Protein AF-A0A539DVC6-F1 (afdb_monomer_lite)

Foldseek 3Di:
DPPPPQDPVRVVVVVVVVCVVCVVVVHAAAEEQDFFDKDAPPPPPDDPVPGIDTDAAQLSVLVSLVVVLVVCVRVQPRHAYAYGGNDALVCLLLCLLLRHPPYDYDPHLLDPCHPVRVVSNVVSNVVQCVVQVHPDSQQCNLRNVPDDPPDVVDDPSRCSRVSSSVSSVVVSVVSVPPCCNDPVVVVDAQAAPPAADAQADDVPPCQLQVSQPLSFKDKWAFPQDKDFWWKWFDDDPDIDIDGDDIDGHHDRITMEGAQVRDPPPQRQCSRRNHHDHCVQRYAYEYLDPVSVVVPPPHWHWYKEDDDQWIWIWTQDPSFTKIWTDHPQWIWIDGPAKIWIAGVVCRGVGTDIDHDGMDTCRVVRVRVRVVCTQCVPPDPDSRVVSRVVVVPPD

Radius of gyration: 30.74 Å; chains: 1; bounding box: 69×43×91 Å

Secondary structure (DSSP, 8-state):
--TTSPPHHHHHHHHHHHHHHHHHTT----EEE--PEEEE--SSSS-TT--EEEE-SHHHHHHHHHHHHHHHHHHTTSS-EEE-SS--TTTHHHHHHTT-SSB---TTTTSTTGGGGHHHHHHHHHHHHHHTT-SSHHHHHHHTT---TTSTTPPPTT-HHHHHHHHHHHHHHHHHH-GGGSGGGG-PPPP--S-B--SS------TTTTT-TTS-EEEEE---EEEEEEEEEEETTEEEEEEEEEEEE-SSEEEEEETTT-----HHHHH-SSBS-HHHHSPEE-SSHHHHHHTTTS-EEEEEEETTEEEEEEEETTEEEEEEEETTEEEEE-SS-EEEEETTBTTTT-EEE-SS-EE-HHHHHHHHHHHHHTSSSS--HHHHHHHHTTTT-

Sequence (393 aa):
AFDRDVPWEMAIPMVERLSARARAAGVTLGAKFSNTLVVENNAGYLPADQKEVYLSGTPLHVLAMQLVARFRDHFGDTIPISFAAGVDRANFPDLVALGMTPITVCSDLLKTGGYGRMEAYYRELTARMRAVGAASVNEFTLKAMGEDSAVPGSPSAHDLSGARIRNTRRYAEQVLHDPRYAFAANTHPPRKIGSHLSLFDCVSCDKCVPVCPNDANFTYPTLQTELPMVRVEPVGNGWTWRQHDVLHLTEKHQVGTFADFCNECGNCDVFCPEDGGPYRVKPNFHGSRASWEADRPRDGLFIERNNGGSRVLGRCDGTEYQLDVKGDRLDFMSQEFRVRFRERDPQGTLEVLGDKAIDMTWCFLLNNIRLGVLAGEPVNYISTLYGMNQGES

Structure (mmCIF, N/CA/C/O backbone):
data_AF-A0A539DVC6-F1
#
_entry.id   AF-A0A539DVC6-F1
#
loop_
_atom_site.group_PDB
_atom_site.id
_atom_site.type_symbol
_atom_site.label_atom_id
_atom_site.label_alt_id
_atom_site.label_comp_id
_atom_site.label_asym_id
_atom_site.label_entity_id
_atom_site.label_seq_id
_atom_site.pdbx_PDB_ins_code
_atom_site.Cartn_x
_atom_site.Cartn_y
_atom_site.Cartn_z
_atom_site.occupancy
_atom_site.B_iso_or_equiv
_atom_site.auth_seq_id
_atom_site.auth_comp_id
_atom_site.auth_asym_id
_atom_site.auth_atom_id
_atom_site.pdbx_PDB_model_num
ATOM 1 N N . ALA A 1 1 ? -8.591 14.164 -20.115 1.00 63.31 1 ALA A N 1
ATOM 2 C CA . ALA A 1 1 ? -7.335 13.874 -19.390 1.00 63.31 1 ALA A CA 1
ATOM 3 C C . ALA A 1 1 ? -6.145 14.682 -19.930 1.00 63.31 1 ALA A C 1
ATOM 5 O O . ALA A 1 1 ? -5.487 15.322 -19.129 1.00 63.31 1 ALA A O 1
ATOM 6 N N . PHE A 1 2 ? -5.885 14.722 -21.248 1.00 72.94 2 PHE A N 1
ATOM 7 C CA . PHE A 1 2 ? -4.618 15.254 -21.798 1.00 72.94 2 PHE A CA 1
ATOM 8 C C . PHE A 1 2 ? -4.622 16.722 -22.266 1.00 72.94 2 PHE A C 1
ATOM 10 O O . PHE A 1 2 ? -3.616 17.194 -22.784 1.00 72.94 2 PHE A O 1
ATOM 17 N N . ASP A 1 3 ? -5.714 17.473 -22.088 1.00 76.06 3 ASP A N 1
ATOM 18 C CA . ASP A 1 3 ? -5.851 18.841 -22.633 1.00 76.06 3 ASP A CA 1
ATOM 19 C C . ASP A 1 3 ? -4.812 19.841 -22.090 1.00 76.06 3 ASP A C 1
ATOM 21 O O . ASP A 1 3 ? -4.633 20.925 -22.644 1.00 76.06 3 ASP A O 1
ATOM 25 N N . ARG A 1 4 ? -4.145 19.498 -20.981 1.00 80.06 4 ARG A N 1
ATOM 26 C CA . ARG A 1 4 ? -3.108 20.315 -20.332 1.00 80.06 4 ARG A CA 1
ATOM 27 C C . ARG A 1 4 ? -1.688 19.808 -20.590 1.00 80.06 4 ARG A C 1
ATOM 29 O O . ARG A 1 4 ? -0.738 20.472 -20.177 1.00 80.06 4 ARG A O 1
ATOM 36 N N . ASP A 1 5 ? -1.539 18.652 -21.229 1.00 84.94 5 ASP A N 1
ATOM 37 C CA . ASP A 1 5 ? -0.238 18.059 -21.518 1.00 84.94 5 ASP A CA 1
ATOM 38 C C . ASP A 1 5 ? 0.389 18.673 -22.769 1.00 84.94 5 ASP A C 1
ATOM 40 O O . ASP A 1 5 ? -0.296 19.167 -23.663 1.00 84.94 5 ASP A O 1
ATOM 44 N N . VAL A 1 6 ? 1.723 18.645 -22.835 1.00 88.69 6 VAL A N 1
ATOM 45 C CA . VAL A 1 6 ? 2.473 19.190 -23.972 1.00 88.69 6 VAL A CA 1
ATOM 46 C C . VAL A 1 6 ? 2.207 18.333 -25.218 1.00 88.69 6 VAL A C 1
ATOM 48 O O . VAL A 1 6 ? 2.587 17.158 -25.227 1.00 88.69 6 VAL A O 1
ATOM 51 N N . PRO A 1 7 ? 1.631 18.902 -26.293 1.00 91.56 7 PRO A N 1
ATOM 52 C CA . PRO A 1 7 ? 1.425 18.176 -27.539 1.00 91.56 7 PRO A CA 1
ATOM 53 C C . PRO A 1 7 ? 2.748 17.773 -28.192 1.00 91.56 7 PRO A C 1
ATOM 55 O O . PRO A 1 7 ? 3.781 18.429 -28.017 1.00 91.56 7 PRO A O 1
ATOM 58 N N . TRP A 1 8 ? 2.728 16.713 -28.997 1.00 91.69 8 TRP A N 1
ATOM 59 C CA . TRP A 1 8 ? 3.935 16.171 -29.630 1.00 91.69 8 TRP A CA 1
ATOM 60 C C . TRP A 1 8 ? 4.669 17.204 -30.497 1.00 91.69 8 TRP A C 1
ATOM 62 O O . TRP A 1 8 ? 5.887 17.357 -30.412 1.00 91.69 8 TRP A O 1
ATOM 72 N N . GLU A 1 9 ? 3.918 17.949 -31.299 1.00 93.75 9 GLU A N 1
ATOM 73 C CA . GLU A 1 9 ? 4.395 19.013 -32.178 1.00 93.75 9 GLU A CA 1
ATOM 74 C C . GLU A 1 9 ? 5.055 20.173 -31.420 1.00 93.75 9 GLU A C 1
ATOM 76 O O . GLU A 1 9 ? 5.905 20.865 -31.976 1.00 93.75 9 GLU A O 1
ATOM 81 N N . MET A 1 10 ? 4.722 20.357 -30.138 1.00 93.88 10 MET A N 1
ATOM 82 C CA . MET A 1 10 ? 5.391 21.314 -29.255 1.00 93.88 10 MET A CA 1
ATOM 83 C C . MET A 1 10 ? 6.591 20.693 -28.532 1.00 93.88 10 MET A C 1
ATOM 85 O O . MET A 1 10 ? 7.594 21.376 -28.298 1.00 93.88 10 MET A O 1
ATOM 89 N N . ALA A 1 11 ? 6.511 19.403 -28.196 1.00 93.69 11 ALA A N 1
ATOM 90 C CA . ALA A 1 11 ? 7.563 18.679 -27.495 1.00 93.69 11 ALA A CA 1
ATOM 91 C C . ALA A 1 11 ? 8.845 18.563 -28.334 1.00 93.69 11 ALA A C 1
ATOM 93 O O . ALA A 1 11 ? 9.938 18.778 -27.808 1.00 93.69 11 ALA A O 1
ATOM 94 N N . ILE A 1 12 ? 8.727 18.288 -29.637 1.00 95.56 12 ILE A N 1
ATOM 95 C CA . ILE A 1 12 ? 9.885 18.111 -30.525 1.00 95.56 12 ILE A CA 1
ATOM 96 C C . ILE A 1 12 ? 10.775 19.370 -30.586 1.00 95.56 12 ILE A C 1
ATOM 98 O O . ILE A 1 12 ? 11.938 19.281 -30.176 1.00 95.56 12 ILE A O 1
ATOM 102 N N . PRO A 1 13 ? 10.268 20.565 -30.963 1.00 96.69 13 PRO A N 1
ATOM 103 C CA . PRO A 1 13 ? 11.093 21.774 -30.980 1.00 96.69 13 PRO A CA 1
ATOM 104 C C . PRO A 1 13 ? 11.624 22.154 -29.595 1.00 96.69 13 PRO A C 1
ATOM 106 O O . PRO A 1 13 ? 12.680 22.775 -29.474 1.00 96.69 13 PRO A O 1
ATOM 109 N N . MET A 1 14 ? 10.888 21.826 -28.525 1.00 96.56 14 MET A N 1
ATOM 110 C CA . MET A 1 14 ? 11.351 22.054 -27.157 1.00 96.56 14 MET A CA 1
ATOM 111 C C . MET A 1 14 ? 12.607 21.232 -26.854 1.00 96.56 14 MET A C 1
ATOM 113 O O . MET A 1 14 ? 13.590 21.793 -26.369 1.00 96.56 14 MET A O 1
ATOM 117 N N . VAL A 1 15 ? 12.599 19.938 -27.176 1.00 96.69 15 VAL A N 1
ATOM 118 C CA . VAL A 1 15 ? 13.754 19.053 -26.985 1.00 96.69 15 VAL A CA 1
ATOM 119 C C . VAL A 1 15 ? 14.940 19.519 -27.831 1.00 96.69 15 VAL A C 1
ATOM 121 O O . VAL A 1 15 ? 16.040 19.617 -27.301 1.00 96.69 15 VAL A O 1
ATOM 124 N N . GLU A 1 16 ? 14.732 19.924 -29.087 1.00 95.94 16 GLU A N 1
ATOM 125 C CA . GLU A 1 16 ? 15.806 20.448 -29.951 1.00 95.94 16 GLU A CA 1
ATOM 126 C C . GLU A 1 16 ? 16.498 21.682 -29.350 1.00 95.94 16 GLU A C 1
ATOM 128 O O . GLU A 1 16 ? 17.734 21.754 -29.295 1.00 95.94 16 GLU A O 1
ATOM 133 N N . ARG A 1 17 ? 15.712 22.640 -28.833 1.00 97.50 17 ARG A N 1
ATOM 134 C CA . ARG A 1 17 ? 16.244 23.827 -28.143 1.00 97.50 17 ARG A CA 1
ATOM 135 C C . ARG A 1 17 ? 17.002 23.451 -26.871 1.00 97.50 17 ARG A C 1
ATOM 137 O O . ARG A 1 17 ? 18.076 24.001 -26.618 1.00 97.50 17 ARG A O 1
ATOM 144 N N . LEU A 1 18 ? 16.476 22.509 -26.087 1.00 97.56 18 LEU A N 1
ATOM 145 C CA . LEU A 1 18 ? 17.141 22.010 -24.882 1.00 97.56 18 LEU A CA 1
ATOM 146 C C . LEU A 1 18 ? 18.455 21.296 -25.218 1.00 97.56 18 LEU A C 1
ATOM 148 O O . LEU A 1 18 ? 19.456 21.542 -24.549 1.00 97.56 18 LEU A O 1
ATOM 152 N N . SER A 1 19 ? 18.502 20.490 -26.281 1.00 96.12 19 SER A N 1
ATOM 153 C CA . SER A 1 19 ? 19.725 19.824 -26.740 1.00 96.12 19 SER A CA 1
ATOM 154 C C . SER A 1 19 ? 20.794 20.835 -27.150 1.00 96.12 19 SER A C 1
ATOM 156 O O . SER A 1 19 ? 21.962 20.675 -26.796 1.00 96.12 19 SER A O 1
ATOM 158 N N . ALA A 1 20 ? 20.417 21.902 -27.864 1.00 96.50 20 ALA A N 1
ATOM 159 C CA . ALA A 1 20 ? 21.343 22.976 -28.219 1.00 96.50 20 ALA A CA 1
ATOM 160 C C . ALA A 1 20 ? 21.875 23.710 -26.979 1.00 96.50 20 ALA A C 1
ATOM 162 O O . ALA A 1 20 ? 23.079 23.948 -26.868 1.00 96.50 20 ALA A O 1
ATOM 163 N N . ARG A 1 21 ? 20.995 24.013 -26.016 1.00 98.00 21 ARG A N 1
ATOM 164 C CA . ARG A 1 21 ? 21.380 24.658 -24.755 1.00 98.00 21 ARG A CA 1
ATOM 165 C C . ARG A 1 21 ? 22.304 23.778 -23.915 1.00 98.00 21 ARG A C 1
ATOM 167 O O . ARG A 1 21 ? 23.275 24.293 -23.369 1.00 98.00 21 ARG A O 1
ATOM 174 N N . ALA A 1 22 ? 22.027 22.479 -23.835 1.00 97.44 22 ALA A N 1
ATOM 175 C CA . ALA A 1 22 ? 22.847 21.516 -23.109 1.00 97.44 22 ALA A CA 1
ATOM 176 C C . ALA A 1 22 ? 24.272 21.461 -23.683 1.00 97.44 22 ALA A C 1
ATOM 178 O O . ALA A 1 22 ? 25.234 21.617 -22.933 1.00 97.44 22 ALA A O 1
ATOM 179 N N . ARG A 1 23 ? 24.405 21.388 -25.019 1.00 96.12 23 ARG A N 1
ATOM 180 C CA . ARG A 1 23 ? 25.710 21.461 -25.701 1.00 96.12 23 ARG A CA 1
ATOM 181 C C . ARG A 1 23 ? 26.462 22.752 -25.385 1.00 96.12 23 ARG A C 1
ATOM 183 O O . ARG A 1 23 ? 27.637 22.691 -25.045 1.00 96.12 23 ARG A O 1
ATOM 190 N N . ALA A 1 24 ? 25.790 23.903 -25.450 1.00 97.94 24 ALA A N 1
ATOM 191 C CA . ALA A 1 24 ? 26.406 25.195 -25.133 1.00 97.94 24 ALA A CA 1
ATOM 192 C C . ALA A 1 24 ? 26.870 25.298 -23.668 1.00 97.94 24 ALA A C 1
ATOM 194 O O . ALA A 1 24 ? 27.820 26.014 -23.373 1.00 97.94 24 ALA A O 1
ATOM 195 N N . ALA A 1 25 ? 26.209 24.579 -22.760 1.00 97.81 25 ALA A N 1
ATOM 196 C CA . ALA A 1 25 ? 26.549 24.527 -21.342 1.00 97.81 25 ALA A CA 1
ATOM 197 C C . ALA A 1 25 ? 27.519 23.384 -20.972 1.00 97.81 25 ALA A C 1
ATOM 199 O O . ALA A 1 25 ? 27.852 23.246 -19.799 1.00 97.81 25 ALA A O 1
ATOM 200 N N . GLY A 1 26 ? 27.960 22.556 -21.930 1.00 97.44 26 GLY A N 1
ATOM 201 C CA . GLY A 1 26 ? 28.853 21.421 -21.664 1.00 97.44 26 GLY A CA 1
ATOM 202 C C . GLY A 1 26 ? 28.210 20.277 -20.868 1.00 97.44 26 GLY A C 1
ATOM 203 O O . GLY A 1 26 ? 28.923 19.490 -20.250 1.00 97.44 26 GLY A O 1
ATOM 204 N N . VAL A 1 27 ? 26.877 20.177 -20.865 1.00 96.88 27 VAL A N 1
ATOM 205 C CA . VAL A 1 27 ? 26.123 19.118 -20.171 1.00 96.88 27 VAL A CA 1
ATOM 206 C C . VAL A 1 27 ? 25.383 18.222 -21.165 1.00 96.88 27 VAL A C 1
ATOM 208 O O . VAL A 1 27 ? 25.121 18.607 -22.304 1.00 96.88 27 VAL A O 1
ATOM 211 N N . THR A 1 28 ? 25.022 17.014 -20.731 1.00 92.81 28 THR A N 1
ATOM 212 C CA . THR A 1 28 ? 24.246 16.067 -21.548 1.00 92.81 28 THR A CA 1
ATOM 213 C C . THR A 1 28 ? 22.765 16.158 -21.191 1.00 92.81 28 THR A C 1
ATOM 215 O O . THR A 1 28 ? 22.400 16.065 -20.021 1.00 92.81 28 THR A O 1
ATOM 218 N N . LEU A 1 29 ? 21.908 16.327 -22.200 1.00 96.12 29 LEU A N 1
ATOM 219 C CA . LEU A 1 29 ? 20.460 16.194 -22.048 1.00 96.12 29 LEU A CA 1
ATOM 220 C C . LEU A 1 29 ? 20.075 14.712 -22.113 1.00 96.12 29 LEU A C 1
ATOM 222 O O . LEU A 1 29 ? 20.492 14.027 -23.041 1.00 96.12 29 LEU A O 1
ATOM 226 N N . GLY A 1 30 ? 19.239 14.249 -21.186 1.00 95.75 30 GLY A N 1
ATOM 227 C CA . GLY A 1 30 ? 18.578 12.945 -21.255 1.00 95.75 30 GLY A CA 1
ATOM 228 C C . GLY A 1 30 ? 17.058 13.089 -21.227 1.00 95.75 30 GLY A C 1
ATOM 229 O O . GLY A 1 30 ? 16.534 14.122 -20.805 1.00 95.75 30 GLY A O 1
ATOM 230 N N . ALA A 1 31 ? 16.350 12.048 -21.657 1.00 96.00 31 ALA A N 1
ATOM 231 C CA . ALA A 1 31 ? 14.892 11.980 -21.619 1.00 96.00 31 ALA A CA 1
ATOM 232 C C . ALA A 1 31 ? 14.426 10.788 -20.766 1.00 96.00 31 ALA A 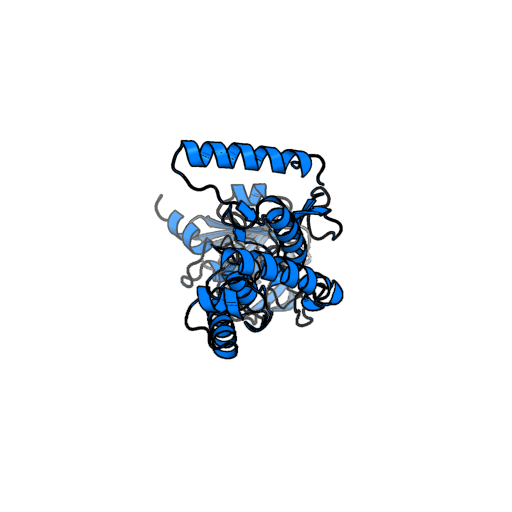C 1
ATOM 234 O O . ALA A 1 31 ? 15.066 9.737 -20.754 1.00 96.00 31 ALA A O 1
ATOM 235 N N . LYS A 1 32 ? 13.321 10.943 -20.027 1.00 96.69 32 LYS A N 1
ATOM 236 C CA . LYS A 1 32 ? 12.746 9.882 -19.183 1.00 96.69 32 LYS A CA 1
ATOM 237 C C . LYS A 1 32 ? 11.389 9.442 -19.720 1.00 96.69 32 LYS A C 1
ATOM 239 O O . LYS A 1 32 ? 10.479 10.259 -19.811 1.00 96.69 32 LYS A O 1
ATOM 244 N N . PHE A 1 33 ? 11.239 8.146 -19.980 1.00 96.94 33 PHE A N 1
ATOM 245 C CA . PHE A 1 33 ? 9.997 7.528 -20.452 1.00 96.94 33 PHE A CA 1
ATOM 246 C C . PHE A 1 33 ? 9.570 6.396 -19.505 1.00 96.94 33 PHE A C 1
ATOM 248 O O . PHE A 1 33 ? 10.192 5.350 -19.495 1.00 96.94 33 PHE A O 1
ATOM 255 N N . SER A 1 34 ? 8.549 6.526 -18.668 1.00 93.31 34 SER A N 1
ATOM 256 C CA . SER A 1 34 ? 7.671 7.680 -18.489 1.00 93.31 34 SER A CA 1
ATOM 257 C C . SER A 1 34 ? 7.424 7.947 -17.002 1.00 93.31 34 SER A C 1
ATOM 259 O O . SER A 1 34 ? 8.057 7.366 -16.118 1.00 93.31 34 SER A O 1
ATOM 261 N N . ASN A 1 35 ? 6.539 8.898 -16.717 1.00 92.31 35 ASN A N 1
ATOM 262 C CA . ASN A 1 35 ? 5.820 8.910 -15.450 1.00 92.31 35 ASN A CA 1
ATOM 263 C C . ASN A 1 35 ? 4.543 8.059 -15.586 1.00 92.31 35 ASN A C 1
ATOM 265 O O . ASN A 1 35 ? 4.303 7.463 -16.641 1.00 92.31 35 ASN A O 1
ATOM 269 N N . THR A 1 36 ? 3.737 7.995 -14.533 1.00 92.69 36 THR A N 1
ATOM 270 C CA . THR A 1 36 ? 2.389 7.426 -14.594 1.00 92.69 36 THR A CA 1
ATOM 271 C C . THR A 1 36 ? 1.517 8.136 -15.632 1.00 92.69 36 THR A C 1
ATOM 273 O O . THR A 1 36 ? 1.748 9.297 -15.971 1.00 92.69 36 THR A O 1
ATOM 276 N N . LEU A 1 37 ? 0.514 7.425 -16.147 1.00 91.81 37 LEU A N 1
ATOM 277 C CA . LEU A 1 37 ? -0.444 7.963 -17.111 1.00 91.81 37 LEU A CA 1
ATOM 278 C C . LEU A 1 37 ? -1.752 8.312 -16.403 1.00 91.81 37 LEU A C 1
ATOM 280 O O . LEU A 1 37 ? -2.337 7.453 -15.748 1.00 91.81 37 LEU A O 1
ATOM 284 N N . VAL A 1 38 ? -2.221 9.549 -16.551 1.00 90.00 38 VAL A N 1
ATOM 285 C CA . VAL A 1 38 ? -3.528 9.965 -16.027 1.00 90.00 38 VAL A CA 1
ATOM 286 C C . VAL A 1 38 ? -4.635 9.269 -16.818 1.00 90.00 38 VAL A C 1
ATOM 288 O O . VAL A 1 38 ? -4.663 9.334 -18.047 1.00 90.00 38 VAL A O 1
ATOM 291 N N . VAL A 1 39 ? -5.545 8.598 -16.115 1.00 88.12 39 VAL A N 1
ATOM 292 C CA . VAL A 1 39 ? -6.726 7.933 -16.678 1.00 88.12 39 VAL A CA 1
ATOM 293 C C . VAL A 1 39 ? -7.955 8.234 -15.821 1.00 88.12 39 VAL A C 1
ATOM 295 O O . VAL A 1 39 ? -7.841 8.640 -14.666 1.00 88.12 39 VAL A O 1
ATOM 298 N N . GLU A 1 40 ? -9.144 8.048 -16.383 1.00 87.69 40 GLU A N 1
ATOM 299 C CA . GLU A 1 40 ? -10.400 8.273 -15.664 1.00 87.69 40 GLU A CA 1
ATOM 300 C C . GLU A 1 40 ? -10.631 7.214 -14.576 1.00 87.69 40 GLU A C 1
ATOM 302 O O . GLU A 1 40 ? -10.393 6.017 -14.778 1.00 87.69 40 GLU A O 1
ATOM 307 N N . ASN A 1 41 ? -11.126 7.650 -13.418 1.00 84.69 41 ASN A N 1
ATOM 308 C CA . ASN A 1 41 ? -11.509 6.770 -12.320 1.00 84.69 41 ASN A CA 1
ATOM 309 C C . ASN A 1 41 ? -12.885 6.127 -12.569 1.00 84.69 41 ASN A C 1
ATOM 311 O O . ASN A 1 41 ? -13.886 6.503 -11.963 1.00 84.69 41 ASN A O 1
ATOM 315 N N . ASN A 1 42 ? -12.936 5.127 -13.445 1.00 80.62 42 ASN A N 1
ATOM 316 C CA . ASN A 1 42 ? -14.198 4.468 -13.811 1.00 80.62 42 ASN A CA 1
ATOM 317 C C . ASN A 1 42 ? -14.486 3.199 -12.989 1.00 80.62 42 ASN A C 1
ATOM 319 O O . ASN A 1 42 ? -15.460 2.498 -13.248 1.00 80.62 42 ASN A O 1
ATOM 323 N N . ALA A 1 43 ? -13.628 2.881 -12.015 1.00 70.62 43 ALA A N 1
ATOM 324 C CA . ALA A 1 43 ? -13.631 1.590 -11.331 1.00 70.62 43 ALA A CA 1
ATOM 325 C C . ALA A 1 43 ? -14.233 1.621 -9.912 1.00 70.62 43 ALA A C 1
ATOM 327 O O . ALA A 1 43 ? -14.349 0.577 -9.279 1.00 70.62 43 ALA A O 1
ATOM 328 N N . GLY A 1 44 ? -14.616 2.801 -9.408 1.00 69.12 44 GLY A N 1
ATOM 329 C CA . GLY A 1 44 ? -15.339 2.954 -8.137 1.00 69.12 44 GLY A CA 1
ATOM 330 C C . GLY A 1 44 ? -14.545 2.613 -6.867 1.00 69.12 44 GLY A C 1
ATOM 331 O O . GLY A 1 44 ? -15.131 2.554 -5.791 1.00 69.12 44 GLY A O 1
ATOM 332 N N . TYR A 1 45 ? -13.230 2.380 -6.969 1.00 66.94 45 TYR A N 1
ATOM 333 C CA . TYR A 1 45 ? -12.379 2.023 -5.822 1.00 66.94 45 TYR A CA 1
ATOM 334 C C . TYR A 1 45 ? -11.934 3.227 -4.982 1.00 66.94 45 TYR A C 1
ATOM 336 O O . TYR A 1 45 ? -11.626 3.072 -3.802 1.00 66.94 45 TYR A O 1
ATOM 344 N N . LEU A 1 46 ? -11.875 4.416 -5.586 1.00 73.69 46 LEU A N 1
ATOM 345 C CA . LEU A 1 46 ? -11.587 5.677 -4.898 1.00 73.69 46 LEU A CA 1
ATOM 346 C C . LEU A 1 46 ? -12.880 6.484 -4.696 1.00 73.69 46 LEU A C 1
ATOM 348 O O . LEU A 1 46 ? -13.859 6.219 -5.400 1.00 73.69 46 LEU A O 1
ATOM 352 N N . PRO A 1 47 ? -12.886 7.471 -3.777 1.00 75.50 47 PRO A N 1
ATOM 353 C CA . PRO A 1 47 ? -14.011 8.384 -3.579 1.00 75.50 47 PRO A CA 1
ATOM 354 C C . PRO A 1 47 ? -14.570 8.962 -4.890 1.00 75.50 47 PRO A C 1
ATOM 356 O O . PRO A 1 47 ? -13.828 9.219 -5.837 1.00 75.50 47 PRO A O 1
ATOM 359 N N . ALA A 1 48 ? -15.891 9.154 -4.954 1.00 77.88 48 ALA A N 1
ATOM 360 C CA . ALA A 1 48 ? -16.595 9.537 -6.185 1.00 77.88 48 ALA A CA 1
ATOM 361 C C . ALA A 1 48 ? -16.223 10.937 -6.714 1.00 77.88 48 ALA A C 1
ATOM 363 O O . ALA A 1 48 ? -16.422 11.236 -7.892 1.00 77.88 48 ALA A O 1
ATOM 364 N N . ASP A 1 49 ? -15.694 11.803 -5.854 1.00 83.38 49 ASP A N 1
ATOM 365 C CA . ASP A 1 49 ? -15.161 13.119 -6.202 1.00 83.38 49 ASP A CA 1
ATOM 366 C C . ASP A 1 49 ? -13.766 13.045 -6.848 1.00 83.38 49 ASP A C 1
ATOM 368 O O . ASP A 1 49 ? -13.376 13.963 -7.578 1.00 83.38 49 ASP A O 1
ATOM 372 N N . GLN A 1 50 ? -13.048 11.930 -6.677 1.00 85.00 50 GLN A N 1
ATOM 373 C CA . GLN A 1 50 ? -11.774 11.673 -7.335 1.00 85.00 50 GLN A CA 1
ATOM 374 C C . GLN A 1 50 ? -11.999 11.166 -8.766 1.00 85.00 50 GLN A C 1
ATOM 376 O O . GLN A 1 50 ? -12.201 9.978 -9.008 1.00 85.00 50 GLN A O 1
ATOM 381 N N . LYS A 1 51 ? -11.934 12.075 -9.745 1.00 86.31 51 LYS A N 1
ATOM 382 C CA . LYS A 1 51 ? -12.222 11.774 -11.164 1.00 86.31 51 LYS A CA 1
ATOM 383 C C . LYS A 1 51 ? -11.081 11.096 -11.924 1.00 86.31 51 LYS A C 1
ATOM 385 O O . LYS A 1 51 ? -11.316 10.501 -12.973 1.00 86.31 51 LYS A O 1
ATOM 390 N N . GLU A 1 52 ? -9.855 11.193 -11.421 1.00 88.25 52 GLU A N 1
ATOM 391 C CA . GLU A 1 52 ? -8.643 10.763 -12.125 1.00 88.25 52 GLU A CA 1
ATOM 392 C C . GLU A 1 52 ? -7.797 9.823 -11.259 1.00 88.25 52 GLU A C 1
ATOM 394 O O . GLU A 1 52 ? -7.659 10.019 -10.047 1.00 88.25 52 GLU A O 1
ATOM 399 N N . VAL A 1 53 ? -7.196 8.821 -11.902 1.00 87.12 53 VAL A N 1
ATOM 400 C CA . VAL A 1 53 ? -6.202 7.909 -11.322 1.00 87.12 53 VAL A CA 1
ATOM 401 C C . VAL A 1 53 ? -4.961 7.821 -12.200 1.00 87.12 53 VAL A C 1
ATOM 403 O O . VAL A 1 53 ? -4.952 8.236 -13.356 1.00 87.12 53 VAL A O 1
ATOM 406 N N . TYR A 1 54 ? -3.890 7.267 -11.637 1.00 89.31 54 TYR A N 1
ATOM 407 C CA . TYR A 1 54 ? -2.586 7.187 -12.281 1.00 89.31 54 TYR A CA 1
ATOM 408 C C . TYR A 1 54 ? -2.252 5.735 -12.628 1.00 89.31 54 TYR A C 1
ATOM 410 O O . TYR A 1 54 ? -1.907 4.932 -11.759 1.00 89.31 54 TYR A O 1
ATOM 418 N N . LEU A 1 55 ? -2.333 5.394 -13.913 1.00 89.88 55 LEU A N 1
ATOM 419 C CA . LEU A 1 55 ? -1.953 4.088 -14.431 1.00 89.88 55 LEU A CA 1
ATOM 420 C C . LEU A 1 55 ? -0.431 3.908 -14.348 1.00 89.88 55 LEU A C 1
ATOM 422 O O . LEU A 1 55 ? 0.351 4.742 -14.810 1.00 89.88 55 LEU A O 1
ATOM 426 N N . SER A 1 56 ? -0.023 2.769 -13.794 1.00 92.38 56 SER A N 1
ATOM 427 C CA . SER A 1 56 ? 1.353 2.275 -13.789 1.00 92.38 56 SER A CA 1
ATOM 428 C C . SER A 1 56 ? 1.375 0.778 -14.118 1.00 92.38 56 SER A C 1
ATOM 430 O O . SER A 1 56 ? 0.336 0.167 -14.368 1.00 92.38 56 SER A O 1
ATOM 432 N N . GLY A 1 57 ? 2.558 0.165 -14.107 1.00 92.19 57 GLY A N 1
ATOM 433 C CA . GLY A 1 57 ? 2.692 -1.276 -14.295 1.00 92.19 57 GLY A CA 1
ATOM 434 C C . GLY A 1 57 ? 2.602 -1.725 -15.753 1.00 92.19 57 GLY A C 1
ATOM 435 O O . GLY A 1 57 ? 2.876 -0.960 -16.676 1.00 92.19 57 GLY A O 1
ATOM 436 N N . THR A 1 58 ? 2.297 -3.007 -15.935 1.00 93.06 58 THR A N 1
ATOM 437 C CA . THR A 1 58 ? 2.432 -3.743 -17.199 1.00 93.06 58 THR A CA 1
ATOM 438 C C . THR A 1 58 ? 1.753 -3.057 -18.396 1.00 93.06 58 THR A C 1
ATOM 440 O O . THR A 1 58 ? 2.438 -2.886 -19.404 1.00 93.06 58 THR A O 1
ATOM 443 N N . PRO A 1 59 ? 0.502 -2.554 -18.315 1.00 91.75 59 PRO A N 1
ATOM 444 C CA . PRO A 1 59 ? -0.141 -1.898 -19.461 1.00 91.75 59 PRO A CA 1
ATOM 445 C C . PRO A 1 59 ? 0.567 -0.617 -19.934 1.00 91.75 59 PRO A C 1
ATOM 447 O O . PRO A 1 59 ? 0.605 -0.333 -21.130 1.00 91.75 59 PRO A O 1
ATOM 450 N N . LEU A 1 60 ? 1.182 0.142 -19.017 1.00 96.06 60 LEU A N 1
ATOM 451 C CA . LEU A 1 60 ? 1.896 1.380 -19.355 1.00 96.06 60 LEU A CA 1
ATOM 452 C C . LEU A 1 60 ? 3.146 1.116 -20.210 1.00 96.06 60 LEU A C 1
ATOM 454 O O . LEU A 1 60 ? 3.565 1.989 -20.967 1.00 96.06 60 LEU A O 1
ATOM 458 N N . HIS A 1 61 ? 3.732 -0.083 -20.115 1.00 97.75 61 HIS A N 1
ATOM 459 C CA . HIS A 1 61 ? 4.942 -0.441 -20.852 1.00 97.75 61 HIS A CA 1
ATOM 460 C C . HIS A 1 61 ? 4.759 -0.301 -22.366 1.00 97.75 61 HIS A C 1
ATOM 462 O O . HIS A 1 61 ? 5.616 0.273 -23.032 1.00 97.75 61 HIS A O 1
ATOM 468 N N . VAL A 1 62 ? 3.631 -0.778 -22.904 1.00 96.88 62 VAL A N 1
ATOM 469 C CA . VAL A 1 62 ? 3.346 -0.736 -24.348 1.00 96.88 62 VAL A CA 1
ATOM 470 C C . VAL A 1 62 ? 3.280 0.708 -24.835 1.00 96.88 62 VAL A C 1
ATOM 472 O O . VAL A 1 62 ? 3.969 1.068 -25.787 1.00 96.88 62 VAL A O 1
ATOM 475 N N . LEU A 1 63 ? 2.520 1.558 -24.138 1.00 95.94 63 LEU A N 1
ATOM 476 C CA . LEU A 1 63 ? 2.364 2.975 -24.480 1.00 95.94 63 LEU A CA 1
ATOM 477 C C . LEU A 1 63 ? 3.700 3.726 -24.412 1.00 95.94 63 LEU A C 1
ATOM 479 O O . LEU A 1 63 ? 4.052 4.463 -25.335 1.00 95.94 63 LEU A O 1
ATOM 483 N N . ALA A 1 64 ? 4.474 3.501 -23.347 1.00 97.56 64 ALA A N 1
ATOM 484 C CA . ALA A 1 64 ? 5.791 4.106 -23.188 1.00 97.56 64 ALA A CA 1
ATOM 485 C C . ALA A 1 64 ? 6.764 3.648 -24.285 1.00 97.56 64 ALA A C 1
ATOM 487 O O . ALA A 1 64 ? 7.525 4.465 -24.801 1.00 97.56 64 ALA A O 1
ATOM 488 N N . MET A 1 65 ? 6.717 2.376 -24.692 1.00 98.31 65 MET A N 1
ATOM 489 C CA . MET A 1 65 ? 7.572 1.865 -25.763 1.00 98.31 65 MET A CA 1
ATOM 490 C C . MET A 1 65 ? 7.216 2.425 -27.143 1.00 98.31 65 MET A C 1
ATOM 492 O O . MET A 1 65 ? 8.128 2.743 -27.906 1.00 98.31 65 MET A O 1
ATOM 496 N N . GLN A 1 66 ? 5.928 2.622 -27.450 1.00 97.88 66 GLN A N 1
ATOM 497 C CA . GLN A 1 66 ? 5.522 3.312 -28.683 1.00 97.88 66 GLN A CA 1
ATOM 498 C C . GLN A 1 66 ? 6.025 4.758 -28.708 1.00 97.88 66 GLN A C 1
ATOM 500 O O . GLN A 1 66 ? 6.524 5.238 -29.728 1.00 97.88 66 GLN A O 1
ATOM 505 N N . LEU A 1 67 ? 5.956 5.446 -27.565 1.00 96.62 67 LEU A N 1
ATOM 506 C CA . LEU A 1 67 ? 6.464 6.807 -27.441 1.00 96.62 67 LEU A CA 1
ATOM 507 C C . LEU A 1 67 ? 7.991 6.866 -27.617 1.00 96.62 67 LEU A C 1
ATOM 509 O O . LEU A 1 67 ? 8.493 7.745 -28.316 1.00 96.62 67 LEU A O 1
ATOM 513 N N . VAL A 1 68 ? 8.723 5.903 -27.049 1.00 98.25 68 VAL A N 1
ATOM 514 C CA . VAL A 1 68 ? 10.174 5.747 -27.242 1.00 98.25 68 VAL A CA 1
ATOM 515 C C . VAL A 1 68 ? 10.523 5.496 -28.711 1.00 98.25 68 VAL A C 1
ATOM 517 O O . VAL A 1 68 ? 11.462 6.112 -29.213 1.00 98.25 68 VAL A O 1
ATOM 520 N N . ALA A 1 69 ? 9.789 4.624 -29.409 1.00 98.06 69 ALA A N 1
ATOM 521 C CA . ALA A 1 69 ? 10.019 4.351 -30.828 1.00 98.06 69 ALA A CA 1
ATOM 522 C C . ALA A 1 69 ? 9.843 5.620 -31.670 1.00 98.06 69 ALA A C 1
ATOM 524 O O . ALA A 1 69 ? 10.765 6.014 -32.384 1.00 98.06 69 ALA A O 1
ATOM 525 N N . ARG A 1 70 ? 8.726 6.333 -31.478 1.00 97.31 70 ARG A N 1
ATOM 526 C CA . ARG A 1 70 ? 8.454 7.611 -32.150 1.00 97.31 70 ARG A CA 1
ATOM 527 C C . ARG A 1 70 ? 9.519 8.671 -31.840 1.00 97.31 70 ARG A C 1
ATOM 529 O O . ARG A 1 70 ? 9.892 9.449 -32.713 1.00 97.31 70 ARG A O 1
ATOM 536 N N . PHE A 1 71 ? 10.022 8.707 -30.605 1.00 97.56 71 PHE A N 1
ATOM 537 C CA . PHE A 1 71 ? 11.090 9.622 -30.197 1.00 97.56 71 PHE A CA 1
ATOM 538 C C . PHE A 1 71 ? 12.422 9.291 -30.880 1.00 97.56 71 PHE A C 1
ATOM 540 O O . PHE A 1 71 ? 13.084 10.190 -31.397 1.00 97.56 71 PHE A O 1
ATOM 547 N N . ARG A 1 72 ? 12.801 8.009 -30.938 1.00 96.81 72 ARG A N 1
ATOM 548 C CA . ARG A 1 72 ? 14.023 7.563 -31.626 1.00 96.81 72 ARG A CA 1
ATOM 549 C C . ARG A 1 72 ? 13.942 7.711 -33.142 1.00 96.81 72 ARG A C 1
ATOM 551 O O . ARG A 1 72 ? 14.973 7.960 -33.757 1.00 96.81 72 ARG A O 1
ATOM 558 N N . ASP A 1 73 ? 12.757 7.634 -33.742 1.00 95.75 73 ASP A N 1
ATOM 559 C CA . ASP A 1 73 ? 12.585 7.927 -35.170 1.00 95.75 73 ASP A CA 1
ATOM 560 C C . ASP A 1 73 ? 12.926 9.384 -35.517 1.00 95.75 73 ASP A C 1
ATOM 562 O O . ASP A 1 73 ? 13.429 9.640 -36.609 1.00 95.75 73 ASP A O 1
ATOM 566 N N . HIS A 1 74 ? 12.713 10.322 -34.584 1.00 96.06 74 HIS A N 1
ATOM 567 C CA . HIS A 1 74 ? 13.066 11.735 -34.769 1.00 96.06 74 HIS A CA 1
ATOM 568 C C . HIS A 1 74 ? 14.507 12.054 -34.345 1.00 96.06 74 HIS A C 1
ATOM 570 O O . HIS A 1 74 ? 15.241 12.704 -35.083 1.00 96.06 74 HIS A O 1
ATOM 576 N N . PHE A 1 75 ? 14.930 11.610 -33.156 1.00 96.56 75 PHE A N 1
ATOM 577 C CA . PHE A 1 75 ? 16.210 12.015 -32.548 1.00 96.56 75 PHE A CA 1
ATOM 578 C C . PHE A 1 75 ? 17.351 10.994 -32.695 1.00 96.56 75 PHE A C 1
ATOM 580 O O . PHE A 1 75 ? 18.490 11.278 -32.304 1.00 96.56 75 PHE A O 1
ATOM 587 N N . GLY A 1 76 ? 17.078 9.800 -33.223 1.00 95.88 76 GLY A N 1
ATOM 588 C CA . GLY A 1 76 ? 18.027 8.687 -33.227 1.00 95.88 76 GLY A CA 1
ATOM 589 C C . GLY A 1 76 ? 18.448 8.279 -31.810 1.00 95.88 76 GLY A C 1
ATOM 590 O O . GLY A 1 76 ? 17.663 8.354 -30.866 1.00 95.88 76 GLY A O 1
ATOM 591 N N . ASP A 1 77 ? 19.710 7.875 -31.651 1.00 95.19 77 ASP A N 1
ATOM 592 C CA . ASP A 1 77 ? 20.322 7.535 -30.352 1.00 95.19 77 ASP A CA 1
ATOM 593 C C . ASP A 1 77 ? 21.116 8.711 -29.744 1.00 95.19 77 ASP A C 1
ATOM 595 O O . ASP A 1 77 ? 22.002 8.527 -28.914 1.00 95.19 77 ASP A O 1
ATOM 599 N N . THR A 1 78 ? 20.851 9.948 -30.183 1.00 93.88 78 THR A N 1
ATOM 600 C CA . THR A 1 78 ? 21.647 11.118 -29.761 1.00 93.88 78 THR A CA 1
ATOM 601 C C . THR A 1 78 ? 21.308 11.619 -28.356 1.00 93.88 78 THR A C 1
ATOM 603 O O . THR A 1 78 ? 22.104 12.337 -27.749 1.00 93.88 78 THR A O 1
ATOM 606 N N . ILE A 1 79 ? 20.138 11.243 -27.833 1.00 96.31 79 ILE A N 1
ATOM 607 C CA . ILE A 1 79 ? 19.646 11.619 -26.506 1.00 96.31 79 ILE A CA 1
ATOM 608 C C . ILE A 1 79 ? 19.512 10.338 -25.674 1.00 96.31 79 ILE A C 1
ATOM 610 O O . ILE A 1 79 ? 18.672 9.497 -26.003 1.00 96.31 79 ILE A O 1
ATOM 614 N N . PRO A 1 80 ? 20.298 10.176 -24.592 1.00 95.94 80 PRO A N 1
ATOM 615 C CA . PRO A 1 80 ? 20.150 9.057 -23.672 1.00 95.94 80 PRO A CA 1
ATOM 616 C C . PRO A 1 80 ? 18.735 8.978 -23.100 1.00 95.94 80 PRO A C 1
ATOM 618 O O . PRO A 1 80 ? 18.162 9.986 -22.674 1.00 95.94 80 PRO A O 1
ATOM 621 N N . ILE A 1 81 ? 18.190 7.764 -23.061 1.00 98.19 81 ILE A N 1
ATOM 622 C CA . ILE A 1 81 ? 16.855 7.503 -22.535 1.00 98.19 81 ILE A CA 1
ATOM 623 C C . ILE A 1 81 ? 16.959 6.728 -21.226 1.00 98.19 81 ILE A C 1
ATOM 625 O O . ILE A 1 81 ? 17.492 5.623 -21.193 1.00 98.19 81 ILE A O 1
ATOM 629 N N . SER A 1 82 ? 16.372 7.284 -20.171 1.00 98.12 82 SER A N 1
ATOM 630 C CA . SER A 1 82 ? 16.015 6.542 -18.963 1.00 98.12 82 SER A CA 1
ATOM 631 C C . SER A 1 82 ? 14.587 6.009 -19.081 1.00 98.12 82 SER A C 1
ATOM 633 O O . SER A 1 82 ? 13.718 6.688 -19.636 1.00 98.12 82 SER A O 1
ATOM 635 N N . PHE A 1 83 ? 14.330 4.799 -18.581 1.00 98.50 83 PHE A N 1
ATOM 636 C CA . PHE A 1 83 ? 13.044 4.125 -18.786 1.00 98.50 83 PHE A CA 1
ATOM 637 C C . PHE A 1 83 ? 12.387 3.667 -17.480 1.00 98.50 83 PHE A C 1
ATOM 639 O O . PHE A 1 83 ? 13.042 3.082 -16.623 1.00 98.50 83 PHE A O 1
ATOM 646 N N . ALA A 1 84 ? 11.087 3.921 -17.337 1.00 97.81 84 ALA A N 1
ATOM 647 C CA . ALA A 1 84 ? 10.281 3.670 -16.149 1.00 97.81 84 ALA A CA 1
ATOM 648 C C . ALA A 1 84 ? 8.803 3.444 -16.527 1.00 97.81 84 ALA A C 1
ATOM 650 O O . ALA A 1 84 ? 7.975 4.340 -16.402 1.00 97.81 84 ALA A O 1
ATOM 651 N N . ALA A 1 85 ? 8.459 2.249 -17.007 1.00 97.44 85 ALA A N 1
ATOM 652 C CA . ALA A 1 85 ? 7.073 1.876 -17.297 1.00 97.44 85 ALA A CA 1
ATOM 653 C C . ALA A 1 85 ? 6.926 0.351 -17.338 1.00 97.44 85 ALA A C 1
ATOM 655 O O . ALA A 1 85 ? 7.485 -0.296 -18.217 1.00 97.44 85 ALA A O 1
ATOM 656 N N . GLY A 1 86 ? 6.209 -0.240 -16.377 1.00 96.44 86 GLY A N 1
ATOM 657 C CA . GLY A 1 86 ? 5.909 -1.681 -16.378 1.00 96.44 86 GLY A CA 1
ATOM 658 C C . GLY A 1 86 ? 7.125 -2.602 -16.526 1.00 96.44 86 GLY A C 1
ATOM 659 O O . GLY A 1 86 ? 7.030 -3.633 -17.188 1.00 96.44 86 GLY A O 1
ATOM 660 N N . VAL A 1 87 ? 8.274 -2.212 -15.967 1.00 97.75 87 VAL A N 1
ATOM 661 C CA . VAL A 1 87 ? 9.496 -3.023 -16.022 1.00 97.75 87 VAL A CA 1
ATOM 662 C C . VAL A 1 87 ? 9.334 -4.239 -15.115 1.00 97.75 87 VAL A C 1
ATOM 664 O O . VAL A 1 87 ? 8.955 -4.094 -13.952 1.00 97.75 87 VAL A O 1
ATOM 667 N N . ASP A 1 88 ? 9.621 -5.418 -15.653 1.00 96.75 88 ASP A N 1
ATOM 668 C CA . ASP A 1 88 ? 9.676 -6.684 -14.937 1.00 96.75 88 ASP A CA 1
ATOM 669 C C . ASP A 1 88 ? 10.893 -7.512 -15.380 1.00 96.75 88 ASP A C 1
ATOM 671 O O . ASP A 1 88 ? 11.658 -7.119 -16.265 1.00 96.75 88 ASP A O 1
ATOM 675 N N . ARG A 1 89 ? 11.082 -8.689 -14.773 1.00 96.75 89 ARG A N 1
ATOM 676 C CA . ARG A 1 89 ? 12.188 -9.588 -15.142 1.00 96.75 89 ARG A CA 1
ATOM 677 C C . ARG A 1 89 ? 12.193 -9.957 -16.631 1.00 96.75 89 ARG A C 1
ATOM 679 O O . ARG A 1 89 ? 13.259 -10.226 -17.162 1.00 96.75 89 ARG A O 1
ATOM 686 N N . ALA A 1 90 ? 11.027 -10.015 -17.279 1.00 96.25 90 ALA A N 1
ATOM 687 C CA . ALA A 1 90 ? 10.883 -10.540 -18.631 1.00 96.25 90 ALA A CA 1
ATOM 688 C C . ALA A 1 90 ? 11.256 -9.501 -19.691 1.00 96.25 90 ALA A C 1
ATOM 690 O O . ALA A 1 90 ? 11.860 -9.875 -20.689 1.00 96.25 90 ALA A O 1
ATOM 691 N N . ASN A 1 91 ? 10.937 -8.221 -19.477 1.00 97.69 91 ASN A N 1
ATOM 692 C CA . ASN A 1 91 ? 11.301 -7.146 -20.411 1.00 97.69 91 ASN A CA 1
ATOM 693 C C . ASN A 1 91 ? 12.601 -6.412 -20.055 1.00 97.69 91 ASN A C 1
ATOM 695 O O . ASN A 1 91 ? 13.141 -5.684 -20.888 1.00 97.69 91 ASN A O 1
ATOM 699 N N . PHE A 1 92 ? 13.135 -6.596 -18.845 1.00 98.38 92 PHE A N 1
ATOM 700 C CA . PHE A 1 92 ? 14.376 -5.948 -18.428 1.00 98.38 92 PHE A CA 1
ATOM 701 C C . PHE A 1 92 ? 15.559 -6.178 -19.394 1.00 98.38 92 PHE A C 1
ATOM 703 O O . PHE A 1 92 ? 16.198 -5.189 -19.763 1.00 98.38 92 PHE A O 1
ATOM 710 N N . PRO A 1 93 ? 15.852 -7.408 -19.870 1.00 98.00 93 PRO A N 1
ATOM 711 C CA . PRO A 1 93 ? 16.931 -7.611 -20.835 1.00 98.00 93 PRO A CA 1
ATOM 712 C C . PRO A 1 93 ? 16.699 -6.878 -22.156 1.00 98.00 93 PRO A C 1
ATOM 714 O O . PRO A 1 93 ? 17.645 -6.340 -22.724 1.00 98.00 93 PRO A O 1
ATOM 717 N N . ASP A 1 94 ? 15.456 -6.820 -22.634 1.00 97.94 94 ASP A N 1
ATOM 718 C CA . ASP A 1 94 ? 15.138 -6.129 -23.882 1.00 97.94 94 ASP A CA 1
ATOM 719 C C . ASP A 1 94 ? 15.478 -4.644 -23.748 1.00 97.94 94 ASP A C 1
ATOM 721 O O . ASP A 1 94 ? 16.236 -4.117 -24.557 1.00 97.94 94 ASP A O 1
ATOM 725 N N . LEU A 1 95 ? 15.059 -3.998 -22.653 1.00 98.44 95 LEU A N 1
ATOM 726 C CA . LEU A 1 95 ? 15.400 -2.601 -22.355 1.00 98.44 95 LEU A CA 1
ATOM 727 C C . LEU A 1 95 ? 16.917 -2.356 -22.267 1.00 98.44 95 LEU A C 1
ATOM 729 O O . LEU A 1 95 ? 17.394 -1.311 -22.719 1.00 98.44 95 LEU A O 1
ATOM 733 N N . VAL A 1 96 ? 17.685 -3.316 -21.737 1.00 98.19 96 VAL A N 1
ATOM 734 C CA . VAL A 1 96 ? 19.157 -3.257 -21.736 1.00 98.19 96 VAL A CA 1
ATOM 735 C C . VAL A 1 96 ? 19.703 -3.289 -23.167 1.00 98.19 96 VAL A C 1
ATOM 737 O O . VAL A 1 96 ? 20.544 -2.459 -23.511 1.00 98.19 96 VAL A O 1
ATOM 740 N N . ALA A 1 97 ? 19.194 -4.176 -24.027 1.00 97.31 97 ALA A N 1
ATOM 741 C CA . ALA A 1 97 ? 19.566 -4.240 -25.445 1.00 97.31 97 ALA A CA 1
ATOM 742 C C . ALA A 1 97 ? 19.101 -3.019 -26.258 1.00 97.31 97 ALA A C 1
ATOM 744 O O . ALA A 1 97 ? 19.631 -2.746 -27.337 1.00 97.31 97 ALA A O 1
ATOM 745 N N . LEU A 1 98 ? 18.126 -2.259 -25.754 1.00 97.50 98 LEU A N 1
ATOM 746 C CA . LEU A 1 98 ? 17.745 -0.968 -26.318 1.00 97.50 98 LEU A CA 1
ATOM 747 C C . LEU A 1 98 ? 18.664 0.174 -25.862 1.00 97.50 98 LEU A C 1
ATOM 749 O O . LEU A 1 98 ? 18.517 1.290 -26.355 1.00 97.50 98 LEU A O 1
ATOM 753 N N . GLY A 1 99 ? 19.590 -0.051 -24.930 1.00 96.75 99 GLY A N 1
ATOM 754 C CA . GLY A 1 99 ? 20.463 0.997 -24.399 1.00 96.75 99 GLY A CA 1
ATOM 755 C C . GLY A 1 99 ? 19.764 1.961 -23.436 1.00 96.75 99 GLY A C 1
ATOM 756 O O . GLY A 1 99 ? 20.179 3.115 -23.336 1.00 96.75 99 GLY A O 1
ATOM 757 N N . MET A 1 100 ? 18.705 1.521 -22.749 1.00 97.62 100 MET A N 1
ATOM 758 C CA . MET A 1 100 ? 18.047 2.333 -21.721 1.00 97.62 100 MET A CA 1
ATOM 759 C C . MET A 1 100 ? 18.951 2.477 -20.495 1.00 97.62 100 MET A C 1
ATOM 761 O O . MET A 1 100 ? 19.440 1.482 -19.958 1.00 97.62 100 MET A O 1
ATOM 765 N N . THR A 1 101 ? 19.165 3.706 -20.028 1.00 92.81 101 THR A N 1
ATOM 766 C CA . THR A 1 101 ? 19.971 3.981 -18.838 1.00 92.81 101 THR A CA 1
ATOM 767 C C . THR A 1 101 ? 19.580 5.298 -18.144 1.00 92.81 101 THR A C 1
ATOM 769 O O . THR A 1 101 ? 19.576 6.354 -18.780 1.00 92.81 101 THR A O 1
ATOM 772 N N . PRO A 1 102 ? 19.271 5.275 -16.831 1.00 96.25 102 PRO A N 1
ATOM 773 C CA . PRO A 1 102 ? 18.952 4.095 -16.017 1.00 96.25 102 PRO A CA 1
ATOM 774 C C . PRO A 1 102 ? 17.600 3.453 -16.385 1.00 96.25 102 PRO A C 1
ATOM 776 O O . PRO A 1 102 ? 16.725 4.093 -16.970 1.00 96.25 102 PRO A O 1
ATOM 779 N N . ILE A 1 103 ? 17.409 2.193 -15.981 1.00 98.00 103 ILE A N 1
ATOM 780 C CA . ILE A 1 103 ? 16.109 1.503 -15.993 1.00 98.00 103 ILE A CA 1
ATOM 781 C C . ILE A 1 103 ? 15.549 1.516 -14.566 1.00 98.00 103 ILE A C 1
ATOM 783 O O . ILE A 1 103 ? 16.201 1.044 -13.636 1.00 98.00 103 ILE A O 1
ATOM 787 N N . THR A 1 104 ? 14.351 2.063 -14.378 1.00 97.06 104 THR A N 1
ATOM 788 C CA . THR A 1 104 ? 13.673 2.179 -13.081 1.00 97.06 104 THR A CA 1
ATOM 789 C C . THR A 1 104 ? 12.513 1.191 -12.981 1.00 97.06 104 THR A C 1
ATOM 791 O O . THR A 1 104 ? 11.688 1.084 -13.888 1.00 97.06 104 THR A O 1
ATOM 794 N N . VAL A 1 105 ? 12.409 0.513 -11.838 1.00 95.81 105 VAL A N 1
ATOM 795 C CA . VAL A 1 105 ? 11.337 -0.434 -11.511 1.00 95.81 105 VAL A CA 1
ATOM 796 C C . VAL A 1 105 ? 10.609 0.018 -10.239 1.00 95.81 105 VAL A C 1
ATOM 798 O O . VAL A 1 105 ? 11.243 0.436 -9.275 1.00 95.81 105 VAL A O 1
ATOM 801 N N . CYS A 1 106 ? 9.274 -0.061 -10.237 1.00 93.50 106 CYS A N 1
ATOM 802 C CA . CYS A 1 106 ? 8.441 0.250 -9.069 1.00 93.50 106 CYS A CA 1
ATOM 803 C C . CYS A 1 106 ? 7.306 -0.771 -8.901 1.00 93.50 106 CYS A C 1
ATOM 805 O O . CYS A 1 106 ? 7.375 -1.612 -8.009 1.00 93.50 106 CYS A O 1
ATOM 807 N N . SER A 1 107 ? 6.317 -0.788 -9.807 1.00 91.88 107 SER A N 1
ATOM 808 C CA . SER A 1 107 ? 5.106 -1.623 -9.680 1.00 91.88 107 SER A CA 1
ATOM 809 C C . SER A 1 107 ? 5.391 -3.117 -9.499 1.00 91.88 107 SER A C 1
ATOM 811 O O . SER A 1 107 ? 4.618 -3.826 -8.865 1.00 91.88 107 SER A O 1
ATOM 813 N N . ASP A 1 108 ? 6.493 -3.617 -10.057 1.00 93.50 108 ASP A N 1
ATOM 814 C CA . ASP A 1 108 ? 6.881 -5.019 -9.930 1.00 93.50 108 ASP A CA 1
ATOM 815 C C . ASP A 1 108 ? 7.540 -5.333 -8.571 1.00 93.50 108 ASP A C 1
ATOM 817 O O . ASP A 1 108 ? 7.371 -6.434 -8.052 1.00 93.50 108 ASP A O 1
ATOM 821 N N . LEU A 1 109 ? 8.225 -4.363 -7.950 1.00 91.38 109 LEU A N 1
ATOM 822 C CA . LEU A 1 109 ? 8.779 -4.489 -6.593 1.00 91.38 109 LEU A CA 1
ATOM 823 C C . LEU A 1 109 ? 7.713 -4.358 -5.505 1.00 91.38 109 LEU A C 1
ATOM 825 O O . LEU A 1 109 ? 7.906 -4.882 -4.417 1.00 91.38 109 LEU A O 1
ATOM 829 N N . LEU A 1 110 ? 6.587 -3.699 -5.791 1.00 85.50 110 LEU A N 1
ATOM 830 C CA . LEU A 1 110 ? 5.460 -3.629 -4.857 1.00 85.50 1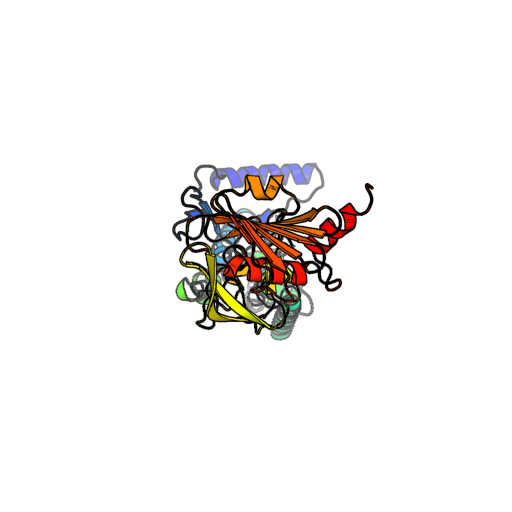10 LEU A CA 1
ATOM 831 C C . LEU A 1 110 ? 4.733 -4.975 -4.709 1.00 85.50 110 LEU A C 1
ATOM 833 O O . LEU A 1 110 ? 3.952 -5.148 -3.785 1.00 85.50 110 LEU A O 1
ATOM 837 N N . LYS A 1 111 ? 4.976 -5.944 -5.600 1.00 83.81 111 LYS A N 1
ATOM 838 C CA . LYS A 1 111 ? 4.378 -7.285 -5.528 1.00 83.81 111 LYS A CA 1
ATOM 839 C C . LYS A 1 111 ? 5.091 -8.162 -4.492 1.00 83.81 111 LYS A C 1
ATOM 841 O O . LYS A 1 111 ? 6.215 -7.892 -4.070 1.00 83.81 111 LYS A O 1
ATOM 846 N N . THR A 1 112 ? 4.463 -9.287 -4.144 1.00 79.44 112 THR A N 1
ATOM 847 C CA . THR A 1 112 ? 5.047 -10.309 -3.261 1.00 79.44 112 THR A CA 1
ATOM 848 C C . THR A 1 112 ? 6.478 -10.670 -3.671 1.00 79.44 112 THR A C 1
ATOM 850 O O . THR A 1 112 ? 6.739 -10.979 -4.835 1.00 79.44 112 THR A O 1
ATOM 853 N N . GLY A 1 113 ? 7.388 -10.647 -2.694 1.00 83.12 113 GLY A N 1
ATOM 854 C CA . GLY A 1 113 ? 8.827 -10.855 -2.876 1.00 83.12 113 GLY A CA 1
ATOM 855 C C . GLY A 1 113 ? 9.652 -9.565 -2.826 1.00 83.12 113 GLY A C 1
ATOM 856 O O . GLY A 1 113 ? 10.859 -9.646 -2.607 1.00 83.12 113 GLY A O 1
ATOM 857 N N . GLY A 1 114 ? 9.032 -8.388 -2.983 1.00 86.56 114 GLY A N 1
ATOM 858 C CA . GLY A 1 114 ? 9.689 -7.102 -2.741 1.00 86.56 114 GLY A CA 1
ATOM 859 C C . GLY A 1 114 ? 10.980 -6.910 -3.543 1.00 86.56 114 GLY A C 1
ATOM 860 O O . GLY A 1 114 ? 11.092 -7.311 -4.707 1.00 86.56 114 GLY A O 1
ATOM 861 N N . TYR A 1 115 ? 12.004 -6.374 -2.874 1.00 90.12 115 TYR A N 1
ATOM 862 C CA . TYR A 1 115 ? 13.361 -6.242 -3.413 1.00 90.12 115 TYR A CA 1
ATOM 863 C C . TYR A 1 115 ? 14.020 -7.579 -3.782 1.00 90.12 115 TYR A C 1
ATOM 865 O O . TYR A 1 115 ? 14.834 -7.616 -4.702 1.00 90.12 115 TYR A O 1
ATOM 873 N N . GLY A 1 116 ? 13.629 -8.695 -3.153 1.00 92.06 116 GLY A N 1
ATOM 874 C CA . GLY A 1 116 ? 14.152 -10.029 -3.481 1.00 92.06 116 GLY A CA 1
ATOM 875 C C . GLY A 1 116 ? 13.879 -10.447 -4.929 1.00 92.06 116 GLY A C 1
ATOM 876 O O . GLY A 1 116 ? 14.597 -11.265 -5.498 1.00 92.06 116 GLY A O 1
ATOM 877 N N . ARG A 1 117 ? 12.893 -9.823 -5.584 1.00 93.69 117 ARG A N 1
ATOM 878 C CA . ARG A 1 117 ? 12.586 -10.066 -6.998 1.00 93.69 117 ARG A CA 1
ATOM 879 C C . ARG A 1 117 ? 13.686 -9.569 -7.946 1.00 93.69 117 ARG A C 1
ATOM 881 O O . ARG A 1 117 ? 13.757 -10.061 -9.070 1.00 93.69 117 ARG A O 1
ATOM 888 N N . MET A 1 118 ? 14.552 -8.643 -7.512 1.00 94.81 118 MET A N 1
ATOM 889 C CA . MET A 1 118 ? 15.632 -8.080 -8.338 1.00 94.81 118 MET A CA 1
ATOM 890 C C . MET A 1 118 ? 16.656 -9.128 -8.789 1.00 94.81 118 MET A C 1
ATOM 892 O O . MET A 1 118 ? 17.217 -9.002 -9.875 1.00 94.81 118 MET A O 1
ATOM 896 N N . GLU A 1 119 ? 16.878 -10.193 -8.015 1.00 96.50 119 GLU A N 1
ATOM 897 C CA . GLU A 1 119 ? 17.805 -11.260 -8.410 1.00 96.50 119 GLU A CA 1
ATOM 898 C C . GLU A 1 119 ? 17.394 -11.901 -9.749 1.00 96.50 119 GLU A C 1
ATOM 900 O O . GLU A 1 119 ? 18.228 -12.160 -10.621 1.00 96.50 119 GLU A O 1
ATOM 905 N N . ALA A 1 120 ? 16.088 -12.100 -9.952 1.00 97.06 120 ALA A N 1
ATOM 906 C CA . ALA A 1 120 ? 15.556 -12.714 -11.164 1.00 97.06 120 ALA A CA 1
ATOM 907 C C . ALA A 1 120 ? 15.828 -11.878 -12.427 1.00 97.06 120 ALA A C 1
ATOM 909 O O . ALA A 1 120 ? 15.927 -12.446 -13.510 1.00 97.06 120 ALA A O 1
ATOM 910 N N . TYR A 1 121 ? 15.985 -10.558 -12.296 1.00 98.19 121 TYR A N 1
ATOM 911 C CA . TYR A 1 121 ? 16.255 -9.659 -13.420 1.00 98.19 121 TYR A CA 1
ATOM 912 C C . TYR A 1 121 ? 17.660 -9.898 -13.972 1.00 98.19 121 TYR A C 1
ATOM 914 O O . TYR A 1 121 ? 17.844 -10.075 -15.175 1.00 98.19 121 TYR A O 1
ATOM 922 N N . TYR A 1 122 ? 18.654 -9.960 -13.082 1.00 96.50 122 TYR A N 1
ATOM 923 C CA . TYR A 1 122 ? 20.040 -10.216 -13.469 1.00 96.50 122 TYR A CA 1
ATOM 924 C C . TYR A 1 122 ? 20.249 -11.649 -13.952 1.00 96.50 122 TYR A C 1
ATOM 926 O O . TYR A 1 122 ? 21.011 -11.863 -14.898 1.00 96.50 122 TYR A O 1
ATOM 934 N N . ARG A 1 123 ? 19.557 -12.630 -13.352 1.00 98.25 123 ARG A N 1
ATOM 935 C CA . ARG A 1 123 ? 19.570 -14.019 -13.839 1.00 98.25 123 ARG A CA 1
ATOM 936 C C . ARG A 1 123 ? 19.038 -14.111 -15.270 1.00 98.25 123 ARG A C 1
ATOM 938 O O . ARG A 1 123 ? 19.694 -14.729 -16.105 1.00 98.25 123 ARG A O 1
ATOM 945 N N . GLU A 1 124 ? 17.912 -13.461 -15.558 1.00 98.44 124 GLU A N 1
ATOM 946 C CA . GLU A 1 124 ? 17.323 -13.438 -16.901 1.00 98.44 124 GLU A CA 1
ATOM 947 C C . GLU A 1 124 ? 18.225 -12.704 -17.909 1.00 98.44 124 GLU A C 1
ATOM 949 O O . GLU A 1 124 ? 18.525 -13.252 -18.970 1.00 98.44 124 GLU A O 1
ATOM 954 N N . LEU A 1 125 ? 18.746 -11.516 -17.570 1.00 97.94 125 LEU A N 1
ATOM 955 C CA . LEU A 1 125 ? 19.695 -10.792 -18.428 1.00 97.94 125 LEU A CA 1
ATOM 956 C C . LEU A 1 125 ? 20.925 -11.652 -18.749 1.00 97.94 125 LEU A C 1
ATOM 958 O O . LEU A 1 125 ? 21.300 -11.794 -19.910 1.00 97.94 125 LEU A O 1
ATOM 962 N N . THR A 1 126 ? 21.522 -12.275 -17.730 1.00 98.19 126 THR A N 1
ATOM 963 C CA . THR A 1 126 ? 22.696 -13.141 -17.900 1.00 98.19 126 THR A CA 1
ATOM 964 C C . THR A 1 126 ? 22.381 -14.345 -18.787 1.00 98.19 126 THR A C 1
ATOM 966 O O . THR A 1 126 ? 23.199 -14.718 -19.628 1.00 98.19 126 THR A O 1
ATOM 969 N N . ALA A 1 127 ? 21.202 -14.954 -18.628 1.00 98.31 127 ALA A N 1
ATOM 970 C CA . ALA A 1 127 ? 20.767 -16.062 -19.469 1.00 98.31 127 ALA A CA 1
ATOM 971 C C . ALA A 1 127 ? 20.649 -15.638 -20.943 1.00 98.31 127 ALA A C 1
ATOM 973 O O . ALA A 1 127 ? 21.206 -16.315 -21.810 1.00 98.31 127 ALA A O 1
ATOM 974 N N . ARG A 1 128 ? 20.021 -14.487 -21.232 1.00 97.31 128 ARG A N 1
ATOM 975 C CA . ARG A 1 128 ? 19.899 -13.972 -22.609 1.00 97.31 128 ARG A CA 1
ATOM 976 C C . ARG A 1 128 ? 21.236 -13.558 -23.215 1.00 97.31 128 ARG A C 1
ATOM 978 O O . ARG A 1 128 ? 21.484 -13.856 -24.379 1.00 97.31 128 ARG A O 1
ATOM 985 N N . MET A 1 129 ? 22.128 -12.948 -22.432 1.00 96.94 129 MET A N 1
ATOM 986 C CA . MET A 1 129 ? 23.488 -12.628 -22.881 1.00 96.94 129 MET A CA 1
ATOM 987 C C . MET A 1 129 ? 24.268 -13.889 -23.270 1.00 96.94 129 MET A C 1
ATOM 989 O O . MET A 1 129 ? 24.898 -13.917 -24.325 1.00 96.94 129 MET A O 1
ATOM 993 N N . ARG A 1 130 ? 24.188 -14.960 -22.465 1.00 97.25 130 ARG A N 1
ATOM 994 C CA . ARG A 1 130 ? 24.833 -16.247 -22.779 1.00 97.25 130 ARG A CA 1
ATOM 995 C C . ARG A 1 130 ? 24.251 -16.901 -24.028 1.00 97.25 130 ARG A C 1
ATOM 997 O O . ARG A 1 130 ? 25.021 -17.424 -24.825 1.00 97.25 130 ARG A O 1
ATOM 1004 N N . ALA A 1 131 ? 22.931 -16.846 -24.212 1.00 96.00 131 ALA A N 1
ATOM 1005 C CA . ALA A 1 131 ? 22.256 -17.453 -25.360 1.00 96.00 131 ALA A CA 1
ATOM 1006 C C . ALA A 1 131 ? 22.749 -16.896 -26.707 1.00 96.00 131 ALA A C 1
ATOM 1008 O O . ALA A 1 131 ? 22.819 -17.636 -27.683 1.00 96.00 131 ALA A O 1
ATOM 1009 N N . VAL A 1 132 ? 23.143 -15.619 -26.745 1.00 94.12 132 VAL A N 1
ATOM 1010 C CA . VAL A 1 132 ? 23.711 -14.974 -27.941 1.00 94.12 132 VAL A CA 1
ATOM 1011 C C . VAL A 1 132 ? 25.240 -14.843 -27.892 1.00 94.12 132 VAL A C 1
ATOM 1013 O O . VAL A 1 132 ? 25.833 -14.180 -28.738 1.00 94.12 132 VAL A O 1
ATOM 1016 N N . GLY A 1 133 ? 25.903 -15.436 -26.893 1.00 93.69 133 GLY A N 1
ATOM 1017 C CA . GLY A 1 133 ? 27.358 -15.362 -26.732 1.00 93.69 133 GLY A CA 1
ATOM 1018 C C . GLY A 1 133 ? 27.894 -13.934 -26.568 1.00 93.69 133 GLY A C 1
ATOM 1019 O O . GLY A 1 133 ? 28.917 -13.593 -27.160 1.00 93.69 133 GLY A O 1
ATOM 1020 N N . ALA A 1 134 ? 27.185 -13.071 -25.836 1.00 93.19 134 ALA A N 1
ATOM 1021 C CA . ALA A 1 134 ? 27.613 -11.706 -25.534 1.00 93.19 134 ALA A CA 1
ATOM 1022 C C . ALA A 1 134 ? 28.410 -11.643 -24.222 1.00 93.19 134 ALA A C 1
ATOM 1024 O O . ALA A 1 134 ? 27.896 -12.005 -23.162 1.00 93.19 134 ALA A O 1
ATOM 1025 N N . ALA A 1 135 ? 29.640 -11.124 -24.278 1.00 93.44 135 ALA A N 1
ATOM 1026 C CA . ALA A 1 135 ? 30.489 -10.924 -23.097 1.00 93.44 135 ALA A CA 1
ATOM 1027 C C . ALA A 1 135 ? 30.296 -9.550 -22.424 1.00 93.44 135 ALA A C 1
ATOM 1029 O O . ALA A 1 135 ? 30.771 -9.321 -21.313 1.00 93.44 135 ALA A O 1
ATOM 1030 N N . SER A 1 136 ? 29.591 -8.625 -23.081 1.00 95.19 136 SER A N 1
ATOM 1031 C CA . SER A 1 136 ? 29.322 -7.272 -22.586 1.00 95.19 136 SER A CA 1
ATOM 1032 C C . SER A 1 136 ? 27.919 -6.802 -22.974 1.00 95.19 136 SER A C 1
ATOM 1034 O O . SER A 1 136 ? 27.304 -7.346 -23.890 1.00 95.19 136 SER A O 1
ATOM 1036 N N . VAL A 1 137 ? 27.411 -5.756 -22.314 1.00 94.69 137 VAL A N 1
ATOM 1037 C CA . VAL A 1 137 ? 26.125 -5.123 -22.675 1.00 94.69 137 VAL A CA 1
ATOM 1038 C C . VAL A 1 137 ? 26.146 -4.569 -24.104 1.00 94.69 137 VAL A C 1
ATOM 1040 O O . VAL A 1 137 ? 25.138 -4.633 -24.805 1.00 94.69 137 VAL A O 1
ATOM 1043 N N . ASN A 1 138 ? 27.296 -4.072 -24.566 1.00 94.00 138 ASN A N 1
ATOM 1044 C CA . ASN A 1 138 ? 27.460 -3.601 -25.941 1.00 94.00 138 ASN A CA 1
ATOM 1045 C C . ASN A 1 138 ? 27.338 -4.758 -26.939 1.00 94.00 138 ASN A C 1
ATOM 1047 O O . ASN A 1 138 ? 26.585 -4.659 -27.902 1.00 94.00 138 ASN A O 1
ATOM 1051 N N . GLU A 1 139 ? 28.003 -5.887 -26.684 1.00 92.88 139 GLU A N 1
ATOM 1052 C CA . GLU A 1 139 ? 27.822 -7.085 -27.511 1.00 92.88 139 GLU A CA 1
ATOM 1053 C C . GLU A 1 139 ? 26.391 -7.615 -27.458 1.00 92.88 139 GLU A C 1
ATOM 1055 O O . GLU A 1 139 ? 25.863 -8.060 -28.472 1.00 92.88 139 GLU A O 1
ATOM 1060 N N . PHE A 1 140 ? 25.745 -7.548 -26.294 1.00 94.94 140 PHE A N 1
ATOM 1061 C CA . PHE A 1 140 ? 24.357 -7.960 -26.156 1.00 94.94 140 PHE A CA 1
ATOM 1062 C C . PHE A 1 140 ? 23.431 -7.061 -26.974 1.00 94.94 140 PHE A C 1
ATOM 1064 O O . PHE A 1 140 ? 22.616 -7.569 -27.728 1.00 94.94 140 PHE A O 1
ATOM 1071 N N . THR A 1 141 ? 23.623 -5.742 -26.925 1.00 94.88 141 THR A N 1
ATOM 1072 C CA . THR A 1 141 ? 22.902 -4.769 -27.765 1.00 94.88 141 THR A CA 1
ATOM 1073 C C . THR A 1 141 ? 23.021 -5.109 -29.252 1.00 94.88 141 THR A C 1
ATOM 1075 O O . THR A 1 141 ? 22.030 -5.057 -29.974 1.00 94.88 141 THR A O 1
ATOM 1078 N N . LEU A 1 142 ? 24.211 -5.502 -29.711 1.00 92.56 142 LEU A N 1
ATOM 1079 C CA . LEU A 1 142 ? 24.450 -5.862 -31.112 1.00 92.56 142 LEU A CA 1
ATOM 1080 C C . LEU A 1 142 ? 23.811 -7.204 -31.506 1.00 92.56 142 LEU A C 1
ATOM 1082 O O . LEU A 1 142 ? 23.397 -7.362 -32.649 1.00 92.56 142 LEU A O 1
ATOM 1086 N N . LYS A 1 143 ? 23.737 -8.173 -30.583 1.00 91.38 143 LYS A N 1
ATOM 1087 C CA . LYS A 1 143 ? 23.351 -9.567 -30.882 1.00 91.38 143 LYS A CA 1
ATOM 1088 C C . LYS A 1 143 ? 21.921 -9.945 -30.460 1.00 91.38 143 LYS A C 1
ATOM 1090 O O . LYS A 1 143 ? 21.385 -10.925 -30.969 1.00 91.38 143 LYS A O 1
ATOM 1095 N N . ALA A 1 144 ? 21.292 -9.205 -29.542 1.00 87.94 144 ALA A N 1
ATOM 1096 C CA . ALA A 1 144 ? 20.073 -9.620 -28.826 1.00 87.94 144 ALA A CA 1
ATOM 1097 C C . ALA A 1 144 ? 18.879 -9.954 -29.730 1.00 87.94 144 ALA A C 1
ATOM 1099 O O . ALA A 1 144 ? 18.083 -10.825 -29.391 1.00 87.94 144 ALA A O 1
ATOM 1100 N N . MET A 1 145 ? 18.755 -9.278 -30.873 1.00 83.25 145 MET A N 1
ATOM 1101 C CA . MET A 1 145 ? 17.618 -9.438 -31.779 1.00 83.25 145 MET A CA 1
ATOM 1102 C C . MET A 1 145 ? 17.943 -10.300 -33.011 1.00 83.25 145 MET A C 1
ATOM 1104 O O . MET A 1 145 ? 17.140 -10.366 -33.936 1.00 83.25 145 MET A O 1
ATOM 1108 N N . GLY A 1 146 ? 19.076 -11.009 -33.036 1.00 69.69 146 GLY A N 1
ATOM 1109 C CA . GLY A 1 146 ? 19.365 -12.003 -34.077 1.00 69.69 146 GLY A CA 1
ATOM 1110 C C . GLY A 1 146 ? 19.595 -11.424 -35.476 1.00 69.69 146 GLY A C 1
ATOM 1111 O O . GLY A 1 146 ? 19.178 -12.031 -36.458 1.00 69.69 146 GLY A O 1
ATOM 1112 N N . GLU A 1 147 ? 20.221 -10.249 -35.585 1.00 61.06 147 GLU A N 1
ATOM 1113 C CA . GLU A 1 147 ? 20.759 -9.808 -36.875 1.00 61.06 147 GLU A CA 1
ATOM 1114 C C . GLU A 1 147 ? 22.048 -10.583 -37.172 1.00 61.06 147 GLU A C 1
ATOM 1116 O O . GLU A 1 147 ? 23.059 -10.428 -36.483 1.00 61.06 147 GLU A O 1
ATOM 1121 N N . ASP A 1 148 ? 22.006 -11.422 -38.208 1.00 49.41 148 ASP A N 1
ATOM 1122 C CA . ASP A 1 148 ? 23.207 -12.012 -38.783 1.00 49.41 148 ASP A CA 1
ATOM 1123 C C . ASP A 1 148 ? 24.086 -10.898 -39.359 1.00 49.41 148 ASP A C 1
ATOM 1125 O O . ASP A 1 148 ? 23.669 -10.088 -40.192 1.00 49.41 148 ASP A O 1
ATOM 1129 N N . SER A 1 149 ? 25.362 -10.919 -38.989 1.00 47.28 149 SER A N 1
ATOM 1130 C CA . SER A 1 149 ? 26.434 -10.076 -39.539 1.00 47.28 149 SER A CA 1
ATOM 1131 C C . SER A 1 149 ? 26.722 -10.354 -41.031 1.00 47.28 149 SER A C 1
ATOM 1133 O O . SER A 1 149 ? 27.721 -9.884 -41.569 1.00 47.28 149 SER A O 1
ATOM 1135 N N . ALA A 1 150 ? 25.853 -11.114 -41.708 1.00 39.62 150 ALA A N 1
ATOM 1136 C CA . ALA A 1 150 ? 26.031 -11.647 -43.053 1.00 39.62 150 ALA A CA 1
ATOM 1137 C C . ALA A 1 150 ? 25.247 -10.902 -44.152 1.00 39.62 150 ALA A C 1
ATOM 1139 O O . ALA A 1 150 ? 25.392 -11.257 -45.321 1.00 39.62 150 ALA A O 1
ATOM 1140 N N . VAL A 1 151 ? 24.439 -9.879 -43.836 1.00 44.03 151 VAL A N 1
ATOM 1141 C CA . VAL A 1 151 ? 23.775 -9.068 -44.877 1.00 44.03 151 VAL A CA 1
ATOM 1142 C C . VAL A 1 151 ? 24.782 -8.062 -45.467 1.00 44.03 151 VAL A C 1
ATOM 1144 O O . VAL A 1 151 ? 25.310 -7.226 -44.729 1.00 44.03 151 VAL A O 1
ATOM 1147 N N . PRO A 1 152 ? 25.070 -8.088 -46.783 1.00 36.44 152 PRO A N 1
ATOM 1148 C CA . PRO A 1 152 ? 25.924 -7.086 -47.419 1.00 36.44 152 PRO A CA 1
ATOM 1149 C C . PRO A 1 152 ? 25.273 -5.699 -47.307 1.00 36.44 152 PRO A C 1
ATOM 1151 O O . PRO A 1 152 ? 24.170 -5.492 -47.808 1.00 36.44 152 PRO A O 1
ATOM 1154 N N . GLY A 1 153 ? 25.939 -4.761 -46.627 1.00 50.97 153 GLY A N 1
ATOM 1155 C CA . GLY A 1 153 ? 25.378 -3.449 -46.269 1.00 50.97 153 GLY A CA 1
ATOM 1156 C C . GLY A 1 153 ? 24.897 -3.332 -44.817 1.00 50.97 153 GLY A C 1
ATOM 1157 O O . GLY A 1 153 ? 24.453 -2.254 -44.423 1.00 50.97 153 GLY A O 1
ATOM 1158 N N . SER A 1 154 ? 25.019 -4.394 -44.008 1.00 47.00 154 SER A N 1
ATOM 1159 C CA . SER A 1 154 ? 24.833 -4.299 -42.559 1.00 47.00 154 SER A CA 1
ATOM 1160 C C . SER A 1 154 ? 25.825 -3.306 -41.942 1.00 47.00 154 SER A C 1
ATOM 1162 O O . SER A 1 154 ? 26.988 -3.254 -42.361 1.00 47.00 154 SER A O 1
ATOM 1164 N N . PRO A 1 155 ? 25.401 -2.529 -40.931 1.00 48.00 155 PRO A N 1
ATOM 1165 C CA . PRO A 1 155 ? 26.304 -1.688 -40.160 1.00 48.00 155 PRO A CA 1
ATOM 1166 C C . PRO A 1 155 ? 27.468 -2.498 -39.592 1.00 48.00 155 PRO A C 1
ATOM 1168 O O . PRO A 1 155 ? 27.339 -3.702 -39.359 1.00 48.00 155 PRO A O 1
ATOM 1171 N N . SER A 1 156 ? 28.607 -1.840 -39.359 1.00 54.69 156 SER A N 1
ATOM 1172 C CA . SER A 1 156 ? 29.788 -2.508 -38.808 1.00 54.69 156 SER A CA 1
ATOM 1173 C C . SER A 1 156 ? 29.436 -3.271 -37.525 1.00 54.69 156 SER A C 1
ATOM 1175 O O . SER A 1 156 ? 28.521 -2.883 -36.794 1.00 54.69 156 SER A O 1
ATOM 1177 N N . ALA A 1 157 ? 30.227 -4.293 -37.185 1.00 58.66 157 ALA A N 1
ATOM 1178 C CA . ALA A 1 157 ? 30.150 -5.017 -35.909 1.00 58.66 157 ALA A CA 1
ATOM 1179 C C . ALA A 1 157 ? 30.315 -4.119 -34.652 1.00 58.66 157 ALA A C 1
ATOM 1181 O O . ALA A 1 157 ? 30.403 -4.620 -33.533 1.00 58.66 157 ALA A O 1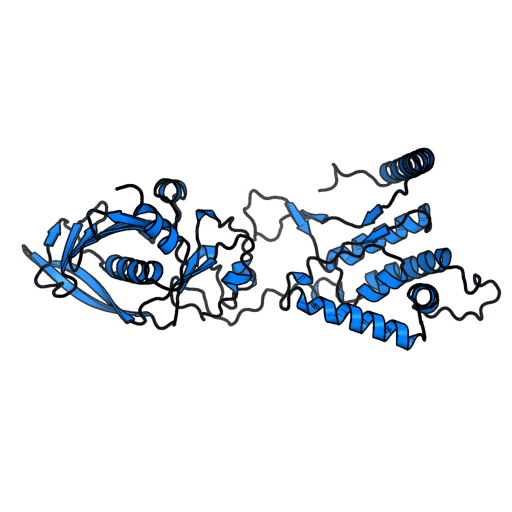
ATOM 1182 N N . HIS A 1 158 ? 30.367 -2.796 -34.828 1.00 68.88 158 HIS A N 1
ATOM 1183 C CA . HIS A 1 158 ? 30.533 -1.771 -33.812 1.00 68.88 158 HIS A CA 1
ATOM 1184 C C . HIS A 1 158 ? 29.445 -0.674 -33.851 1.00 68.88 158 HIS A C 1
ATOM 1186 O O . HIS A 1 158 ? 29.526 0.264 -33.057 1.00 68.88 158 HIS A O 1
ATOM 1192 N N . ASP A 1 159 ? 28.423 -0.755 -34.718 1.00 88.38 159 ASP A N 1
ATOM 1193 C CA . ASP A 1 159 ? 27.333 0.239 -34.774 1.00 88.38 159 ASP A CA 1
ATOM 1194 C C . ASP A 1 159 ? 26.299 0.048 -33.649 1.00 88.38 159 ASP A C 1
ATOM 1196 O O . ASP A 1 159 ? 25.181 -0.439 -33.842 1.00 88.38 159 ASP A O 1
ATOM 1200 N N . LEU A 1 160 ? 26.681 0.453 -32.439 1.00 90.56 160 LEU A N 1
ATOM 1201 C CA . LEU A 1 160 ? 25.805 0.406 -31.267 1.00 90.56 160 LEU A CA 1
ATOM 1202 C C . LEU A 1 160 ? 24.588 1.327 -31.404 1.00 90.56 160 LEU A C 1
ATOM 1204 O O . LEU A 1 160 ? 23.498 0.963 -30.970 1.00 90.56 160 LEU A O 1
ATOM 1208 N N . SER A 1 161 ? 24.772 2.505 -32.001 1.00 93.62 161 SER A N 1
ATOM 1209 C CA . SER A 1 161 ? 23.711 3.503 -32.168 1.00 93.62 161 SER A CA 1
ATOM 1210 C C . SER A 1 161 ? 22.609 2.975 -33.086 1.00 93.62 161 SER A C 1
ATOM 1212 O O . SER A 1 161 ? 21.440 2.917 -32.697 1.00 93.62 161 SER A O 1
ATOM 1214 N N . GLY A 1 162 ? 22.973 2.485 -34.275 1.00 92.69 162 GLY A N 1
ATOM 1215 C CA . GLY A 1 162 ? 22.001 1.901 -35.188 1.00 92.69 162 GLY A CA 1
ATOM 1216 C C . GLY A 1 162 ? 21.373 0.625 -34.636 1.00 92.69 162 GLY A C 1
ATOM 1217 O O . GLY A 1 162 ? 20.167 0.440 -34.809 1.00 92.69 162 GLY A O 1
ATOM 1218 N N . ALA A 1 163 ? 22.130 -0.220 -33.923 1.00 92.94 163 ALA A N 1
ATOM 1219 C CA . ALA A 1 163 ? 21.573 -1.403 -33.266 1.00 92.94 163 ALA A CA 1
ATOM 1220 C C . ALA A 1 163 ? 20.485 -1.031 -32.246 1.00 92.94 163 ALA A C 1
ATOM 1222 O O . ALA A 1 163 ? 19.397 -1.600 -32.279 1.00 92.94 163 ALA A O 1
ATOM 1223 N N . ARG A 1 164 ? 20.707 -0.013 -31.402 1.00 95.69 164 ARG A N 1
ATOM 1224 C CA . ARG A 1 164 ? 19.688 0.475 -30.454 1.00 95.69 164 ARG A CA 1
ATOM 1225 C C . ARG A 1 164 ? 18.428 0.951 -31.170 1.00 95.69 164 ARG A C 1
ATOM 1227 O O . ARG A 1 164 ? 17.327 0.597 -30.748 1.00 95.69 164 ARG A O 1
ATOM 1234 N N . ILE A 1 165 ? 18.562 1.705 -32.262 1.00 95.75 165 ILE A N 1
ATOM 1235 C CA . ILE A 1 165 ? 17.415 2.190 -33.050 1.00 95.75 165 ILE A CA 1
ATOM 1236 C C . ILE A 1 165 ? 16.633 1.012 -33.654 1.00 95.75 165 ILE A C 1
ATOM 1238 O O . ILE A 1 165 ? 15.414 0.940 -33.485 1.00 95.75 165 ILE A O 1
ATOM 1242 N N . ARG A 1 166 ? 17.310 0.052 -34.299 1.00 94.44 166 ARG A N 1
ATOM 1243 C CA . ARG A 1 166 ? 16.659 -1.129 -34.901 1.00 94.44 166 ARG A CA 1
ATOM 1244 C C . ARG A 1 166 ? 15.996 -2.021 -33.857 1.00 94.44 166 ARG A C 1
ATOM 1246 O O . ARG A 1 166 ? 14.821 -2.361 -34.012 1.00 94.44 166 ARG A O 1
ATOM 1253 N N . ASN A 1 167 ? 16.698 -2.315 -32.762 1.00 95.81 167 ASN A N 1
ATOM 1254 C CA . ASN A 1 167 ? 16.146 -3.070 -31.641 1.00 95.81 167 ASN A CA 1
ATOM 1255 C C . ASN A 1 167 ? 14.899 -2.380 -31.077 1.00 95.81 167 ASN A C 1
ATOM 1257 O O . ASN A 1 167 ? 13.934 -3.059 -30.744 1.00 95.81 167 ASN A O 1
ATOM 1261 N N . THR A 1 168 ? 14.881 -1.040 -31.017 1.00 97.38 168 THR A N 1
ATOM 1262 C CA . THR A 1 168 ? 13.713 -0.287 -30.525 1.00 97.38 168 THR A CA 1
ATOM 1263 C C . THR A 1 168 ? 12.501 -0.526 -31.392 1.00 97.38 168 THR A C 1
ATOM 1265 O O . THR A 1 168 ? 11.453 -0.867 -30.861 1.00 97.38 168 THR A O 1
ATOM 1268 N N . ARG A 1 169 ? 12.637 -0.351 -32.712 1.00 96.00 169 ARG A N 1
ATOM 1269 C CA . ARG A 1 169 ? 11.521 -0.530 -33.647 1.00 96.00 169 ARG A CA 1
ATOM 1270 C C . ARG A 1 169 ? 10.967 -1.944 -33.558 1.00 96.00 169 ARG A C 1
ATOM 1272 O O . ARG A 1 169 ? 9.762 -2.126 -33.434 1.00 96.00 169 ARG A O 1
ATOM 1279 N N . ARG A 1 170 ? 11.857 -2.939 -33.542 1.00 95.88 170 ARG A N 1
ATOM 1280 C CA . ARG A 1 170 ? 11.465 -4.344 -33.425 1.00 95.88 170 ARG A CA 1
ATOM 1281 C C . ARG A 1 170 ? 10.770 -4.644 -32.100 1.00 95.88 170 ARG A C 1
ATOM 1283 O O . ARG A 1 170 ? 9.721 -5.275 -32.107 1.00 95.88 170 ARG A O 1
ATOM 1290 N N . TYR A 1 171 ? 11.335 -4.199 -30.981 1.00 97.31 171 TYR A N 1
ATOM 1291 C CA . TYR A 1 171 ? 10.754 -4.452 -29.665 1.00 97.31 171 TYR A CA 1
ATOM 1292 C C . TYR A 1 171 ? 9.423 -3.712 -29.481 1.00 97.31 171 TYR A C 1
ATOM 1294 O O . TYR A 1 171 ? 8.467 -4.292 -28.980 1.00 97.31 171 TYR A O 1
ATOM 1302 N N . ALA A 1 172 ? 9.324 -2.463 -29.945 1.00 97.62 172 ALA A N 1
ATOM 1303 C CA . ALA A 1 172 ? 8.078 -1.704 -29.932 1.00 97.62 172 ALA A CA 1
ATOM 1304 C C . ALA A 1 172 ? 6.972 -2.408 -30.737 1.00 97.62 172 ALA A C 1
ATOM 1306 O O . ALA A 1 172 ? 5.843 -2.480 -30.264 1.00 97.62 172 ALA A O 1
ATOM 1307 N N . GLU A 1 173 ? 7.286 -2.988 -31.898 1.00 96.94 173 GLU A N 1
ATOM 1308 C CA . GLU A 1 173 ? 6.317 -3.794 -32.652 1.00 96.94 173 GLU A CA 1
ATOM 1309 C C . GLU A 1 173 ? 5.931 -5.075 -31.896 1.00 96.94 173 GLU A C 1
ATOM 1311 O O . GLU A 1 173 ? 4.756 -5.409 -31.781 1.00 96.94 173 GLU A O 1
ATOM 1316 N N . GLN A 1 174 ? 6.904 -5.781 -31.314 1.00 95.81 174 GLN A N 1
ATOM 1317 C CA . GLN A 1 174 ? 6.653 -7.017 -30.564 1.00 95.81 174 GLN A CA 1
ATOM 1318 C C . GLN A 1 174 ? 5.705 -6.807 -29.376 1.00 95.81 174 GLN A C 1
ATOM 1320 O O . GLN A 1 174 ? 4.798 -7.613 -29.173 1.00 95.81 174 GLN A O 1
ATOM 1325 N N . VA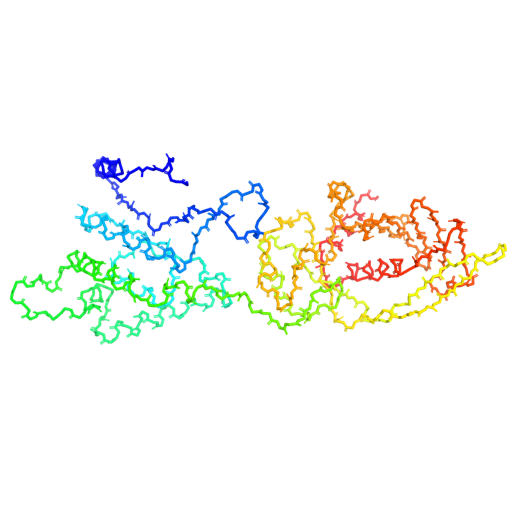L A 1 175 ? 5.879 -5.731 -28.599 1.00 96.69 175 VAL A N 1
ATOM 1326 C CA . VAL A 1 175 ? 5.052 -5.494 -27.402 1.00 96.69 175 VAL A CA 1
ATOM 1327 C C . VAL A 1 175 ? 3.594 -5.147 -27.716 1.00 96.69 175 VAL A C 1
ATOM 1329 O O . VAL A 1 175 ? 2.758 -5.285 -26.829 1.00 96.69 175 VAL A O 1
ATOM 1332 N N . LEU A 1 176 ? 3.263 -4.730 -28.947 1.00 95.94 176 LEU A N 1
ATOM 1333 C CA . LEU A 1 176 ? 1.869 -4.513 -29.364 1.00 95.94 176 LEU A CA 1
ATOM 1334 C C . LEU A 1 176 ? 1.078 -5.822 -29.437 1.00 95.94 176 LEU A C 1
ATOM 1336 O O . LEU A 1 176 ? -0.123 -5.829 -29.173 1.00 95.94 176 LEU A O 1
ATOM 1340 N N . HIS A 1 177 ? 1.759 -6.919 -29.772 1.00 95.69 177 HIS A N 1
ATOM 1341 C CA . HIS A 1 177 ? 1.145 -8.229 -30.001 1.00 95.69 177 HIS A CA 1
ATOM 1342 C C . HIS A 1 177 ? 1.451 -9.241 -28.889 1.00 95.69 177 HIS A C 1
ATOM 1344 O O . HIS A 1 177 ? 0.980 -10.376 -28.947 1.00 95.69 177 HIS A O 1
ATOM 1350 N N . ASP A 1 178 ? 2.235 -8.861 -27.874 1.00 95.75 178 ASP A N 1
ATOM 1351 C CA . ASP A 1 178 ? 2.565 -9.736 -26.746 1.00 95.75 178 ASP A CA 1
ATOM 1352 C C . ASP A 1 178 ? 1.337 -9.895 -25.818 1.00 95.75 178 ASP A C 1
ATOM 1354 O O . ASP A 1 178 ? 0.892 -8.922 -25.193 1.00 95.75 178 ASP A O 1
ATOM 1358 N N . PRO A 1 179 ? 0.789 -11.122 -25.671 1.00 94.81 179 PRO A N 1
ATOM 1359 C CA . PRO A 1 179 ? -0.406 -11.375 -24.868 1.00 94.81 179 PRO A CA 1
ATOM 1360 C C . PRO A 1 179 ? -0.233 -11.025 -23.384 1.00 94.81 179 PRO A C 1
ATOM 1362 O O . PRO A 1 179 ? -1.233 -10.831 -22.693 1.00 94.81 179 PRO A O 1
ATOM 1365 N N . ARG A 1 180 ? 1.002 -10.885 -22.877 1.00 94.06 180 ARG A N 1
ATOM 1366 C CA . ARG A 1 180 ? 1.268 -10.422 -21.505 1.00 94.06 180 ARG A CA 1
ATOM 1367 C C . ARG A 1 180 ? 0.694 -9.033 -21.230 1.00 94.06 180 ARG A C 1
ATOM 1369 O O . ARG A 1 180 ? 0.341 -8.737 -20.087 1.00 94.06 180 ARG A O 1
ATOM 1376 N N . TYR A 1 181 ? 0.607 -8.180 -22.246 1.00 94.88 181 TYR A N 1
ATOM 1377 C CA . TYR A 1 181 ? 0.090 -6.820 -22.103 1.00 94.88 181 TYR A CA 1
ATOM 1378 C C . TYR A 1 181 ? -1.408 -6.704 -22.407 1.00 94.88 181 TYR A C 1
ATOM 1380 O O . TYR A 1 181 ? -1.987 -5.635 -22.221 1.00 94.88 181 TYR A O 1
ATOM 1388 N N . ALA A 1 182 ? -2.055 -7.791 -22.838 1.00 93.50 182 ALA A N 1
ATOM 1389 C CA . ALA A 1 182 ? -3.482 -7.792 -23.120 1.00 93.50 182 ALA A CA 1
ATOM 1390 C C . ALA A 1 182 ? -4.311 -7.586 -21.841 1.00 93.50 182 ALA A C 1
ATOM 1392 O O . ALA A 1 182 ? -3.903 -7.967 -20.739 1.00 93.50 182 ALA A O 1
ATOM 1393 N N . PHE A 1 183 ? -5.519 -7.038 -22.006 1.00 90.12 183 PHE A N 1
ATOM 1394 C CA . PHE A 1 183 ? -6.462 -6.796 -20.909 1.00 90.12 183 PHE A CA 1
ATOM 1395 C C . PHE A 1 183 ? -6.685 -8.053 -20.056 1.00 90.12 183 PHE A C 1
ATOM 1397 O O . PHE A 1 183 ? -6.498 -8.007 -18.846 1.00 90.12 183 PHE A O 1
ATOM 1404 N N . ALA A 1 184 ? -6.953 -9.200 -20.689 1.00 91.06 184 ALA A N 1
ATOM 1405 C CA . ALA A 1 184 ? -7.223 -10.463 -19.997 1.00 91.06 184 ALA A CA 1
ATOM 1406 C C . ALA A 1 184 ? -6.088 -10.932 -19.063 1.00 91.06 184 ALA A C 1
ATOM 1408 O O . ALA A 1 184 ? -6.359 -11.559 -18.044 1.00 91.06 184 ALA A O 1
ATOM 1409 N N . ALA A 1 185 ? -4.825 -10.617 -19.377 1.00 91.31 185 ALA A N 1
ATOM 1410 C CA . ALA A 1 185 ? -3.677 -10.974 -18.539 1.00 91.31 185 ALA A CA 1
ATOM 1411 C C . ALA A 1 185 ? -3.475 -10.018 -17.345 1.00 91.31 185 ALA A C 1
ATOM 1413 O O . ALA A 1 185 ? -2.675 -10.298 -16.452 1.00 91.31 185 ALA A O 1
ATOM 1414 N N . ASN A 1 186 ? -4.187 -8.886 -17.322 1.00 89.31 186 ASN A N 1
ATOM 1415 C CA . ASN A 1 186 ? -3.995 -7.789 -16.371 1.00 89.31 186 ASN A CA 1
ATOM 1416 C C . ASN A 1 186 ? -5.273 -7.437 -15.581 1.00 89.31 186 ASN A C 1
ATOM 1418 O O . ASN A 1 186 ? -5.323 -6.393 -14.938 1.00 89.31 186 ASN A O 1
ATOM 1422 N N . THR A 1 187 ? -6.291 -8.305 -15.594 1.00 86.50 187 THR A N 1
ATOM 1423 C CA . THR A 1 187 ? -7.588 -8.100 -14.911 1.00 86.50 187 THR A CA 1
ATOM 1424 C C . THR A 1 187 ? -7.795 -8.986 -13.687 1.00 86.50 187 THR A C 1
ATOM 1426 O O . THR A 1 187 ? -8.903 -9.066 -13.160 1.00 86.50 187 THR A O 1
ATOM 1429 N N . HIS A 1 188 ? -6.765 -9.704 -13.241 1.00 84.06 188 HIS A N 1
ATOM 1430 C CA . HIS A 1 188 ? -6.900 -10.604 -12.101 1.00 84.06 188 HIS A CA 1
ATOM 1431 C C . HIS A 1 188 ? -7.089 -9.811 -10.799 1.00 84.06 188 HIS A C 1
ATOM 1433 O O . HIS A 1 188 ? -6.233 -8.980 -10.480 1.00 84.06 188 HIS A O 1
ATOM 1439 N N . PRO A 1 189 ? -8.160 -10.074 -10.028 1.00 81.56 189 PRO A N 1
ATOM 1440 C CA . PRO A 1 189 ? -8.322 -9.458 -8.721 1.00 81.56 189 PRO A CA 1
ATOM 1441 C C . PRO A 1 189 ? -7.245 -9.965 -7.748 1.00 81.56 189 PRO A C 1
ATOM 1443 O O . PRO A 1 189 ? -6.599 -10.994 -8.002 1.00 81.56 189 PRO A O 1
ATOM 1446 N N . PRO A 1 190 ? -7.049 -9.273 -6.613 1.00 82.56 190 PRO A N 1
ATOM 1447 C CA . PRO A 1 190 ? -6.218 -9.780 -5.533 1.00 82.56 190 PRO A CA 1
ATOM 1448 C C . PRO A 1 190 ? -6.649 -11.190 -5.116 1.00 82.56 190 PRO A C 1
ATOM 1450 O O . PRO A 1 190 ? -7.831 -11.532 -5.141 1.00 82.56 190 PRO A O 1
ATOM 1453 N N . ARG A 1 191 ? -5.685 -12.032 -4.737 1.00 86.06 191 ARG A N 1
ATOM 1454 C CA . ARG A 1 191 ? -5.990 -13.394 -4.285 1.00 86.06 191 ARG A CA 1
ATOM 1455 C C . ARG A 1 191 ? -6.616 -13.344 -2.895 1.00 86.06 191 ARG A C 1
ATOM 1457 O O . ARG A 1 191 ? -5.946 -12.930 -1.951 1.00 86.06 191 ARG A O 1
ATOM 1464 N N . LYS A 1 192 ? -7.849 -13.832 -2.789 1.00 90.25 192 LYS A N 1
ATOM 1465 C CA . LYS A 1 192 ? -8.597 -13.971 -1.537 1.00 90.25 192 LYS A CA 1
ATOM 1466 C C . LYS A 1 192 ? -8.826 -15.451 -1.208 1.00 90.25 192 LYS A C 1
ATOM 1468 O O . LYS A 1 192 ? -8.818 -16.286 -2.113 1.00 90.25 192 LYS A O 1
ATOM 1473 N N . ILE A 1 193 ? -8.981 -15.783 0.073 1.00 93.62 193 ILE A N 1
ATOM 1474 C CA . ILE A 1 193 ? -9.168 -17.160 0.575 1.00 93.62 193 ILE A CA 1
ATOM 1475 C C . ILE A 1 193 ? -10.640 -17.523 0.817 1.00 93.62 193 ILE A C 1
ATOM 1477 O O . ILE A 1 193 ? -10.924 -18.664 1.168 1.00 93.62 193 ILE A O 1
ATOM 1481 N N . GLY A 1 194 ? -11.564 -16.578 0.606 1.00 92.00 194 GLY A N 1
ATOM 1482 C CA . GLY A 1 194 ? -13.006 -16.792 0.757 1.00 92.00 194 GLY A CA 1
ATOM 1483 C C . GLY A 1 194 ? -13.544 -16.625 2.183 1.00 92.00 194 GLY A C 1
ATOM 1484 O O . GLY A 1 194 ? -14.629 -17.125 2.466 1.00 92.00 194 GLY A O 1
ATOM 1485 N N . SER A 1 195 ? -12.808 -15.952 3.074 1.00 93.75 195 SER A N 1
ATOM 1486 C CA . SER A 1 195 ? -13.295 -15.492 4.385 1.00 93.75 195 SER A CA 1
ATOM 1487 C C . SER A 1 195 ? -13.373 -13.965 4.430 1.00 93.75 195 SER A C 1
ATOM 1489 O O . SER A 1 195 ? -12.677 -13.284 3.676 1.00 93.75 195 SER A O 1
ATOM 1491 N N . HIS A 1 196 ? -14.208 -13.430 5.323 1.00 94.00 196 HIS A N 1
ATOM 1492 C CA . HIS A 1 196 ? -14.351 -11.993 5.545 1.00 94.00 196 HIS A CA 1
ATOM 1493 C C . HIS A 1 196 ? -13.606 -11.551 6.795 1.00 94.00 196 HIS A C 1
ATOM 1495 O O . HIS A 1 196 ? -13.684 -12.192 7.844 1.00 94.00 196 HIS A O 1
ATOM 1501 N N . LEU A 1 197 ? -12.945 -10.402 6.692 1.00 93.75 197 LEU A N 1
ATOM 1502 C CA . LEU A 1 197 ? -12.297 -9.780 7.828 1.00 93.75 197 LEU A CA 1
ATOM 1503 C C . LEU A 1 197 ? -13.352 -9.345 8.855 1.00 93.75 197 LEU A C 1
ATOM 1505 O O . LEU A 1 197 ? -14.332 -8.690 8.506 1.00 93.75 197 LEU A O 1
ATOM 1509 N N . SER A 1 198 ? -13.116 -9.674 10.123 1.00 92.19 198 SER A N 1
ATOM 1510 C CA . SER A 1 198 ? -13.915 -9.221 11.270 1.00 92.19 198 SER A CA 1
ATOM 1511 C C . SER A 1 198 ? -13.093 -8.300 12.176 1.00 92.19 198 SER A C 1
ATOM 1513 O O . SER A 1 198 ? -11.871 -8.204 12.012 1.00 92.19 198 SER A O 1
ATOM 1515 N N . LEU A 1 199 ? -13.736 -7.606 13.124 1.00 90.88 199 LEU A N 1
ATOM 1516 C CA . LEU A 1 199 ? -13.062 -6.679 14.050 1.00 90.88 199 LEU A CA 1
ATOM 1517 C C . LEU A 1 199 ? -11.904 -7.365 14.794 1.00 90.88 199 LEU A C 1
ATOM 1519 O O . LEU A 1 199 ? -10.790 -6.841 14.846 1.00 90.88 199 LEU A O 1
ATOM 1523 N N . PHE A 1 200 ? -12.138 -8.595 15.245 1.00 90.75 200 PHE A N 1
ATOM 1524 C CA . PHE A 1 200 ? -11.150 -9.472 15.870 1.00 90.75 200 PHE A CA 1
ATOM 1525 C C . PHE A 1 200 ? -10.967 -10.753 15.058 1.00 90.75 200 PHE A C 1
ATOM 1527 O O . PHE A 1 200 ? -11.714 -10.994 14.112 1.00 90.75 200 PHE A O 1
ATOM 1534 N N . ASP A 1 201 ? -9.938 -11.520 15.402 1.00 89.38 201 ASP A N 1
ATOM 1535 C CA . ASP A 1 201 ? -9.669 -12.865 14.890 1.00 89.38 201 ASP A CA 1
ATOM 1536 C C . ASP A 1 201 ? -9.636 -12.944 13.354 1.00 89.38 201 ASP A C 1
ATOM 1538 O O . ASP A 1 201 ? -10.385 -13.679 12.714 1.00 89.38 201 ASP A O 1
ATOM 1542 N N . CYS A 1 202 ? -8.755 -12.146 12.738 1.00 91.00 202 CYS A N 1
ATOM 1543 C CA . CYS A 1 202 ? -8.368 -12.428 11.352 1.00 91.00 202 CYS A CA 1
ATOM 1544 C C . CYS A 1 202 ? -7.440 -13.644 11.308 1.00 91.00 202 CYS A C 1
ATOM 1546 O O . CYS A 1 202 ? -6.915 -14.054 12.331 1.00 91.00 202 CYS A O 1
ATOM 1548 N N . VAL A 1 203 ? -7.105 -14.151 10.122 1.00 91.31 203 VAL A N 1
ATOM 1549 C CA . VAL A 1 203 ? -6.155 -15.280 9.978 1.00 91.31 203 VAL A CA 1
ATOM 1550 C C . VAL A 1 203 ? -4.715 -14.993 10.454 1.00 91.31 203 VAL A C 1
ATOM 1552 O O . VAL A 1 203 ? -3.808 -15.773 10.165 1.00 91.31 203 VAL A O 1
ATOM 1555 N N . SER A 1 204 ? -4.466 -13.839 11.085 1.00 87.56 204 SER A N 1
ATOM 1556 C CA . SER A 1 204 ? -3.207 -13.469 11.748 1.00 87.56 204 SER A CA 1
ATOM 1557 C C . SER A 1 204 ? -1.952 -13.667 10.894 1.00 87.56 204 SER A C 1
ATOM 1559 O O . SER A 1 204 ? -0.889 -14.043 11.376 1.00 87.56 204 SER A O 1
ATOM 1561 N N . CYS A 1 205 ? -2.066 -13.428 9.582 1.00 90.50 205 CYS A N 1
ATOM 1562 C CA . CYS A 1 205 ? -0.963 -13.617 8.633 1.00 90.50 205 CYS A CA 1
ATOM 1563 C C . CYS A 1 205 ? 0.044 -12.457 8.596 1.00 90.50 205 CYS A C 1
ATOM 1565 O O . CYS A 1 205 ? 0.997 -12.505 7.817 1.00 90.50 205 CYS A O 1
ATOM 1567 N N . ASP A 1 206 ? -0.231 -11.381 9.335 1.00 92.44 206 ASP A N 1
ATOM 1568 C CA . ASP A 1 206 ? 0.583 -10.171 9.506 1.00 92.44 206 ASP A CA 1
ATOM 1569 C C . ASP A 1 206 ? 0.925 -9.368 8.263 1.00 92.44 206 ASP A C 1
ATOM 1571 O O . ASP A 1 206 ? 1.472 -8.281 8.389 1.00 92.44 206 ASP A O 1
ATOM 1575 N N . LYS A 1 207 ? 0.525 -9.804 7.064 1.00 91.75 207 LYS A N 1
ATOM 1576 C CA . LYS A 1 207 ? 0.828 -9.118 5.797 1.00 91.75 207 LYS A CA 1
ATOM 1577 C C . LYS A 1 207 ? 0.469 -7.637 5.813 1.00 91.75 207 LYS A C 1
ATOM 1579 O O . LYS A 1 207 ? 1.171 -6.852 5.193 1.00 91.75 207 LYS A O 1
ATOM 1584 N N . CYS A 1 208 ? -0.600 -7.257 6.510 1.00 93.44 208 CYS A N 1
ATOM 1585 C CA . CYS A 1 208 ? -1.067 -5.876 6.596 1.00 93.44 208 CYS A CA 1
ATOM 1586 C C . CYS A 1 208 ? -0.088 -4.911 7.287 1.00 93.44 208 CYS A C 1
ATOM 1588 O O . CYS A 1 208 ? -0.182 -3.712 7.026 1.00 93.44 208 CYS A O 1
ATOM 1590 N N . VAL A 1 209 ? 0.831 -5.419 8.116 1.00 94.19 209 VAL A N 1
ATOM 1591 C CA . VAL A 1 209 ? 1.842 -4.635 8.839 1.00 94.19 209 VAL A CA 1
ATOM 1592 C C . VAL A 1 209 ? 2.969 -4.195 7.892 1.00 94.19 209 VAL A C 1
ATOM 1594 O O . VAL A 1 209 ? 3.028 -3.008 7.580 1.00 94.19 209 VAL A O 1
ATOM 1597 N N . PRO A 1 210 ? 3.787 -5.092 7.297 1.00 91.56 210 PRO A N 1
ATOM 1598 C CA . PRO A 1 210 ? 4.910 -4.686 6.452 1.00 91.56 210 PRO A CA 1
ATOM 1599 C C . PRO A 1 210 ? 4.486 -4.089 5.104 1.00 91.56 210 PRO A C 1
ATOM 1601 O O . PRO A 1 210 ? 5.305 -3.471 4.429 1.00 91.56 210 PRO A O 1
ATOM 1604 N N . VAL A 1 211 ? 3.234 -4.284 4.671 1.00 89.62 211 VAL A N 1
ATOM 1605 C CA . VAL A 1 211 ? 2.711 -3.636 3.455 1.00 89.62 211 VAL A CA 1
ATOM 1606 C C . VAL A 1 211 ? 2.132 -2.250 3.738 1.00 89.62 211 VAL A C 1
ATOM 1608 O O . VAL A 1 211 ? 1.776 -1.555 2.789 1.00 89.62 211 VAL A O 1
ATOM 1611 N N . CYS A 1 212 ? 1.983 -1.829 4.998 1.00 92.19 212 CYS A N 1
ATOM 1612 C CA . CYS A 1 212 ? 1.488 -0.492 5.299 1.00 92.19 212 CYS A CA 1
ATOM 1613 C C . CYS A 1 212 ? 2.594 0.540 5.018 1.00 92.19 212 CYS A C 1
ATOM 1615 O O . CYS A 1 212 ? 3.591 0.557 5.735 1.00 92.19 212 CYS A O 1
ATOM 1617 N N . PRO A 1 213 ? 2.450 1.425 4.012 1.00 89.06 213 PRO A N 1
ATOM 1618 C CA . PRO A 1 213 ? 3.522 2.356 3.655 1.00 89.06 213 PRO A CA 1
ATOM 1619 C C . PRO A 1 213 ? 3.771 3.422 4.729 1.00 89.06 213 PRO A C 1
ATOM 1621 O O . PRO A 1 213 ? 4.872 3.957 4.807 1.00 89.06 213 PRO A O 1
ATOM 1624 N N . ASN A 1 214 ? 2.757 3.716 5.547 1.00 93.50 214 ASN A N 1
ATOM 1625 C CA . ASN A 1 214 ? 2.835 4.693 6.630 1.00 93.50 214 ASN A CA 1
ATOM 1626 C C . ASN A 1 214 ? 3.133 4.043 7.984 1.00 93.50 214 ASN A C 1
ATOM 1628 O O . ASN A 1 214 ? 3.076 4.738 8.991 1.00 93.50 214 ASN A O 1
ATOM 1632 N N . ASP A 1 215 ? 3.371 2.724 8.016 1.00 94.88 215 ASP A N 1
ATOM 1633 C CA . ASP A 1 215 ? 3.558 1.975 9.262 1.00 94.88 215 ASP A CA 1
ATOM 1634 C C . ASP A 1 215 ? 2.380 2.189 10.238 1.00 94.88 215 ASP A C 1
ATOM 1636 O O . ASP A 1 215 ? 2.544 2.394 11.425 1.00 94.88 215 ASP A O 1
ATOM 1640 N N . ALA A 1 216 ? 1.146 2.240 9.727 1.00 96.88 216 ALA A N 1
ATOM 1641 C CA . ALA A 1 216 ? -0.033 2.494 10.558 1.00 96.88 216 ALA A CA 1
ATOM 1642 C C . ALA A 1 216 ? -0.607 1.207 11.171 1.00 96.88 216 ALA A C 1
ATOM 1644 O O . ALA A 1 216 ? -1.243 1.252 12.218 1.00 96.88 216 ALA A O 1
ATOM 1645 N N . ASN A 1 217 ? -0.431 0.053 10.524 1.00 96.69 217 ASN A N 1
ATOM 1646 C CA . ASN A 1 217 ? -0.944 -1.214 11.044 1.00 96.69 217 ASN A CA 1
ATOM 1647 C C . ASN A 1 217 ? 0.077 -1.845 11.983 1.00 96.69 217 ASN A C 1
ATOM 1649 O O . ASN A 1 217 ? 1.232 -2.007 11.606 1.00 96.69 217 ASN A O 1
ATOM 1653 N N . PHE A 1 218 ? -0.368 -2.282 13.154 1.00 95.56 218 PHE A N 1
ATOM 1654 C CA . PHE A 1 218 ? 0.480 -2.932 14.147 1.00 95.56 218 PHE A CA 1
ATOM 1655 C C . PHE A 1 218 ? -0.232 -4.124 14.775 1.00 95.56 218 PHE A C 1
ATOM 1657 O O . PHE A 1 218 ? -1.460 -4.217 14.766 1.00 95.56 218 PHE A O 1
ATOM 1664 N N . THR A 1 219 ? 0.546 -5.038 15.340 1.00 94.75 219 THR A N 1
ATOM 1665 C CA . THR A 1 219 ? 0.022 -6.146 16.139 1.00 94.75 219 THR A CA 1
ATOM 1666 C C . THR A 1 219 ? 0.078 -5.800 17.617 1.00 94.75 219 THR A C 1
ATOM 1668 O O . THR A 1 219 ? 1.046 -5.193 18.076 1.00 94.75 219 THR A O 1
ATOM 1671 N N . TYR A 1 220 ? -0.906 -6.251 18.379 1.00 92.69 220 TYR A N 1
ATOM 1672 C CA . TYR A 1 220 ? -0.859 -6.239 19.835 1.00 92.69 220 TYR A CA 1
ATOM 1673 C C . TYR A 1 220 ? -1.309 -7.603 20.364 1.00 92.69 220 TYR A C 1
ATOM 1675 O O . TYR A 1 220 ? -2.126 -8.274 19.726 1.00 92.69 220 TYR A O 1
ATOM 1683 N N . PRO A 1 221 ? -0.757 -8.058 21.497 1.00 89.25 221 PRO A N 1
ATOM 1684 C CA . PRO A 1 221 ? -1.179 -9.315 22.082 1.00 89.25 221 PRO A CA 1
ATOM 1685 C C . PRO A 1 221 ? -2.608 -9.134 22.581 1.00 89.25 221 PRO A C 1
ATOM 1687 O O . PRO A 1 221 ? -2.946 -8.094 23.131 1.00 89.25 221 PRO A O 1
ATOM 1690 N N . THR A 1 222 ? -3.446 -10.145 22.425 1.00 73.38 222 THR A N 1
ATOM 1691 C CA . THR A 1 222 ? -4.753 -10.176 23.080 1.00 73.38 222 THR A CA 1
ATOM 1692 C C . THR A 1 222 ? -4.778 -11.377 23.996 1.00 73.38 222 THR A C 1
ATOM 1694 O O . THR A 1 222 ? -4.201 -12.417 23.681 1.00 73.38 222 THR A O 1
ATOM 1697 N N . LEU A 1 223 ? -5.429 -11.236 25.151 1.00 69.19 223 LEU A N 1
ATOM 1698 C CA . LEU A 1 223 ? -5.734 -12.389 25.986 1.00 69.19 223 LEU A CA 1
ATOM 1699 C C . LEU A 1 223 ? -6.656 -13.298 25.174 1.00 69.19 223 LEU A C 1
ATOM 1701 O O . LEU A 1 223 ? -7.832 -12.971 25.017 1.00 69.19 223 LEU A O 1
ATOM 1705 N N . GLN A 1 224 ? -6.111 -14.395 24.643 1.00 82.56 224 GLN A N 1
ATOM 1706 C CA . GLN A 1 224 ? -6.909 -15.492 24.108 1.00 82.56 224 GLN A CA 1
ATOM 1707 C C . GLN A 1 224 ? -7.844 -15.944 25.222 1.00 82.56 224 GLN A C 1
ATOM 1709 O O . GLN A 1 224 ? -7.397 -16.419 26.268 1.00 82.56 224 GLN A O 1
ATOM 1714 N N . THR A 1 225 ? -9.131 -15.682 25.051 1.00 86.38 225 THR A N 1
ATOM 1715 C CA . THR A 1 225 ? -10.095 -15.803 26.134 1.00 86.38 225 THR A CA 1
ATOM 1716 C C . THR A 1 225 ? -11.501 -15.915 25.584 1.00 86.38 225 THR A C 1
ATOM 1718 O O . THR A 1 225 ? -11.803 -15.533 24.455 1.00 86.38 225 THR A O 1
ATOM 1721 N N . GLU A 1 226 ? -12.375 -16.392 26.450 1.00 90.56 226 GLU A N 1
ATOM 1722 C CA . GLU A 1 226 ? -13.813 -16.308 26.292 1.00 90.56 226 GLU A CA 1
ATOM 1723 C C . GLU A 1 226 ? -14.298 -15.045 27.003 1.00 90.56 226 GLU A C 1
ATOM 1725 O O . GLU A 1 226 ? -14.088 -14.884 28.207 1.00 90.56 226 GLU A O 1
ATOM 1730 N N . LEU A 1 227 ? -14.883 -14.113 26.253 1.00 89.94 227 LEU A N 1
ATOM 1731 C CA . LEU A 1 227 ? -15.494 -12.908 26.803 1.00 89.94 227 LEU A CA 1
ATOM 1732 C C . LEU A 1 227 ? -17.002 -13.135 26.951 1.00 89.94 227 LEU A C 1
ATOM 1734 O O . LEU A 1 227 ? -17.662 -13.500 25.976 1.00 89.94 227 LEU A O 1
ATOM 1738 N N . PRO A 1 228 ? -17.580 -12.921 28.142 1.00 91.12 228 PRO A N 1
ATOM 1739 C CA . PRO A 1 228 ? -19.001 -13.146 28.342 1.00 91.12 228 PRO A CA 1
ATOM 1740 C C . PRO A 1 228 ? -19.817 -12.048 27.648 1.00 91.12 228 PRO A C 1
ATOM 1742 O O . PRO A 1 228 ? -19.590 -10.857 27.870 1.00 91.12 228 PRO A O 1
ATOM 1745 N N . MET A 1 229 ? -20.814 -12.437 26.853 1.00 93.00 229 MET A N 1
ATOM 1746 C CA . MET A 1 229 ? -21.804 -11.500 26.321 1.00 93.00 229 MET A CA 1
ATOM 1747 C C . MET A 1 229 ? -22.930 -11.361 27.340 1.00 93.00 229 MET A C 1
ATOM 1749 O O . MET A 1 229 ? -23.743 -12.268 27.552 1.00 93.00 229 MET A O 1
ATOM 1753 N N . VAL A 1 230 ? -22.935 -10.225 28.033 1.00 94.94 230 VAL A N 1
ATOM 1754 C CA . VAL A 1 230 ? -23.814 -9.962 29.175 1.00 94.94 230 VAL A CA 1
ATOM 1755 C C . VAL A 1 230 ? -24.745 -8.811 28.857 1.00 94.94 230 VAL A C 1
ATOM 1757 O O . VAL A 1 230 ? -24.320 -7.765 28.373 1.00 94.94 230 VAL A O 1
ATOM 1760 N N . ARG A 1 231 ? -26.009 -8.979 29.237 1.00 95.75 231 ARG A N 1
ATOM 1761 C CA . ARG A 1 231 ? -26.974 -7.894 29.324 1.00 95.75 231 ARG A CA 1
ATOM 1762 C C . ARG A 1 231 ? -27.339 -7.638 30.781 1.00 95.75 231 ARG A C 1
ATOM 1764 O O . ARG A 1 231 ? -27.631 -8.572 31.529 1.00 95.75 231 ARG A O 1
ATOM 1771 N N . VAL A 1 232 ? -27.310 -6.371 31.171 1.00 95.62 232 VAL A N 1
ATOM 1772 C CA . VAL A 1 232 ? -27.783 -5.905 32.473 1.00 95.62 232 VAL A CA 1
ATOM 1773 C C . VAL A 1 232 ? -29.186 -5.338 32.281 1.00 95.62 232 VAL A C 1
ATOM 1775 O O . VAL A 1 232 ? -29.363 -4.377 31.537 1.00 95.62 232 VAL A O 1
ATOM 1778 N N . GLU A 1 233 ? -30.194 -5.965 32.888 1.00 95.50 233 GLU A N 1
ATOM 1779 C CA . GLU A 1 233 ? -31.614 -5.658 32.648 1.00 95.50 233 GLU A CA 1
ATOM 1780 C C . GLU A 1 233 ? -32.310 -5.200 33.940 1.00 95.50 233 GLU A C 1
ATOM 1782 O O . GLU A 1 233 ? -32.034 -5.762 35.007 1.00 95.50 233 GLU A O 1
ATOM 1787 N N . PRO A 1 234 ? -33.219 -4.209 33.879 1.00 93.06 234 PRO A N 1
ATOM 1788 C CA . PRO A 1 234 ? -33.980 -3.790 35.048 1.00 93.06 234 PRO A CA 1
ATOM 1789 C C . PRO A 1 234 ? -34.980 -4.886 35.447 1.00 93.06 234 PRO A C 1
ATOM 1791 O O . PRO A 1 234 ? -35.739 -5.390 34.618 1.00 93.06 234 PRO A O 1
ATOM 1794 N N . VAL A 1 235 ? -34.998 -5.257 36.729 1.00 91.88 235 VAL A N 1
ATOM 1795 C CA . VAL A 1 235 ? -35.932 -6.240 37.300 1.00 91.88 235 VAL A CA 1
ATOM 1796 C C . VAL A 1 235 ? -36.467 -5.710 38.628 1.00 91.88 235 VAL A C 1
ATOM 1798 O O . VAL A 1 235 ? -35.757 -5.652 39.633 1.00 91.88 235 VAL A O 1
ATOM 1801 N N . GLY A 1 236 ? -37.747 -5.327 38.644 1.00 87.44 236 GLY A N 1
ATOM 1802 C CA . GLY A 1 236 ? -38.369 -4.686 39.805 1.00 87.44 236 GLY A CA 1
ATOM 1803 C C . GLY A 1 236 ? -37.674 -3.365 40.144 1.00 87.44 236 GLY A C 1
ATOM 1804 O O . GLY A 1 236 ? -37.570 -2.491 39.292 1.00 87.44 236 GLY A O 1
ATOM 1805 N N . ASN A 1 237 ? -37.173 -3.246 41.376 1.00 84.25 237 ASN A N 1
ATOM 1806 C CA . ASN A 1 237 ? -36.404 -2.080 41.836 1.00 84.25 237 ASN A CA 1
ATOM 1807 C C . ASN A 1 237 ? -34.879 -2.280 41.727 1.00 84.25 237 ASN A C 1
ATOM 1809 O O . ASN A 1 237 ? -34.119 -1.509 42.310 1.00 84.25 237 ASN A O 1
ATOM 1813 N N . GLY A 1 238 ? -34.428 -3.344 41.059 1.00 90.56 238 GLY A N 1
ATOM 1814 C CA . GLY A 1 238 ? -33.018 -3.696 40.935 1.00 90.56 238 GLY A CA 1
ATOM 1815 C C . GLY A 1 238 ? -32.626 -4.039 39.504 1.00 90.56 238 GLY A C 1
ATOM 1816 O O . GLY A 1 238 ? -33.356 -3.772 38.551 1.00 90.56 238 GLY A O 1
ATOM 1817 N N . TRP A 1 239 ? -31.459 -4.658 39.374 1.00 95.06 239 TRP A N 1
ATOM 1818 C CA . TRP A 1 239 ? -30.869 -5.045 38.100 1.00 95.06 239 TRP A CA 1
ATOM 1819 C C . TRP A 1 239 ? -30.471 -6.511 38.142 1.00 95.06 239 TRP A C 1
ATOM 1821 O O . TRP A 1 239 ? -30.043 -7.015 39.180 1.00 95.06 239 TRP A O 1
ATOM 1831 N N . THR A 1 240 ? -30.604 -7.193 37.012 1.00 93.38 240 THR A N 1
ATOM 1832 C CA . THR A 1 240 ? -30.116 -8.559 36.846 1.00 93.38 240 THR A CA 1
ATOM 1833 C C . THR A 1 240 ? -28.971 -8.599 35.848 1.00 93.38 240 THR A C 1
ATOM 1835 O O . THR A 1 240 ? -28.941 -7.829 34.890 1.00 93.38 240 THR A O 1
ATOM 1838 N N . TRP A 1 241 ? -28.029 -9.508 36.081 1.00 93.62 241 TRP A N 1
ATOM 1839 C CA . TRP A 1 241 ? -26.880 -9.765 35.222 1.00 93.62 241 TRP A CA 1
ATOM 1840 C C . TRP A 1 241 ? -27.139 -11.053 34.448 1.00 93.62 241 TRP A C 1
ATOM 1842 O O . TRP A 1 241 ? -27.120 -12.141 35.027 1.00 93.62 241 TRP A O 1
ATOM 1852 N N . ARG A 1 242 ? -27.402 -10.949 33.144 1.00 93.50 242 ARG A N 1
ATOM 1853 C CA . ARG A 1 242 ? -27.737 -12.103 32.309 1.00 93.50 242 ARG A CA 1
ATOM 1854 C C . ARG A 1 242 ? -26.701 -12.301 31.214 1.00 93.50 242 ARG A C 1
ATOM 1856 O O . ARG A 1 242 ? -26.671 -11.568 30.227 1.00 93.50 242 ARG A O 1
ATOM 1863 N N . GLN A 1 243 ? -25.887 -13.339 31.362 1.00 93.50 243 GLN A N 1
ATOM 1864 C CA . GLN A 1 243 ? -25.078 -13.837 30.257 1.00 93.50 243 GLN A CA 1
ATOM 1865 C C . GLN A 1 243 ? -25.974 -14.604 29.282 1.00 93.50 243 GLN A C 1
ATOM 1867 O O . GLN A 1 243 ? -26.787 -15.429 29.704 1.00 93.50 243 GLN A O 1
ATOM 1872 N N . HIS A 1 244 ? -25.853 -14.300 27.995 1.00 92.06 244 HIS A N 1
ATOM 1873 C CA . HIS A 1 244 ? -26.650 -14.934 26.944 1.00 92.06 244 HIS A CA 1
ATOM 1874 C C . HIS A 1 244 ? -25.800 -15.617 25.874 1.00 92.06 244 HIS A C 1
ATOM 1876 O O . HIS A 1 244 ? -26.320 -16.499 25.199 1.00 92.06 244 HIS A O 1
ATOM 1882 N N . ASP A 1 245 ? -24.522 -15.252 25.754 1.00 93.62 245 ASP A N 1
ATOM 1883 C CA . ASP A 1 245 ? -23.585 -15.872 24.817 1.00 93.62 245 ASP A CA 1
ATOM 1884 C C . ASP A 1 245 ? -22.126 -15.695 25.289 1.00 93.62 245 ASP A C 1
ATOM 1886 O O . ASP A 1 245 ? -21.866 -15.127 26.363 1.00 93.62 245 ASP A O 1
ATOM 1890 N N . VAL A 1 246 ? -21.175 -16.192 24.502 1.00 93.19 246 VAL A N 1
ATOM 1891 C CA . VAL A 1 246 ? -19.730 -16.067 24.707 1.00 93.19 246 VAL A CA 1
ATOM 1892 C C . VAL A 1 246 ? -19.056 -15.683 23.391 1.00 93.19 246 VAL A C 1
ATOM 1894 O O . VAL A 1 246 ? -19.221 -16.347 22.372 1.00 93.19 246 VAL A O 1
ATOM 1897 N N . LEU A 1 247 ? -18.237 -14.633 23.426 1.00 90.88 247 LEU A N 1
ATOM 1898 C CA . LEU A 1 247 ? -17.348 -14.282 22.327 1.00 90.88 247 LEU A CA 1
ATOM 1899 C C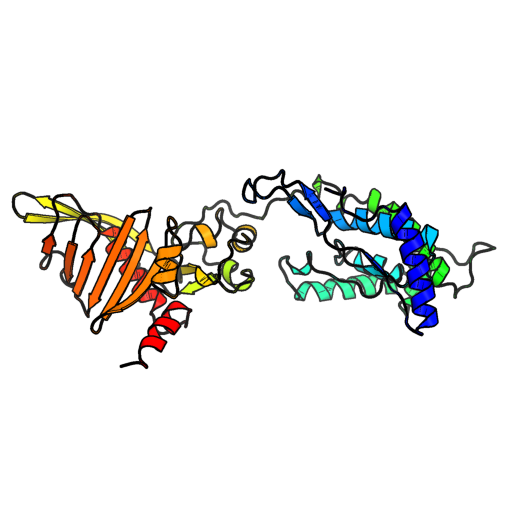 . LEU A 1 247 ? -15.998 -14.975 22.526 1.00 90.88 247 LEU A C 1
ATOM 1901 O O . LEU A 1 247 ? -15.314 -14.742 23.524 1.00 90.88 247 LEU A O 1
ATOM 1905 N N . HIS A 1 248 ? -15.598 -15.798 21.562 1.00 91.62 248 HIS A N 1
ATOM 1906 C CA . HIS A 1 248 ? -14.308 -16.480 21.582 1.00 91.62 248 HIS A CA 1
ATOM 1907 C C . HIS A 1 248 ? -13.260 -15.634 20.855 1.00 91.62 248 HIS A C 1
ATOM 1909 O O . HIS A 1 248 ? -13.414 -15.354 19.670 1.00 91.62 248 HIS A O 1
ATOM 1915 N N . LEU A 1 249 ? -12.199 -15.249 21.567 1.00 90.88 249 LEU A N 1
ATOM 1916 C CA . LEU A 1 249 ? -10.999 -14.646 20.992 1.00 90.88 249 LEU A CA 1
ATOM 1917 C C . LEU A 1 249 ? -9.888 -15.691 21.009 1.00 90.88 249 LEU A C 1
ATOM 1919 O O . LEU A 1 249 ? -9.378 -16.067 22.067 1.00 90.88 249 LEU A O 1
ATOM 1923 N N . THR A 1 250 ? -9.559 -16.200 19.832 1.00 89.75 250 THR A N 1
ATOM 1924 C CA . THR A 1 250 ? -8.758 -17.411 19.638 1.00 89.75 250 THR A CA 1
ATOM 1925 C C . THR A 1 250 ? -7.419 -17.139 18.972 1.00 89.75 250 THR A C 1
ATOM 1927 O O . THR A 1 250 ? -6.485 -17.928 19.129 1.00 89.75 250 THR A O 1
ATOM 1930 N N . GLU A 1 251 ? -7.273 -16.013 18.281 1.00 89.31 251 GLU A N 1
ATOM 1931 C CA . GLU A 1 251 ? -6.034 -15.679 17.591 1.00 89.31 251 GLU A CA 1
ATOM 1932 C C . GLU A 1 251 ? -4.947 -15.199 18.558 1.00 89.31 251 GLU A C 1
ATOM 1934 O O . GLU A 1 251 ? -5.217 -14.586 19.593 1.00 89.31 251 GLU A O 1
ATOM 1939 N N . LYS A 1 252 ? -3.686 -15.522 18.243 1.00 83.44 252 LYS A N 1
ATOM 1940 C CA . LYS A 1 252 ? -2.535 -15.289 19.144 1.00 83.44 252 LYS A CA 1
ATOM 1941 C C . LYS A 1 252 ? -2.284 -13.813 19.428 1.00 83.44 252 LYS A C 1
ATOM 1943 O O . LYS A 1 252 ? -1.740 -13.455 20.471 1.00 83.44 252 LYS A O 1
ATOM 1948 N N . HIS A 1 253 ? -2.646 -12.970 18.479 1.00 91.12 253 HIS A N 1
ATOM 1949 C CA . HIS A 1 253 ? -2.543 -11.528 18.555 1.00 91.12 253 HIS A CA 1
ATOM 1950 C C . HIS A 1 253 ? -3.638 -10.921 17.691 1.00 91.12 253 HIS A C 1
ATOM 1952 O O . HIS A 1 253 ? -4.240 -11.587 16.853 1.00 91.12 253 HIS A O 1
ATOM 1958 N N . GLN A 1 254 ? -3.886 -9.638 17.901 1.00 93.56 254 GLN A N 1
ATOM 1959 C CA . GLN A 1 254 ? -4.820 -8.866 17.099 1.00 93.56 254 GLN A CA 1
ATOM 1960 C C . GLN A 1 254 ? -4.066 -7.801 16.319 1.00 93.56 254 GLN A C 1
ATOM 1962 O O . GLN A 1 254 ? -2.929 -7.441 16.634 1.00 93.56 254 GLN A O 1
ATOM 1967 N N . VAL A 1 255 ? -4.721 -7.294 15.283 1.00 94.69 255 VAL A N 1
ATOM 1968 C CA . VAL A 1 255 ? -4.225 -6.187 14.470 1.00 94.69 255 VAL A CA 1
ATOM 1969 C C . VAL A 1 255 ? -4.987 -4.927 14.855 1.00 94.69 255 VAL A C 1
ATOM 1971 O O . VAL A 1 255 ? -6.210 -4.957 14.978 1.00 94.69 255 VAL A O 1
ATOM 1974 N N . GLY A 1 256 ? -4.265 -3.826 15.026 1.00 95.56 256 GLY A N 1
ATOM 1975 C CA . GLY A 1 256 ? -4.804 -2.479 15.172 1.00 95.56 256 GLY A CA 1
ATOM 1976 C C . GLY A 1 256 ? -4.294 -1.565 14.065 1.00 95.56 256 GLY A C 1
ATOM 1977 O O . GLY A 1 256 ? -3.253 -1.825 13.457 1.00 95.56 256 GLY A O 1
ATOM 1978 N N . THR A 1 257 ? -5.016 -0.477 13.825 1.00 97.12 257 THR A N 1
ATOM 1979 C CA . THR A 1 257 ? -4.586 0.595 12.925 1.00 97.12 257 THR A CA 1
ATOM 1980 C C . THR A 1 257 ? -4.406 1.872 13.733 1.00 97.12 257 THR A C 1
ATOM 1982 O O . THR A 1 257 ? -5.323 2.325 14.407 1.00 97.12 257 THR A O 1
ATOM 1985 N N . PHE A 1 258 ? -3.221 2.469 13.682 1.00 97.62 258 PHE A N 1
ATOM 1986 C CA . PHE A 1 258 ? -2.951 3.773 14.263 1.00 97.62 258 PHE A CA 1
ATOM 1987 C C . PHE A 1 258 ? -3.483 4.855 13.319 1.00 97.62 258 PHE A C 1
ATOM 1989 O O . PHE A 1 258 ? -2.925 5.108 12.249 1.00 97.62 258 PHE A O 1
ATOM 1996 N N . ALA A 1 259 ? -4.616 5.441 13.696 1.00 96.75 259 ALA A N 1
ATOM 1997 C CA . ALA A 1 259 ? -5.403 6.336 12.860 1.00 96.75 259 ALA A CA 1
ATOM 1998 C C . ALA A 1 259 ? -4.601 7.568 12.428 1.00 96.75 259 ALA A C 1
ATOM 2000 O O . ALA A 1 259 ? -4.661 7.946 11.265 1.00 96.75 259 ALA A O 1
ATOM 2001 N N . ASP A 1 260 ? -3.770 8.112 13.322 1.00 96.19 260 ASP A N 1
ATOM 2002 C CA . ASP A 1 260 ? -2.989 9.329 13.073 1.00 96.19 260 ASP A CA 1
ATOM 2003 C C . ASP A 1 260 ? -1.982 9.171 11.914 1.00 96.19 260 ASP A C 1
ATOM 2005 O O . ASP A 1 260 ? -1.556 10.166 11.328 1.00 96.19 260 ASP A O 1
ATOM 2009 N N . PHE A 1 261 ? -1.593 7.936 11.566 1.00 96.56 261 PHE A N 1
ATOM 2010 C CA . PHE A 1 261 ? -0.699 7.639 10.435 1.00 96.56 261 PHE A CA 1
ATOM 2011 C C . PHE A 1 261 ? -1.439 7.084 9.213 1.00 96.56 261 PHE A C 1
ATOM 2013 O O . PHE A 1 261 ? -0.910 7.098 8.096 1.00 96.56 261 PHE A O 1
ATOM 2020 N N . CYS A 1 262 ? -2.651 6.563 9.389 1.00 95.25 262 CYS A N 1
ATOM 2021 C CA . CYS A 1 262 ? -3.407 5.971 8.299 1.00 95.25 262 CYS A CA 1
ATOM 2022 C C . CYS A 1 262 ? -3.935 7.062 7.357 1.00 95.25 262 CYS A C 1
ATOM 2024 O O . CYS A 1 262 ? -4.638 7.972 7.774 1.00 95.25 262 CYS A O 1
ATOM 2026 N N . ASN A 1 263 ? -3.641 6.943 6.062 1.00 91.00 263 ASN A N 1
ATOM 2027 C CA . ASN A 1 263 ? -4.199 7.809 5.015 1.00 91.00 263 ASN A CA 1
ATOM 2028 C C . ASN A 1 263 ? -5.221 7.083 4.129 1.00 91.00 263 ASN A C 1
ATOM 2030 O O . ASN A 1 263 ? -5.491 7.519 3.013 1.00 91.00 263 ASN A O 1
ATOM 2034 N N . GLU A 1 264 ? -5.700 5.922 4.580 1.00 90.06 264 GLU A N 1
ATOM 2035 C CA . GLU A 1 264 ? -6.692 5.111 3.874 1.00 90.06 264 GLU A CA 1
ATOM 2036 C C . GLU A 1 264 ? -6.305 4.704 2.441 1.00 90.06 264 GLU A C 1
ATOM 2038 O O . GLU A 1 264 ? -7.167 4.414 1.614 1.00 90.06 264 GLU A O 1
ATOM 2043 N N . CYS A 1 265 ? -5.004 4.592 2.142 1.00 87.25 265 CYS A N 1
ATOM 2044 C CA . CYS A 1 265 ? -4.523 4.219 0.804 1.00 87.25 265 CYS A CA 1
ATOM 2045 C C . CYS A 1 265 ? -4.990 2.837 0.302 1.00 87.25 265 CYS A C 1
ATOM 2047 O O . CYS A 1 265 ? -4.746 2.494 -0.852 1.00 87.25 265 CYS A O 1
ATOM 2049 N N . GLY A 1 266 ? -5.600 2.009 1.159 1.00 88.38 266 GLY A N 1
ATOM 2050 C CA . GLY A 1 266 ? -6.173 0.714 0.784 1.00 88.38 266 GLY A CA 1
ATOM 2051 C C . GLY A 1 266 ? -5.156 -0.402 0.533 1.00 88.38 266 GLY A C 1
ATOM 2052 O O . GLY A 1 266 ? -5.556 -1.536 0.279 1.00 88.38 266 GLY A O 1
ATOM 2053 N N . ASN A 1 267 ? -3.847 -0.144 0.656 1.00 88.88 267 ASN A N 1
ATOM 2054 C CA . ASN A 1 267 ? -2.830 -1.152 0.337 1.00 88.88 267 ASN A CA 1
ATOM 2055 C C . ASN A 1 267 ? -2.993 -2.425 1.186 1.00 88.88 267 ASN A C 1
ATOM 2057 O O . ASN A 1 267 ? -2.902 -3.538 0.679 1.00 88.88 267 ASN A O 1
ATOM 2061 N N . CYS A 1 268 ? -3.320 -2.283 2.473 1.00 92.31 268 CYS A N 1
ATOM 2062 C CA . CYS A 1 268 ? -3.534 -3.437 3.344 1.00 92.31 268 CYS A CA 1
ATOM 2063 C C . CYS A 1 268 ? -4.745 -4.307 2.961 1.00 92.31 268 CYS A C 1
ATOM 2065 O O . CYS A 1 268 ? -4.725 -5.485 3.298 1.00 92.31 268 CYS A O 1
ATOM 2067 N N . ASP A 1 269 ? -5.747 -3.788 2.240 1.00 92.44 269 ASP A N 1
ATOM 2068 C CA . ASP A 1 269 ? -6.859 -4.588 1.696 1.00 92.44 269 ASP A CA 1
ATOM 2069 C C . ASP A 1 269 ? -6.374 -5.476 0.544 1.00 92.44 269 ASP A C 1
ATOM 2071 O O . ASP A 1 269 ? -6.544 -6.695 0.565 1.00 92.44 269 ASP A O 1
ATOM 2075 N N . VAL A 1 270 ? -5.651 -4.884 -0.413 1.00 88.75 270 VAL A N 1
ATOM 2076 C CA . VAL A 1 270 ? -5.114 -5.593 -1.588 1.00 88.75 270 VAL A CA 1
ATOM 2077 C C . VAL A 1 270 ? -4.261 -6.800 -1.183 1.00 88.75 270 VAL A C 1
ATOM 2079 O O . VAL A 1 270 ? -4.314 -7.844 -1.831 1.00 88.75 270 VAL A O 1
ATOM 2082 N N . PHE A 1 271 ? -3.489 -6.685 -0.100 1.00 90.44 271 PHE A N 1
ATOM 2083 C CA . PHE A 1 271 ? -2.649 -7.773 0.410 1.00 90.44 271 PHE A CA 1
ATOM 2084 C C . PHE A 1 271 ? -3.333 -8.668 1.449 1.00 90.44 271 PHE A C 1
ATOM 2086 O O . PHE A 1 271 ? -2.794 -9.739 1.761 1.00 90.44 271 PHE A O 1
ATOM 2093 N N . CYS A 1 272 ? -4.483 -8.258 1.991 1.00 93.00 272 CYS A N 1
ATOM 2094 C CA . CYS A 1 272 ? -5.238 -9.082 2.922 1.00 93.00 272 CYS A CA 1
ATOM 2095 C C . CYS A 1 272 ? -5.752 -10.323 2.178 1.00 93.00 272 CYS A C 1
ATOM 2097 O O . CYS A 1 272 ? -6.385 -10.176 1.128 1.00 93.00 272 CYS A O 1
ATOM 2099 N N . PRO A 1 273 ? -5.486 -11.542 2.683 1.00 93.12 273 PRO A N 1
ATOM 2100 C CA . PRO A 1 273 ? -6.054 -12.749 2.097 1.00 93.12 273 PRO A CA 1
ATOM 2101 C C . PRO A 1 273 ? -7.571 -12.831 2.308 1.00 93.12 273 PRO A C 1
ATOM 2103 O O . PRO A 1 273 ? -8.226 -13.581 1.598 1.00 93.12 273 PRO A O 1
ATOM 2106 N N . GLU A 1 274 ? -8.123 -12.075 3.252 1.00 94.19 274 GLU A N 1
ATOM 2107 C CA . GLU A 1 274 ? -9.551 -12.031 3.562 1.00 94.19 274 GLU A CA 1
ATOM 2108 C C . GLU A 1 274 ? -10.214 -10.838 2.872 1.00 94.19 274 GLU A C 1
ATOM 2110 O O . GLU A 1 274 ? -9.557 -9.858 2.500 1.00 94.19 274 GLU A O 1
ATOM 2115 N N . ASP A 1 275 ? -11.521 -10.924 2.674 1.00 92.25 275 ASP A N 1
ATOM 2116 C CA . ASP A 1 275 ? -12.324 -9.848 2.114 1.00 92.25 275 ASP A CA 1
ATOM 2117 C C . ASP A 1 275 ? -12.582 -8.776 3.176 1.00 92.25 275 ASP A C 1
ATOM 2119 O O . ASP A 1 275 ? -13.235 -9.023 4.191 1.00 92.25 275 ASP A O 1
ATOM 2123 N N . GLY A 1 276 ? -12.052 -7.576 2.934 1.00 89.19 276 GLY A N 1
ATOM 2124 C CA . GLY A 1 276 ? -12.083 -6.450 3.862 1.00 89.19 276 GLY A CA 1
ATOM 2125 C C . GLY A 1 276 ? -10.700 -5.828 4.062 1.00 89.19 276 GLY A C 1
ATOM 2126 O O . GLY A 1 276 ? -9.673 -6.505 4.080 1.00 89.19 276 GLY A O 1
ATOM 2127 N N . GLY A 1 277 ? -10.672 -4.507 4.233 1.00 91.56 277 GLY A N 1
ATOM 2128 C CA . GLY A 1 277 ? -9.447 -3.765 4.508 1.00 91.56 277 GLY A CA 1
ATOM 2129 C C . GLY A 1 277 ? -9.168 -3.676 6.008 1.00 91.56 277 GLY A C 1
ATOM 2130 O O . GLY A 1 277 ? -10.021 -3.150 6.725 1.00 91.56 277 GLY A O 1
ATOM 2131 N N . PRO A 1 278 ? -7.979 -4.086 6.497 1.00 94.19 278 PRO A N 1
ATOM 2132 C CA . PRO A 1 278 ? -7.593 -3.906 7.896 1.00 94.19 278 PRO A CA 1
ATOM 2133 C C . PRO A 1 278 ? -7.821 -2.484 8.406 1.00 94.19 278 PRO A C 1
ATOM 2135 O O . PRO A 1 278 ? -8.452 -2.314 9.438 1.00 94.19 278 PRO A O 1
ATOM 2138 N N . TYR A 1 279 ? -7.457 -1.474 7.614 1.00 92.69 279 TYR A N 1
ATOM 2139 C CA . TYR A 1 279 ? -7.677 -0.068 7.957 1.00 92.69 279 TYR A CA 1
ATOM 2140 C C . TYR A 1 279 ? -9.148 0.338 8.157 1.00 92.69 279 TYR A C 1
ATOM 2142 O O . TYR A 1 279 ? -9.411 1.388 8.728 1.00 92.69 279 TYR A O 1
ATOM 2150 N N . ARG A 1 280 ? -10.118 -0.428 7.648 1.00 90.81 280 ARG A N 1
ATOM 2151 C CA . ARG A 1 280 ? -11.552 -0.142 7.828 1.00 90.81 280 ARG A CA 1
ATOM 2152 C C . ARG A 1 280 ? -12.166 -0.971 8.941 1.00 90.81 280 ARG A C 1
ATOM 2154 O O . ARG A 1 280 ? -13.015 -0.468 9.661 1.00 90.81 280 ARG A O 1
ATOM 2161 N N . VAL A 1 281 ? -11.778 -2.241 9.021 1.00 94.38 281 VAL A N 1
ATOM 2162 C CA . VAL A 1 281 ? -12.457 -3.237 9.857 1.00 94.38 281 VAL A CA 1
ATOM 2163 C C . VAL A 1 281 ? -11.796 -3.386 11.224 1.00 94.38 281 VAL A C 1
ATOM 2165 O O . VAL A 1 281 ? -12.482 -3.680 12.195 1.00 94.38 281 VAL A O 1
ATOM 2168 N N . LYS A 1 282 ? -10.470 -3.232 11.315 1.00 94.88 282 LYS A N 1
ATOM 2169 C CA . LYS A 1 282 ? -9.739 -3.413 12.573 1.00 94.88 282 LYS A CA 1
ATOM 2170 C C . LYS A 1 282 ? -9.863 -2.175 13.465 1.00 94.88 282 LYS A C 1
ATOM 2172 O O . LYS A 1 282 ? -10.136 -1.087 12.955 1.00 94.88 282 LYS A O 1
ATOM 2177 N N . PRO A 1 283 ? -9.661 -2.315 14.790 1.00 94.88 283 PRO A N 1
ATOM 2178 C CA . PRO A 1 283 ? -9.793 -1.189 15.701 1.00 94.88 283 PRO A CA 1
ATOM 2179 C C . PRO A 1 283 ? -8.833 -0.054 15.325 1.00 94.88 283 PRO A C 1
ATOM 2181 O O . PRO A 1 283 ? -7.623 -0.269 15.189 1.00 94.88 283 PRO A O 1
ATOM 2184 N N . ASN A 1 284 ? -9.383 1.152 15.176 1.00 95.88 284 ASN A N 1
ATOM 2185 C CA . ASN A 1 284 ? -8.609 2.368 14.959 1.00 95.88 284 ASN A CA 1
ATOM 2186 C C . ASN A 1 284 ? -8.209 2.965 16.303 1.00 95.88 284 ASN A C 1
ATOM 2188 O O . ASN A 1 284 ? -9.057 3.170 17.168 1.00 95.88 284 ASN A O 1
ATOM 2192 N N . PHE A 1 285 ? -6.930 3.268 16.478 1.00 97.62 285 PHE A N 1
ATOM 2193 C CA . PHE A 1 285 ? -6.402 3.880 17.686 1.00 97.62 285 PHE A CA 1
ATOM 2194 C C . PHE A 1 285 ? -5.850 5.266 17.386 1.00 97.62 285 PHE A C 1
ATOM 2196 O O . PHE A 1 285 ? -5.073 5.435 16.450 1.00 97.62 285 PHE A O 1
ATOM 2203 N N . HIS A 1 286 ? -6.203 6.237 18.217 1.00 98.00 286 HIS A N 1
ATOM 2204 C CA . HIS A 1 286 ? -5.739 7.615 18.109 1.00 98.00 286 HIS A CA 1
ATOM 2205 C C . HIS A 1 286 ? -4.681 7.899 19.167 1.00 98.00 286 HIS A C 1
ATOM 2207 O O . HIS A 1 286 ? -4.777 7.419 20.299 1.00 98.00 286 HIS A O 1
ATOM 2213 N N . GLY A 1 287 ? -3.684 8.711 18.820 1.00 96.50 287 GLY A N 1
ATOM 2214 C CA . GLY A 1 287 ? -2.631 9.108 19.751 1.00 96.50 287 GLY A CA 1
ATOM 2215 C C . GLY A 1 287 ? -3.050 10.217 20.715 1.00 96.50 287 GLY A C 1
ATOM 2216 O O . GLY A 1 287 ? -2.379 10.451 21.718 1.00 96.50 287 GLY A O 1
ATOM 2217 N N . SER A 1 288 ? -4.163 10.902 20.440 1.00 96.00 288 SER A N 1
ATOM 2218 C CA . SER A 1 288 ? -4.688 11.980 21.279 1.00 96.00 288 SER A CA 1
ATOM 2219 C C . SER A 1 288 ? -6.214 12.024 21.277 1.00 96.00 288 SER A C 1
ATOM 2221 O O . SER A 1 288 ? -6.866 11.630 20.306 1.00 96.00 288 SER A O 1
ATOM 2223 N N . ARG A 1 289 ? -6.785 12.597 22.344 1.00 96.38 289 ARG A N 1
ATOM 2224 C CA . ARG A 1 289 ? -8.223 12.882 22.434 1.00 96.38 289 ARG A CA 1
ATOM 2225 C C . ARG A 1 289 ? -8.706 13.764 21.283 1.00 96.38 289 ARG A C 1
ATOM 2227 O O . ARG A 1 289 ? -9.758 13.497 20.720 1.00 96.38 289 ARG A O 1
ATOM 2234 N N . ALA A 1 290 ? -7.922 14.780 20.917 1.00 97.44 290 ALA A N 1
ATOM 2235 C CA . ALA A 1 290 ? -8.259 15.695 19.830 1.00 97.44 290 ALA A CA 1
ATOM 2236 C C . ALA A 1 290 ? -8.358 14.970 18.477 1.00 97.44 290 ALA A C 1
ATOM 2238 O O . ALA A 1 290 ? -9.298 15.218 17.728 1.00 97.44 290 ALA A O 1
ATOM 2239 N N . SER A 1 291 ? -7.436 14.041 18.188 1.00 97.31 291 SER A N 1
ATOM 2240 C CA . SER A 1 291 ? -7.503 13.213 16.975 1.00 97.31 291 SER A CA 1
ATOM 2241 C C . SER A 1 291 ? -8.749 12.320 16.966 1.00 97.31 291 SER A C 1
ATOM 2243 O O . SER A 1 291 ? -9.503 12.321 15.996 1.00 97.31 291 SER A O 1
ATOM 2245 N N . TRP A 1 292 ? -9.031 11.633 18.078 1.00 97.88 292 TRP A N 1
ATOM 2246 C CA . TRP A 1 292 ? -10.231 10.797 18.213 1.00 97.88 292 TRP A CA 1
ATOM 2247 C C . TRP A 1 292 ? -11.536 11.592 18.057 1.00 97.88 292 TRP A C 1
ATOM 2249 O O . TRP A 1 292 ? -12.522 11.107 17.499 1.00 97.88 292 TRP A O 1
ATOM 2259 N N . GLU A 1 293 ? -11.560 12.833 18.548 1.00 96.81 293 GLU A N 1
ATOM 2260 C CA . GLU A 1 293 ? -12.713 13.715 18.404 1.00 96.81 293 GLU A CA 1
ATOM 2261 C C . GLU A 1 293 ? -12.897 14.222 16.966 1.00 96.81 293 GLU A C 1
ATOM 2263 O O . GLU A 1 293 ? -14.043 14.381 16.531 1.00 96.81 293 GLU A O 1
ATOM 2268 N N . ALA A 1 294 ? -11.792 14.469 16.256 1.00 97.06 294 ALA A N 1
ATOM 2269 C CA . ALA A 1 294 ? -11.770 14.974 14.886 1.00 97.06 294 ALA A CA 1
ATOM 2270 C C . ALA A 1 294 ? -12.146 13.913 13.839 1.00 97.06 294 ALA A C 1
ATOM 2272 O O . ALA A 1 294 ? -12.719 14.276 12.816 1.00 97.06 294 ALA A O 1
ATOM 2273 N N . ASP A 1 295 ? -11.901 12.624 14.101 1.00 95.00 295 ASP A N 1
ATOM 2274 C CA . ASP A 1 295 ? -12.203 11.521 13.165 1.00 95.00 295 ASP A CA 1
ATOM 2275 C C . ASP A 1 295 ? -13.695 11.124 13.137 1.00 95.00 295 ASP A C 1
ATOM 2277 O O . ASP A 1 295 ? -14.085 10.079 12.622 1.00 95.00 295 ASP A O 1
ATOM 2281 N N . ARG A 1 296 ? -14.589 11.950 13.698 1.00 94.31 296 ARG A N 1
ATOM 2282 C CA . ARG A 1 296 ? -16.039 11.713 13.624 1.00 94.31 296 ARG A CA 1
ATOM 2283 C C . ARG A 1 296 ? -16.524 11.695 12.165 1.00 94.31 296 ARG A C 1
ATOM 2285 O O . ARG A 1 296 ? -16.152 12.580 11.398 1.00 94.31 296 ARG A O 1
ATOM 2292 N N . PRO A 1 297 ? -17.432 10.769 11.794 1.00 93.31 297 PRO A N 1
ATOM 2293 C CA . PRO A 1 297 ? -18.172 9.835 12.654 1.00 93.31 297 PRO A CA 1
ATOM 2294 C C . PRO A 1 297 ? -17.527 8.441 12.801 1.00 93.31 297 PRO A C 1
ATOM 2296 O O . PRO A 1 297 ? -18.203 7.523 13.258 1.00 93.31 297 PRO A O 1
ATOM 2299 N N . ARG A 1 298 ? -16.267 8.253 12.394 1.00 92.50 298 ARG A N 1
ATOM 2300 C CA . ARG A 1 298 ? -15.616 6.941 12.328 1.00 92.50 298 ARG A CA 1
ATOM 2301 C C . ARG A 1 298 ? -15.376 6.340 13.712 1.00 92.50 298 ARG A C 1
ATOM 2303 O O . ARG A 1 298 ? -15.037 7.043 14.668 1.00 92.50 298 ARG A O 1
ATOM 2310 N N . ASP A 1 299 ? -15.562 5.026 13.804 1.00 95.62 299 ASP A N 1
ATOM 2311 C CA . ASP A 1 299 ? -15.258 4.253 15.005 1.00 95.62 299 ASP A CA 1
ATOM 2312 C C . ASP A 1 299 ? -13.759 4.271 15.307 1.00 95.62 299 ASP A C 1
ATOM 2314 O O . ASP A 1 299 ? -12.914 4.160 14.412 1.00 95.62 299 ASP A O 1
ATOM 2318 N N . GLY A 1 300 ? -13.432 4.375 16.592 1.00 96.81 300 GLY A N 1
ATOM 2319 C CA . GLY A 1 300 ? -12.058 4.543 17.039 1.00 96.81 300 GLY A CA 1
ATOM 2320 C C . GLY A 1 300 ? -11.919 4.570 18.553 1.00 96.81 300 GLY A C 1
ATOM 2321 O O . GLY A 1 300 ? -12.893 4.724 19.295 1.00 96.81 300 GLY A O 1
ATOM 2322 N N . LEU A 1 301 ? -10.681 4.422 19.006 1.00 97.94 301 LEU A N 1
ATOM 2323 C CA . LEU A 1 301 ? -10.295 4.243 20.398 1.00 97.94 301 LEU A CA 1
ATOM 2324 C C . LEU A 1 301 ? -9.218 5.255 20.785 1.00 97.94 301 LEU A C 1
ATOM 2326 O O . LEU A 1 301 ? -8.254 5.468 20.051 1.00 97.94 301 LEU A O 1
ATOM 2330 N N . PHE A 1 302 ? -9.336 5.823 21.978 1.00 98.00 302 PHE A N 1
ATOM 2331 C CA . PHE A 1 302 ? -8.283 6.598 22.626 1.00 98.00 302 PHE A CA 1
ATOM 2332 C C . PHE A 1 302 ? -8.096 6.099 24.059 1.00 98.00 302 PHE A C 1
ATOM 2334 O O . PHE A 1 302 ? -9.070 5.879 24.778 1.00 98.00 302 PHE A O 1
ATOM 2341 N N . ILE A 1 303 ? -6.845 5.892 24.474 1.00 96.88 303 ILE A N 1
ATOM 2342 C CA . ILE A 1 303 ? -6.513 5.335 25.789 1.00 96.88 303 ILE A CA 1
ATOM 2343 C C . ILE A 1 303 ? -5.574 6.291 26.517 1.00 96.88 303 ILE A C 1
ATOM 2345 O O . ILE A 1 303 ? -4.489 6.603 26.031 1.00 96.88 303 ILE A O 1
ATOM 2349 N N . GLU A 1 304 ? -5.974 6.716 27.712 1.00 94.44 304 GLU A N 1
ATOM 2350 C CA . GLU A 1 304 ? -5.218 7.646 28.549 1.00 94.44 304 GLU A CA 1
ATOM 2351 C C . GLU A 1 304 ? -5.127 7.174 30.002 1.00 94.44 304 GLU A C 1
ATOM 2353 O O . GLU A 1 304 ? -5.856 6.287 30.452 1.00 94.44 304 GLU A O 1
ATOM 2358 N N . ARG A 1 305 ? -4.203 7.760 30.764 1.00 91.25 305 ARG A N 1
ATOM 2359 C CA . ARG A 1 305 ? -4.113 7.523 32.209 1.00 91.25 305 ARG A CA 1
ATOM 2360 C C . ARG A 1 305 ? -5.220 8.286 32.927 1.00 91.25 305 ARG A C 1
ATOM 2362 O O . ARG A 1 305 ? -5.548 9.407 32.561 1.00 91.25 305 ARG A O 1
ATOM 2369 N N . ASN A 1 306 ? -5.748 7.706 33.999 1.00 88.19 306 ASN A N 1
ATOM 2370 C CA . ASN A 1 306 ? -6.758 8.356 34.831 1.00 88.19 306 ASN A CA 1
ATOM 2371 C C . ASN A 1 306 ? -6.587 7.971 36.308 1.00 88.19 306 ASN A C 1
ATOM 2373 O O . ASN A 1 306 ? -6.835 6.827 36.678 1.00 88.19 306 ASN A O 1
ATOM 2377 N N . ASN A 1 307 ? -6.181 8.917 37.165 1.00 80.62 307 ASN A N 1
ATOM 2378 C CA . ASN A 1 307 ? -6.201 8.796 38.635 1.00 80.62 307 ASN A CA 1
ATOM 2379 C C . ASN A 1 307 ? -5.628 7.477 39.209 1.00 80.62 307 ASN A C 1
ATOM 2381 O O . ASN A 1 307 ? -6.226 6.850 40.097 1.00 80.62 307 ASN A O 1
ATOM 2385 N N . GLY A 1 308 ? -4.459 7.054 38.715 1.00 83.31 308 GLY A N 1
ATOM 2386 C CA . GLY A 1 308 ? -3.800 5.799 39.113 1.00 83.31 308 GLY A CA 1
ATOM 2387 C C . GLY A 1 308 ? -4.352 4.544 38.424 1.00 83.31 308 GLY A C 1
ATOM 2388 O O . GLY A 1 308 ? -4.077 3.431 38.860 1.00 83.31 308 GLY A O 1
ATOM 2389 N N . GLY A 1 309 ? -5.142 4.726 37.371 1.00 92.31 309 GLY A N 1
ATOM 2390 C CA . GLY A 1 309 ? -5.672 3.700 36.487 1.00 92.31 309 GLY A CA 1
ATOM 2391 C C . GLY A 1 309 ? -5.631 4.166 35.031 1.00 92.31 309 GLY A C 1
ATOM 2392 O O . GLY A 1 309 ? -4.800 4.995 34.652 1.00 92.31 309 GLY A O 1
ATOM 2393 N N . SER A 1 310 ? -6.541 3.639 34.223 1.00 95.56 310 SER A N 1
ATOM 2394 C CA . SER A 1 310 ? -6.640 3.893 32.783 1.00 95.56 310 SER A CA 1
ATOM 2395 C C . SER A 1 310 ? -8.061 4.281 32.397 1.00 95.56 310 SER A C 1
ATOM 2397 O O . SER A 1 310 ? -9.011 3.735 32.958 1.00 95.56 310 SER A O 1
ATOM 2399 N N . ARG A 1 311 ? -8.195 5.123 31.382 1.00 97.50 311 ARG A N 1
ATOM 2400 C CA . ARG A 1 311 ? -9.448 5.462 30.719 1.00 97.50 311 ARG A CA 1
ATOM 2401 C C . ARG A 1 311 ? -9.373 5.043 29.259 1.00 97.50 311 ARG A C 1
ATOM 2403 O O . ARG A 1 311 ? -8.391 5.343 28.588 1.00 97.50 311 ARG A O 1
ATOM 2410 N N . VAL A 1 312 ? -10.417 4.383 28.779 1.00 98.19 312 VAL A N 1
ATOM 2411 C CA . VAL A 1 312 ? -10.634 4.094 27.360 1.00 98.19 312 VAL A CA 1
ATOM 2412 C C . VAL A 1 312 ? -11.831 4.914 26.901 1.00 98.19 312 VAL A C 1
ATOM 2414 O O . VAL A 1 312 ? -12.906 4.797 27.485 1.00 98.19 312 VAL A O 1
ATOM 2417 N N . LEU A 1 313 ? -11.650 5.738 25.876 1.00 98.19 313 LEU A N 1
ATOM 2418 C CA . LEU A 1 313 ? -12.734 6.345 25.111 1.00 98.19 313 LEU A CA 1
ATOM 2419 C C . LEU A 1 313 ? -12.895 5.532 23.831 1.00 98.19 313 LEU A C 1
ATOM 2421 O O . LEU A 1 313 ? -11.919 5.332 23.110 1.00 98.19 313 LEU A O 1
ATOM 2425 N N . GLY A 1 314 ? -14.100 5.040 23.568 1.00 97.81 314 GLY A N 1
ATOM 2426 C CA . GLY A 1 314 ? -14.397 4.247 22.384 1.00 97.81 314 GLY A CA 1
ATOM 2427 C C . GLY A 1 314 ? -15.616 4.777 21.658 1.00 97.81 314 GLY A C 1
ATOM 2428 O O . GLY A 1 314 ? -16.611 5.119 22.285 1.00 97.81 314 GLY A O 1
ATOM 2429 N N . ARG A 1 315 ? -15.538 4.839 20.334 1.00 97.50 315 ARG A N 1
ATOM 2430 C CA . ARG A 1 315 ? -16.701 4.927 19.455 1.00 97.50 315 ARG A CA 1
ATOM 2431 C C . ARG A 1 315 ? -16.813 3.583 18.753 1.00 97.50 315 ARG A C 1
ATOM 2433 O O . ARG A 1 315 ? -15.870 3.198 18.062 1.00 97.50 315 ARG A O 1
ATOM 2440 N N . CYS A 1 316 ? -17.892 2.862 19.020 1.00 95.06 316 CYS A N 1
ATOM 2441 C CA . CYS A 1 316 ? -18.085 1.490 18.570 1.00 95.06 316 CYS A CA 1
ATOM 2442 C C . CYS A 1 316 ? -19.514 1.332 18.048 1.00 95.06 316 CYS A C 1
ATOM 2444 O O . CYS A 1 316 ? -20.466 1.626 18.775 1.00 95.06 316 CYS A O 1
ATOM 2446 N N . ASP A 1 317 ? -19.652 0.925 16.788 1.00 92.31 317 ASP A N 1
ATOM 2447 C CA . ASP A 1 317 ? -20.909 0.920 16.038 1.00 92.31 317 ASP A CA 1
ATOM 2448 C C . ASP A 1 317 ? -21.642 2.272 16.143 1.00 92.31 317 ASP A C 1
ATOM 2450 O O . ASP A 1 317 ? -22.852 2.351 16.373 1.00 92.31 317 ASP A O 1
ATOM 2454 N N . GLY A 1 318 ? -20.881 3.370 16.048 1.00 93.44 318 GLY A N 1
ATOM 2455 C CA . GLY A 1 318 ? -21.393 4.738 16.148 1.00 93.44 318 GLY A CA 1
ATOM 2456 C C . GLY A 1 318 ? -21.781 5.200 17.559 1.00 93.44 318 GLY A C 1
ATOM 2457 O O . GLY A 1 318 ? -22.115 6.374 17.733 1.00 93.44 318 GLY A O 1
ATOM 2458 N N . THR A 1 319 ? -21.703 4.336 18.576 1.00 95.94 319 THR A N 1
ATOM 2459 C CA . THR A 1 319 ? -22.018 4.686 19.970 1.00 95.94 319 THR A CA 1
ATOM 2460 C C . THR A 1 319 ? -20.751 5.041 20.740 1.00 95.94 319 THR A C 1
ATOM 2462 O O . THR A 1 319 ? -19.752 4.328 20.673 1.00 95.94 319 THR A O 1
ATOM 2465 N N . GLU A 1 320 ? -20.778 6.150 21.484 1.00 97.62 320 GLU A N 1
ATOM 2466 C CA . GLU A 1 320 ? -19.659 6.562 22.336 1.00 97.62 320 GLU A CA 1
ATOM 2467 C C . GLU A 1 320 ? -19.755 5.946 23.737 1.00 97.62 320 GLU A C 1
ATOM 2469 O O . GLU A 1 320 ? -20.760 6.081 24.440 1.00 97.62 320 GLU A O 1
ATOM 2474 N N . TYR A 1 321 ? -18.655 5.327 24.149 1.00 98.25 321 TYR A N 1
ATOM 2475 C CA . TYR A 1 321 ? -18.454 4.706 25.444 1.00 98.25 321 TYR A CA 1
ATOM 2476 C C . TYR A 1 321 ? -17.198 5.257 26.121 1.00 98.25 321 TYR A C 1
ATOM 2478 O O . TYR A 1 321 ? -16.199 5.586 25.477 1.00 98.25 321 TYR A O 1
ATOM 2486 N N . GLN A 1 322 ? -17.223 5.281 27.447 1.00 98.25 322 GLN A N 1
ATOM 2487 C CA . GLN A 1 322 ? -16.057 5.494 28.290 1.00 98.25 322 GLN A CA 1
ATOM 2488 C C . GLN A 1 322 ? -15.939 4.334 29.279 1.00 98.25 322 GLN A C 1
ATOM 2490 O O . GLN A 1 322 ? -16.912 3.956 29.928 1.00 98.25 322 GLN A O 1
ATOM 2495 N N . LEU A 1 323 ? -14.731 3.798 29.421 1.00 98.50 323 LEU A N 1
ATOM 2496 C CA . LEU A 1 323 ? -14.390 2.792 30.417 1.00 98.50 323 LEU A CA 1
ATOM 2497 C C . LEU A 1 323 ? -13.236 3.299 31.282 1.00 98.50 323 LEU A C 1
ATOM 2499 O O . LEU A 1 323 ? -12.098 3.391 30.824 1.00 98.50 323 LEU A O 1
ATOM 2503 N N . ASP A 1 324 ? -13.530 3.589 32.543 1.00 98.12 324 ASP A N 1
ATOM 2504 C CA . ASP A 1 324 ? -12.531 3.884 33.565 1.00 98.12 324 ASP A CA 1
ATOM 2505 C C . ASP A 1 324 ? -12.208 2.613 34.356 1.00 98.12 324 ASP A C 1
ATOM 2507 O O . ASP A 1 324 ? -13.104 1.929 34.847 1.00 98.12 324 ASP A O 1
ATOM 2511 N N . VAL A 1 325 ? -10.920 2.298 34.509 1.00 97.44 325 VAL A N 1
ATOM 2512 C CA . VAL A 1 325 ? -10.468 1.108 35.241 1.00 97.44 325 VAL A CA 1
ATOM 2513 C C . VAL A 1 325 ? -9.393 1.470 36.251 1.00 97.44 325 VAL A C 1
ATOM 2515 O O . VAL A 1 325 ? -8.368 2.059 35.900 1.00 97.44 325 VAL A O 1
ATOM 2518 N N . LYS A 1 326 ? -9.594 1.060 37.506 1.00 96.19 326 LYS A N 1
ATOM 2519 C CA . LYS A 1 326 ? -8.646 1.266 38.606 1.00 96.19 326 LYS A CA 1
ATOM 2520 C C . LYS A 1 326 ? -8.557 0.019 39.480 1.00 96.19 326 LYS A C 1
ATOM 2522 O O . LYS A 1 326 ? -9.462 -0.265 40.264 1.00 96.19 326 LYS A O 1
ATOM 2527 N N . GLY A 1 327 ? -7.441 -0.702 39.375 1.00 93.25 327 GLY A N 1
ATOM 2528 C CA . GLY A 1 327 ? -7.300 -2.010 40.013 1.00 93.25 327 GLY A CA 1
ATOM 2529 C C . GLY A 1 327 ? -8.331 -2.987 39.448 1.00 93.25 327 GLY A C 1
ATOM 2530 O O . GLY A 1 327 ? -8.362 -3.198 38.243 1.00 93.25 327 GLY A O 1
ATOM 2531 N N . ASP A 1 328 ? -9.184 -3.534 40.314 1.00 95.00 328 ASP A N 1
ATOM 2532 C CA . ASP A 1 328 ? -10.276 -4.449 39.961 1.00 95.00 328 ASP A CA 1
ATOM 2533 C C . ASP A 1 328 ? -11.616 -3.742 39.694 1.00 95.00 328 ASP A C 1
ATOM 2535 O O . ASP A 1 328 ? -12.610 -4.417 39.445 1.00 95.00 328 ASP A O 1
ATOM 2539 N N . ARG A 1 329 ? -11.686 -2.409 39.802 1.00 97.06 329 ARG A N 1
ATOM 2540 C CA . ARG A 1 329 ? -12.925 -1.637 39.616 1.00 97.06 329 ARG A CA 1
ATOM 2541 C C . ARG A 1 329 ? -13.047 -1.147 38.182 1.00 97.06 329 ARG A C 1
ATOM 2543 O O . ARG A 1 329 ? -12.130 -0.480 37.699 1.00 97.06 329 ARG A O 1
ATOM 2550 N N . LEU A 1 330 ? -14.194 -1.416 37.565 1.00 98.12 330 LEU A N 1
ATOM 2551 C CA . LEU A 1 330 ? -14.577 -0.925 36.246 1.00 98.12 330 LEU A CA 1
ATOM 2552 C C . LEU A 1 330 ? -15.761 0.034 36.390 1.00 98.12 330 LEU A C 1
ATOM 2554 O O . LEU A 1 330 ? -16.690 -0.219 37.158 1.00 98.12 330 LEU A O 1
ATOM 2558 N N . ASP A 1 331 ? -15.711 1.135 35.651 1.00 98.06 331 ASP A N 1
ATOM 2559 C CA . ASP A 1 331 ? -16.762 2.143 35.564 1.00 98.06 331 ASP A CA 1
ATOM 2560 C C . ASP A 1 331 ? -17.013 2.443 34.082 1.00 98.06 331 ASP A C 1
ATOM 2562 O O . ASP A 1 331 ? -16.240 3.146 33.426 1.00 98.06 331 ASP A O 1
ATOM 2566 N N . PHE A 1 332 ? -18.052 1.807 33.546 1.00 98.38 332 PHE A N 1
ATOM 2567 C CA . PHE A 1 332 ? -18.418 1.811 32.136 1.00 98.38 332 PHE A CA 1
ATOM 2568 C C . PHE A 1 332 ? -19.615 2.725 31.911 1.00 98.38 332 PHE A C 1
ATOM 2570 O O . PHE A 1 332 ? -20.637 2.584 32.577 1.00 98.38 332 PHE A O 1
ATOM 2577 N N . MET A 1 333 ? -19.515 3.662 30.979 1.00 97.81 333 MET A N 1
ATOM 2578 C CA . MET A 1 333 ? -20.547 4.671 30.771 1.00 97.81 333 MET A CA 1
ATOM 2579 C C . MET A 1 333 ? -20.739 5.027 29.303 1.00 97.81 333 MET A C 1
ATOM 2581 O O . MET A 1 333 ? -19.819 4.934 28.495 1.00 97.81 333 MET A O 1
ATOM 2585 N N . SER A 1 334 ? -21.949 5.474 28.995 1.00 97.12 334 SER A N 1
ATOM 2586 C CA . SER A 1 334 ? -22.327 6.143 27.752 1.00 97.12 334 SER A CA 1
ATOM 2587 C C . SER A 1 334 ? -23.087 7.429 28.103 1.00 97.12 334 SER A C 1
ATOM 2589 O O . SER A 1 334 ? -23.130 7.837 29.266 1.00 97.12 334 SER A O 1
ATOM 2591 N N . GLN A 1 335 ? -23.721 8.073 27.122 1.00 95.06 335 GLN A N 1
ATOM 2592 C CA . GLN A 1 335 ? -24.631 9.191 27.399 1.00 95.06 335 GLN A CA 1
ATOM 2593 C C . GLN A 1 335 ? -25.900 8.762 28.159 1.00 95.06 335 GLN A C 1
ATOM 2595 O O . GLN A 1 335 ? -26.502 9.586 28.841 1.00 95.06 335 GLN A O 1
ATOM 2600 N N . GLU A 1 336 ? -26.306 7.492 28.053 1.00 95.62 336 GLU A N 1
ATOM 2601 C CA . GLU A 1 336 ? -27.577 6.996 28.603 1.00 95.62 336 GLU A CA 1
ATOM 2602 C C . GLU A 1 336 ? -27.424 6.266 29.940 1.00 95.62 336 GLU A C 1
ATOM 2604 O O . GLU A 1 336 ? -28.393 6.139 30.688 1.00 95.62 336 GLU A O 1
ATOM 2609 N N . PHE A 1 337 ? -26.227 5.765 30.255 1.00 96.94 337 PHE A N 1
ATOM 2610 C CA . PHE A 1 337 ? -26.030 4.929 31.433 1.00 96.94 337 PHE A CA 1
ATOM 2611 C C . PHE A 1 337 ? -24.629 5.030 32.034 1.00 96.94 337 PHE A C 1
ATOM 2613 O O . PHE A 1 337 ? -23.668 5.453 31.391 1.00 96.94 337 PHE A O 1
ATOM 2620 N N . ARG A 1 338 ? -24.507 4.534 33.267 1.00 97.94 338 ARG A N 1
ATOM 2621 C CA . ARG A 1 338 ? -23.243 4.242 33.943 1.00 97.94 338 ARG A CA 1
ATOM 2622 C C . ARG A 1 338 ? -23.370 2.962 34.763 1.00 97.94 338 ARG A C 1
ATOM 2624 O O . ARG A 1 338 ? -24.284 2.844 35.572 1.00 97.94 338 ARG A O 1
ATOM 2631 N N . VAL A 1 339 ? -22.441 2.034 34.580 1.00 97.94 339 VAL A N 1
ATOM 2632 C CA . VAL A 1 339 ? -22.369 0.749 35.280 1.00 97.94 339 VAL A CA 1
ATOM 2633 C C . VAL A 1 339 ? -21.029 0.649 35.991 1.00 97.94 339 VAL A C 1
ATOM 2635 O O . VAL A 1 339 ? -19.979 0.763 35.359 1.00 97.94 339 VAL A O 1
ATOM 2638 N N . ARG A 1 340 ? -21.053 0.403 37.301 1.00 97.88 340 ARG A N 1
ATOM 2639 C CA . ARG A 1 340 ? -19.854 0.134 38.101 1.00 97.88 340 ARG A CA 1
ATOM 2640 C C . ARG A 1 340 ? -19.911 -1.260 38.684 1.00 97.88 340 ARG A C 1
ATOM 2642 O O . ARG A 1 340 ? -20.965 -1.699 39.129 1.00 97.88 340 ARG A O 1
ATOM 2649 N N . PHE A 1 341 ? -18.773 -1.935 38.687 1.00 97.38 341 PHE A N 1
ATOM 2650 C CA . PHE A 1 341 ? -18.628 -3.259 39.280 1.00 97.38 341 PHE A CA 1
ATOM 2651 C C . PHE A 1 341 ? -17.151 -3.577 39.521 1.00 97.38 341 PHE A C 1
ATOM 2653 O O . PHE A 1 341 ? -16.246 -2.883 39.044 1.00 97.38 341 PHE A O 1
ATOM 2660 N N . ARG A 1 342 ? -16.895 -4.639 40.279 1.00 96.75 342 ARG A N 1
ATOM 2661 C CA . ARG A 1 342 ? -15.574 -5.245 40.426 1.00 96.75 342 ARG A CA 1
ATOM 2662 C C . ARG A 1 342 ? -15.449 -6.445 39.504 1.00 96.75 342 ARG A C 1
ATOM 2664 O O . ARG A 1 342 ? -16.302 -7.321 39.522 1.00 96.75 342 ARG A O 1
ATOM 2671 N N . GLU A 1 343 ? -14.344 -6.541 38.776 1.00 93.12 343 GLU A N 1
ATOM 2672 C CA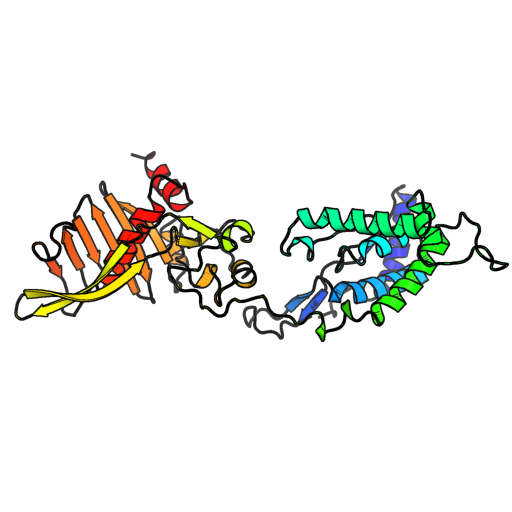 . GLU A 1 343 ? -14.064 -7.636 37.835 1.00 93.12 343 GLU A CA 1
ATOM 2673 C C . GLU A 1 343 ? -14.132 -9.024 38.494 1.00 93.12 343 GLU A C 1
ATOM 2675 O O . GLU A 1 343 ? -14.557 -9.992 37.875 1.00 93.12 343 GLU A O 1
ATOM 2680 N N . ARG A 1 344 ? -13.750 -9.113 39.774 1.00 93.56 344 ARG A N 1
ATOM 2681 C CA . ARG A 1 344 ? -13.738 -10.365 40.551 1.00 93.56 344 ARG A CA 1
ATOM 2682 C C . ARG A 1 344 ? -15.106 -10.788 41.089 1.00 93.56 344 ARG A C 1
ATOM 2684 O O . ARG A 1 344 ? -15.256 -11.940 41.475 1.00 93.56 344 ARG A O 1
ATOM 2691 N N . ASP A 1 345 ? -16.061 -9.864 41.160 1.00 94.75 345 ASP A N 1
ATOM 2692 C CA . ASP A 1 345 ? -17.437 -10.130 41.590 1.00 94.75 345 ASP A CA 1
ATOM 2693 C C . ASP A 1 345 ? -18.411 -9.187 40.858 1.00 94.75 345 ASP A C 1
ATOM 2695 O O . ASP A 1 345 ? -18.945 -8.247 41.460 1.00 94.75 345 ASP A O 1
ATOM 2699 N N . PRO A 1 346 ? -18.607 -9.372 39.536 1.00 92.69 346 PRO A N 1
ATOM 2700 C CA . PRO A 1 346 ? -19.342 -8.402 38.733 1.00 92.69 346 PRO A CA 1
ATOM 2701 C C . PRO A 1 346 ? -20.802 -8.266 39.158 1.00 92.69 346 PRO A C 1
ATOM 2703 O O . PRO A 1 346 ? -21.319 -7.157 39.254 1.00 92.69 346 PRO A O 1
ATOM 2706 N N . GLN A 1 347 ? -21.451 -9.392 39.465 1.00 92.06 347 GLN A N 1
ATOM 2707 C CA . GLN A 1 347 ? -22.856 -9.424 39.855 1.00 92.06 347 GLN A CA 1
ATOM 2708 C C . GLN A 1 347 ? -23.072 -8.929 41.290 1.00 92.06 347 GLN A C 1
ATOM 2710 O O . GLN A 1 347 ? -24.011 -8.172 41.527 1.00 92.06 347 GLN A O 1
ATOM 2715 N N . GLY A 1 348 ? -22.223 -9.323 42.247 1.00 93.62 348 GLY A N 1
ATOM 2716 C CA . GLY A 1 348 ? -22.383 -8.940 43.653 1.00 93.62 348 GLY A CA 1
ATOM 2717 C C . GLY A 1 348 ? -22.063 -7.472 43.942 1.00 93.62 348 GLY A C 1
ATOM 2718 O O . GLY A 1 348 ? -22.477 -6.943 44.972 1.00 93.62 348 GLY A O 1
ATOM 2719 N N . THR A 1 349 ? -21.367 -6.792 43.026 1.00 95.69 349 THR A N 1
ATOM 2720 C CA . THR A 1 349 ? -20.944 -5.388 43.179 1.00 95.69 349 THR A CA 1
ATOM 2721 C C . THR A 1 349 ? -21.529 -4.450 42.124 1.00 95.69 349 THR A C 1
ATOM 2723 O O . THR A 1 349 ? -21.029 -3.340 41.942 1.00 95.69 349 THR A O 1
ATOM 2726 N N . LEU A 1 350 ? -22.575 -4.898 41.429 1.00 95.94 350 LEU A N 1
ATOM 2727 C CA . LEU A 1 350 ? -23.210 -4.172 40.340 1.00 95.94 350 LEU A CA 1
ATOM 2728 C C . LEU A 1 350 ? -23.947 -2.919 40.843 1.00 95.94 350 LEU A C 1
ATOM 2730 O O . LEU A 1 350 ? -24.939 -3.007 41.564 1.00 95.94 350 LEU A O 1
ATOM 2734 N N . GLU A 1 351 ? -23.511 -1.751 40.382 1.00 96.19 351 GLU A N 1
ATOM 2735 C CA . GLU A 1 351 ? -24.205 -0.472 40.535 1.00 96.19 351 GLU A CA 1
ATOM 2736 C C . GLU A 1 351 ? -24.565 0.066 39.148 1.00 96.19 351 GLU A C 1
ATOM 2738 O O . GLU A 1 351 ? -23.686 0.224 38.300 1.00 96.19 351 GLU A O 1
ATOM 2743 N N . VAL A 1 352 ? -25.839 0.382 38.909 1.00 96.75 352 VAL A N 1
ATOM 2744 C CA . VAL A 1 352 ? -26.314 0.878 37.609 1.00 96.75 352 VAL A CA 1
ATOM 2745 C C . VAL A 1 352 ? -27.052 2.198 37.787 1.00 96.75 352 VAL A C 1
ATOM 2747 O O . VAL A 1 352 ? -27.953 2.320 38.615 1.00 96.75 352 VAL A O 1
ATOM 2750 N N . LEU A 1 353 ? -26.681 3.178 36.970 1.00 95.56 353 LEU A N 1
ATOM 2751 C CA . LEU A 1 353 ? -27.430 4.400 36.721 1.00 95.56 353 LEU A CA 1
ATOM 2752 C C . LEU A 1 353 ? -27.912 4.351 35.272 1.00 95.56 353 LEU A C 1
ATOM 2754 O O . LEU A 1 353 ? -27.095 4.333 34.356 1.00 95.56 353 LEU A O 1
ATOM 2758 N N . GLY A 1 354 ? -29.222 4.305 35.074 1.00 92.44 354 GLY A N 1
ATOM 2759 C CA . GLY A 1 354 ? -29.875 4.150 33.775 1.00 92.44 354 GLY A CA 1
ATOM 2760 C C . GLY A 1 354 ? -31.296 3.627 33.974 1.00 92.44 354 GLY A C 1
ATOM 2761 O O . GLY A 1 354 ? -31.697 3.352 35.104 1.00 92.44 354 GLY A O 1
ATOM 2762 N N . ASP A 1 355 ? -32.062 3.502 32.899 1.00 91.88 355 ASP A N 1
ATOM 2763 C CA . ASP A 1 355 ? -33.454 3.024 32.922 1.00 91.88 355 ASP A CA 1
ATOM 2764 C C . ASP A 1 355 ? -33.741 1.911 31.897 1.00 91.88 355 ASP A C 1
ATOM 2766 O O . ASP A 1 355 ? -34.776 1.247 31.966 1.00 91.88 355 ASP A O 1
ATOM 2770 N N . LYS A 1 356 ? -32.810 1.665 30.970 1.00 93.38 356 LYS A N 1
ATOM 2771 C CA . LYS A 1 356 ? -32.906 0.647 29.917 1.00 93.38 356 LYS A CA 1
ATOM 2772 C C . LYS A 1 356 ? -31.947 -0.512 30.155 1.00 93.38 356 LYS A C 1
ATOM 2774 O O . LYS A 1 356 ? -31.002 -0.409 30.927 1.00 93.38 356 LYS A O 1
ATOM 2779 N N . ALA A 1 357 ? -32.175 -1.610 29.437 1.00 94.25 357 ALA A N 1
ATOM 2780 C CA . ALA A 1 357 ? -31.220 -2.708 29.370 1.00 94.25 357 ALA A CA 1
ATOM 2781 C C . ALA A 1 357 ? -29.892 -2.254 28.737 1.00 94.25 357 ALA A C 1
ATOM 2783 O O . ALA A 1 357 ? -29.891 -1.527 27.744 1.00 94.25 357 ALA A O 1
ATOM 2784 N N . ILE A 1 358 ? -28.775 -2.716 29.297 1.00 95.81 358 ILE A N 1
ATOM 2785 C CA . ILE A 1 358 ? -27.419 -2.317 28.908 1.00 95.81 358 ILE A CA 1
ATOM 2786 C C . ILE A 1 358 ? -26.673 -3.544 28.390 1.00 95.81 358 ILE A C 1
ATOM 2788 O O . ILE A 1 358 ? -26.577 -4.556 29.086 1.00 95.81 358 ILE A O 1
ATOM 2792 N N . ASP A 1 359 ? -26.137 -3.453 27.175 1.00 94.44 359 ASP A N 1
ATOM 2793 C CA . ASP A 1 359 ? -25.222 -4.456 26.634 1.00 94.44 359 ASP A CA 1
ATOM 2794 C C . ASP A 1 359 ? -23.799 -4.185 27.138 1.00 94.44 359 ASP A C 1
ATOM 2796 O O . ASP A 1 359 ? -23.204 -3.142 26.859 1.00 94.44 359 ASP A O 1
ATOM 2800 N N . MET A 1 360 ? -23.260 -5.124 27.911 1.00 95.75 360 MET A N 1
ATOM 2801 C CA . MET A 1 360 ? -21.935 -5.014 28.516 1.00 95.75 360 MET A CA 1
ATOM 2802 C C . MET A 1 360 ? -20.826 -5.571 27.613 1.00 95.75 360 MET A C 1
ATOM 2804 O O . MET A 1 360 ? -19.660 -5.520 27.999 1.00 95.75 360 MET A O 1
ATOM 2808 N N . THR A 1 361 ? -21.141 -6.078 26.416 1.00 93.44 361 THR A N 1
ATOM 2809 C CA . THR A 1 361 ? -20.159 -6.686 25.501 1.00 93.44 361 THR A CA 1
ATOM 2810 C C . THR A 1 361 ? -19.017 -5.719 25.179 1.00 93.44 361 THR A C 1
ATOM 2812 O O . THR A 1 361 ? -17.845 -6.080 25.297 1.00 93.44 361 THR A O 1
ATOM 2815 N N . TRP A 1 362 ? -19.334 -4.451 24.889 1.00 94.62 362 TRP A N 1
ATOM 2816 C CA . TRP A 1 362 ? -18.317 -3.422 24.649 1.00 94.62 362 TRP A CA 1
ATOM 2817 C C . TRP A 1 362 ? -17.467 -3.109 25.884 1.00 94.62 362 TRP A C 1
ATOM 2819 O O . TRP A 1 362 ? -16.277 -2.851 25.738 1.00 94.62 362 TRP A O 1
ATOM 2829 N N . CYS A 1 363 ? -18.007 -3.205 27.103 1.00 96.88 363 CYS A N 1
ATOM 2830 C CA . CYS A 1 363 ? -17.205 -3.054 28.322 1.00 96.88 363 CYS A CA 1
ATOM 2831 C C . CYS A 1 363 ? -16.075 -4.096 28.370 1.00 96.88 363 CYS A C 1
ATOM 2833 O O . CYS A 1 363 ? -14.908 -3.746 28.566 1.00 96.88 363 CYS A O 1
ATOM 2835 N N . PHE A 1 364 ? -16.404 -5.370 28.131 1.00 94.75 364 PHE A N 1
ATOM 2836 C CA . PHE A 1 364 ? -15.421 -6.455 28.152 1.00 94.75 364 PHE A CA 1
ATOM 2837 C C . PHE A 1 364 ? -14.434 -6.378 26.990 1.00 94.75 364 PHE A C 1
ATOM 2839 O O . PHE A 1 364 ? -13.237 -6.571 27.203 1.00 94.75 364 PHE A O 1
ATOM 2846 N N . LEU A 1 365 ? -14.907 -6.037 25.790 1.00 94.06 365 LEU A N 1
ATOM 2847 C CA . LEU A 1 365 ? -14.055 -5.846 24.615 1.00 94.06 365 LEU A CA 1
ATOM 2848 C C . LEU A 1 365 ? -13.055 -4.704 24.807 1.00 94.06 365 LEU A C 1
ATOM 2850 O O . LEU A 1 365 ? -11.860 -4.898 24.601 1.00 94.06 365 LEU A O 1
ATOM 2854 N N . LEU A 1 366 ? -13.512 -3.533 25.258 1.00 95.88 366 LEU A N 1
ATOM 2855 C CA . LEU A 1 366 ? -12.636 -2.391 25.524 1.00 95.88 366 LEU A CA 1
ATOM 2856 C C . LEU A 1 366 ? -11.617 -2.716 26.621 1.00 95.88 366 LEU A C 1
ATOM 2858 O O . LEU A 1 366 ? -10.448 -2.346 26.502 1.00 95.88 366 LEU A O 1
ATOM 2862 N N . ASN A 1 367 ? -12.030 -3.443 27.666 1.00 95.12 367 ASN A N 1
ATOM 2863 C CA . ASN A 1 367 ? -11.118 -3.892 28.714 1.00 95.12 367 ASN A CA 1
ATOM 2864 C C . ASN A 1 367 ? -10.056 -4.865 28.174 1.00 95.12 367 ASN A C 1
ATOM 2866 O O . ASN A 1 367 ? -8.877 -4.724 28.500 1.00 95.12 367 ASN A O 1
ATOM 2870 N N . ASN A 1 368 ? -10.457 -5.818 27.329 1.00 93.75 368 ASN A N 1
ATOM 2871 C CA . ASN A 1 368 ? -9.562 -6.790 26.705 1.00 93.75 368 ASN A CA 1
ATOM 2872 C C . ASN A 1 368 ? -8.563 -6.115 25.748 1.00 93.75 368 ASN A C 1
ATOM 2874 O O . ASN A 1 368 ? -7.359 -6.328 25.889 1.00 93.75 368 ASN A O 1
ATOM 2878 N N . ILE A 1 369 ? -9.038 -5.229 24.861 1.00 94.31 369 ILE A N 1
ATOM 2879 C CA . ILE A 1 369 ? -8.188 -4.426 23.969 1.00 94.31 369 ILE A CA 1
ATOM 2880 C C . ILE A 1 369 ? -7.169 -3.638 24.784 1.00 94.31 369 ILE A C 1
ATOM 2882 O O . ILE A 1 369 ? -5.976 -3.694 24.498 1.00 94.31 369 ILE A O 1
ATOM 2886 N N . ARG A 1 370 ? -7.630 -2.931 25.822 1.00 94.56 370 ARG A N 1
ATOM 2887 C CA . ARG A 1 370 ? -6.781 -2.144 26.720 1.00 94.56 370 ARG A CA 1
ATOM 2888 C C . ARG A 1 370 ? -5.671 -2.990 27.336 1.00 94.56 370 ARG A C 1
ATOM 2890 O O . ARG A 1 370 ? -4.523 -2.558 27.337 1.00 94.56 370 ARG A O 1
ATOM 2897 N N . LEU A 1 371 ? -6.006 -4.159 27.883 1.00 92.88 371 LEU A N 1
ATOM 2898 C CA . LEU A 1 371 ? -5.016 -5.066 28.469 1.00 92.88 371 LEU A CA 1
ATOM 2899 C C . LEU A 1 371 ? -3.998 -5.528 27.424 1.00 92.88 371 LEU A C 1
ATOM 2901 O O . LEU A 1 371 ? -2.816 -5.618 27.738 1.00 92.88 371 LEU A O 1
ATOM 2905 N N . GLY A 1 372 ? -4.450 -5.765 26.194 1.00 92.56 372 GLY A N 1
ATOM 2906 C CA . GLY A 1 372 ? -3.603 -6.168 25.084 1.00 92.56 372 GLY A CA 1
ATOM 2907 C C . GLY A 1 372 ? -2.631 -5.087 24.616 1.00 92.56 372 GLY A C 1
ATOM 2908 O O . GLY A 1 372 ? -1.419 -5.268 24.662 1.00 92.56 372 GLY A O 1
ATOM 2909 N N . VAL A 1 373 ? -3.142 -3.917 24.225 1.00 93.50 373 VAL A N 1
ATOM 2910 C CA . VAL A 1 373 ? -2.306 -2.807 23.728 1.00 93.50 373 VAL A CA 1
ATOM 2911 C C . VAL A 1 373 ? -1.396 -2.207 24.799 1.00 93.50 373 VAL A C 1
ATOM 2913 O O . VAL A 1 373 ? -0.392 -1.594 24.451 1.00 93.50 373 VAL A O 1
ATOM 2916 N N . LEU A 1 374 ? -1.723 -2.371 26.086 1.00 92.19 374 LEU A N 1
ATOM 2917 C CA . LEU A 1 374 ? -0.884 -1.938 27.209 1.00 92.19 374 LEU A CA 1
ATOM 2918 C C . LEU A 1 374 ? -0.057 -3.076 27.828 1.00 92.19 374 LEU A C 1
ATOM 2920 O O . LEU A 1 374 ? 0.621 -2.842 28.833 1.00 92.19 374 LEU A O 1
ATOM 2924 N N . ALA A 1 375 ? -0.095 -4.290 27.269 1.00 86.38 375 ALA A N 1
ATOM 2925 C CA . ALA A 1 375 ? 0.811 -5.355 27.677 1.00 86.38 375 ALA A CA 1
ATOM 2926 C C . ALA A 1 375 ? 2.252 -4.883 27.431 1.00 86.38 375 ALA A C 1
ATOM 2928 O O . ALA A 1 375 ? 2.556 -4.332 26.377 1.00 86.38 375 ALA A O 1
ATOM 2929 N N . GLY A 1 376 ? 3.135 -5.054 28.418 1.00 70.62 376 GLY A N 1
ATOM 2930 C CA . GLY A 1 376 ? 4.492 -4.489 28.387 1.00 70.62 376 GLY A CA 1
ATOM 2931 C C . GLY A 1 376 ? 5.338 -4.890 27.169 1.00 70.62 376 GLY A C 1
ATOM 2932 O O . GLY A 1 376 ? 6.306 -4.199 26.872 1.00 70.62 376 GLY A O 1
ATOM 2933 N N . GLU A 1 377 ? 4.960 -5.954 26.454 1.00 76.00 377 GLU A N 1
ATOM 2934 C CA . GLU A 1 377 ? 5.529 -6.366 25.169 1.00 76.00 377 GLU A CA 1
ATOM 2935 C C . GLU A 1 377 ? 4.453 -7.028 24.280 1.00 76.00 377 GLU A C 1
ATOM 2937 O O . GLU A 1 377 ? 3.616 -7.765 24.812 1.00 76.00 377 GLU A O 1
ATOM 2942 N N . PRO A 1 378 ? 4.501 -6.859 22.939 1.00 77.75 378 PRO A N 1
ATOM 2943 C CA . PRO A 1 378 ? 5.342 -5.933 22.172 1.00 77.75 378 PRO A CA 1
ATOM 2944 C C . PRO A 1 378 ? 4.987 -4.451 22.371 1.00 77.75 378 PRO A C 1
ATOM 2946 O O . PRO A 1 378 ? 3.822 -4.075 22.506 1.00 77.75 378 PRO A O 1
ATOM 2949 N N . VAL A 1 379 ? 6.016 -3.599 22.308 1.00 83.44 379 VAL A N 1
ATOM 2950 C CA . VAL A 1 379 ? 5.856 -2.139 22.283 1.00 83.44 379 VAL A CA 1
ATOM 2951 C C . VAL A 1 379 ? 5.125 -1.732 21.003 1.00 83.44 379 VAL A C 1
ATOM 2953 O O . VAL A 1 379 ? 5.545 -2.077 19.901 1.00 83.44 379 VAL A O 1
ATOM 2956 N N . ASN A 1 380 ? 4.045 -0.973 21.157 1.00 92.06 380 ASN A N 1
ATOM 2957 C CA . ASN A 1 380 ? 3.247 -0.413 20.070 1.00 92.06 380 ASN A CA 1
ATOM 2958 C C . ASN A 1 380 ? 3.037 1.099 20.280 1.00 92.06 380 ASN A C 1
ATOM 2960 O O . ASN A 1 380 ? 3.473 1.668 21.289 1.00 92.06 380 ASN A O 1
ATOM 2964 N N . TYR A 1 381 ? 2.374 1.773 19.334 1.00 93.50 381 TYR A N 1
ATOM 2965 C CA . TYR A 1 381 ? 2.131 3.221 19.419 1.00 93.50 381 TYR A CA 1
ATOM 2966 C C . TYR A 1 381 ? 1.412 3.608 20.718 1.00 93.50 381 TYR A C 1
ATOM 2968 O O . TYR A 1 381 ? 1.787 4.579 21.374 1.00 93.50 381 TYR A O 1
ATOM 2976 N N . ILE A 1 382 ? 0.431 2.808 21.139 1.00 93.75 382 ILE A N 1
ATOM 2977 C CA . ILE A 1 382 ? -0.419 3.108 22.293 1.00 93.75 382 ILE A CA 1
ATOM 2978 C C . ILE A 1 382 ? 0.334 2.895 23.598 1.00 93.75 382 ILE A C 1
ATOM 2980 O O . ILE A 1 382 ? 0.341 3.795 24.434 1.00 93.75 382 ILE A O 1
ATOM 2984 N N . SER A 1 383 ? 1.039 1.772 23.764 1.00 91.50 383 SER A N 1
ATOM 2985 C CA . SER A 1 383 ? 1.873 1.548 24.953 1.00 91.50 383 SER A CA 1
ATOM 2986 C C . SER A 1 383 ? 2.960 2.618 25.102 1.00 91.50 383 SER A C 1
ATOM 2988 O O . SER A 1 383 ? 3.257 3.042 26.219 1.00 91.50 383 SER A O 1
ATOM 2990 N N . THR A 1 384 ? 3.531 3.083 23.985 1.00 90.06 384 THR A N 1
ATOM 2991 C CA . THR A 1 384 ? 4.577 4.119 23.966 1.00 90.06 384 THR A CA 1
ATOM 2992 C C . THR A 1 384 ? 4.032 5.464 24.436 1.00 90.06 384 THR A C 1
ATOM 2994 O O . THR A 1 384 ? 4.558 6.040 25.389 1.00 90.06 384 THR A O 1
ATOM 2997 N N . LEU A 1 385 ? 2.937 5.935 23.832 1.00 88.38 385 LEU A N 1
ATOM 2998 C CA . LEU A 1 385 ? 2.288 7.194 24.215 1.00 88.38 385 LEU A CA 1
ATOM 2999 C C . LEU A 1 385 ? 1.771 7.142 25.661 1.00 88.38 385 LEU A C 1
ATOM 3001 O O . LEU A 1 385 ? 1.951 8.081 26.436 1.00 88.38 385 LEU A O 1
ATOM 3005 N N . TYR A 1 386 ? 1.213 6.001 26.071 1.00 83.81 386 TYR A N 1
ATOM 3006 C CA . TYR A 1 386 ? 0.761 5.770 27.442 1.00 83.81 386 TYR A CA 1
ATOM 3007 C C . TYR A 1 386 ? 1.915 5.760 28.467 1.00 83.81 386 TYR A C 1
ATOM 3009 O O . TYR A 1 386 ? 1.718 6.080 29.649 1.00 83.81 386 TYR A O 1
ATOM 3017 N N . GLY A 1 387 ? 3.123 5.376 28.041 1.00 78.31 387 GLY A N 1
ATOM 3018 C CA . GLY A 1 387 ? 4.356 5.417 28.831 1.00 78.31 387 GLY A CA 1
ATOM 3019 C C . GLY A 1 387 ? 4.955 6.820 28.959 1.00 78.31 387 GLY A C 1
ATOM 3020 O O . GLY A 1 387 ? 5.366 7.196 30.053 1.00 78.31 387 GLY A O 1
ATOM 3021 N N . MET A 1 388 ? 4.952 7.617 27.885 1.00 71.31 388 MET A N 1
ATOM 3022 C CA . MET A 1 388 ? 5.503 8.984 27.880 1.00 71.31 388 MET A CA 1
ATOM 3023 C C . MET A 1 388 ? 4.793 9.922 28.865 1.00 71.31 388 MET A C 1
ATOM 3025 O O . MET A 1 388 ? 5.443 10.730 29.525 1.00 71.31 388 MET A O 1
ATOM 3029 N N . ASN A 1 389 ? 3.489 9.729 29.076 1.00 60.12 389 ASN A N 1
ATOM 3030 C CA . ASN A 1 389 ? 2.698 10.473 30.065 1.00 60.12 389 ASN A CA 1
ATOM 3031 C C . ASN A 1 389 ? 3.058 10.162 31.542 1.00 60.12 389 ASN A C 1
ATOM 3033 O O . ASN A 1 389 ? 2.316 10.544 32.443 1.00 60.12 389 ASN A O 1
ATOM 3037 N N . GLN A 1 390 ? 4.156 9.445 31.822 1.00 56.09 390 GLN A N 1
ATOM 3038 C CA . GLN A 1 390 ? 4.729 9.305 33.171 1.00 56.09 390 GLN A CA 1
ATOM 3039 C C . GLN A 1 390 ? 5.692 10.446 33.550 1.00 56.09 390 GLN A C 1
ATOM 3041 O O . GLN A 1 390 ? 6.031 10.571 34.722 1.00 56.09 390 GLN A O 1
ATOM 3046 N N . GLY A 1 391 ? 6.156 11.251 32.586 1.00 45.38 391 GLY A N 1
ATOM 3047 C CA . GLY A 1 391 ? 7.229 12.233 32.795 1.00 45.38 391 GLY A CA 1
ATOM 3048 C C . GLY A 1 391 ? 6.803 13.645 33.212 1.00 45.38 391 GLY A C 1
ATOM 3049 O O . GLY A 1 391 ? 7.679 14.478 33.422 1.00 45.38 391 GLY A O 1
ATOM 3050 N N . GLU A 1 392 ? 5.503 13.934 33.319 1.00 39.47 392 GLU A N 1
ATOM 3051 C CA . GLU A 1 392 ? 4.982 15.287 33.612 1.00 39.47 392 GLU A CA 1
ATOM 3052 C C . GLU A 1 392 ? 4.312 15.430 34.994 1.00 39.47 392 GLU A C 1
ATOM 3054 O O . GLU A 1 392 ? 3.624 16.419 35.242 1.00 39.47 392 GLU A O 1
ATOM 3059 N N . SER A 1 393 ? 4.500 14.470 35.909 1.00 34.66 393 SER A N 1
ATOM 3060 C CA . SER A 1 393 ? 3.986 14.560 37.290 1.00 34.66 393 SER A CA 1
ATOM 3061 C C . SER A 1 393 ? 5.011 15.077 38.287 1.00 34.66 393 SER A C 1
ATOM 3063 O O . SER A 1 393 ? 6.091 14.441 38.356 1.00 34.66 393 SER A O 1
#

pLDDT: mean 90.87, std 10.7, range [34.66, 98.5]